Protein AF-A0AAU7JPT9-F1 (afdb_monomer_lite)

Sequence (416 aa):
MSHSPAPATSLQRVVQALTGPDLAAVVDLVVWVEDGAAMAANHLGCVRLHADGRREVVAGEDPVPDTSPMAFLPHAGELAARGPLVSTDNAYPYAAQRILSLFADADRSPDLAVVHTPRHYFPDEGGHTGEHGSLDVIQSRAPLVLSGPGVQRLGLVEAHGRLVDVGPTLAVLAGVPEEDLVDAEGASLDGVVLAAYLADHPADGTVGPAAPVHPRRVVGILWDGAPCGELLAMAEAGELPGVARLIEHGLALTGGAVAEFPSVTLTNHTSILTGVGPGRHGVLGNVFYDRSTGERVVPNDAATWHRSAEWLRPSVRTVFEMVNDHAGERSSARTASVDEAIDRGADYGTMALLRQVGGFDAATGQGGVLPDAAASPFLTNPQHLGDSYFHWGCRSTTWVCSRCCSCGRTRRRRRP

Secondary structure (DSSP, 8-state):
---PPPPPPHHHHHHHHHT-GGGTTTEEEEEEEETTEEEEE-SSEEEEE-TTS-EEEEEES-S--B--TTTT-SHHHHHHTSS-SSGGGSB-TTHHHHHHHHT--TTTS-S-EEEEPTT---GGGT--TT----SSTTTTEE--EEESTTB---EEES--EEGGGHHHHHHHHHT--GGG-B-TTSPBPSS---GGGBTTS-TT----S--------------TT--HHHHHHHHHTTS-HHHHHHHHTEEEETT-EEPPSS--HHHHHHHHHHSS-HHHHS--SSSEEETTTTEEE--SSTTTGGGGGGGS-TT---HHHHHHHHS---SS---EE-S-S--TT-SEEHHHHHHHHTSHHHHHSTT-SSPPGGG-TT-S-GGGGGSHHHHHHHHHHHHHHHHHHHTT--------

Organism: NCBI:txid3149228

Radius of gyration: 22.96 Å; chains: 1; bounding box: 53×57×94 Å

Structure (mmCIF, N/CA/C/O backbone):
data_AF-A0AAU7JPT9-F1
#
_entry.id   AF-A0AAU7JPT9-F1
#
loop_
_atom_site.group_PDB
_atom_site.id
_atom_site.type_symbol
_atom_site.label_atom_id
_atom_site.label_alt_id
_atom_site.label_comp_id
_atom_site.label_asym_id
_atom_site.label_entity_id
_atom_site.label_seq_id
_atom_site.pdbx_PDB_ins_code
_atom_site.Cartn_x
_atom_site.Cartn_y
_atom_site.Cartn_z
_atom_site.occupancy
_atom_site.B_iso_or_equiv
_atom_site.auth_seq_id
_atom_site.auth_comp_id
_atom_site.auth_asym_id
_atom_site.auth_atom_id
_atom_site.pdbx_PDB_model_num
ATOM 1 N N . MET A 1 1 ? -21.445 -6.713 48.825 1.00 38.06 1 MET A N 1
ATOM 2 C CA . MET A 1 1 ? -20.214 -5.926 48.613 1.00 38.06 1 MET A CA 1
ATOM 3 C C . MET A 1 1 ? -20.273 -5.368 47.203 1.00 38.06 1 MET A C 1
ATOM 5 O O . MET A 1 1 ? -20.106 -6.120 46.255 1.00 38.06 1 MET A O 1
ATOM 9 N N . SER A 1 2 ? -20.633 -4.091 47.083 1.00 41.25 2 SER A N 1
ATOM 10 C CA . SER A 1 2 ? -20.653 -3.350 45.818 1.00 41.25 2 SER A CA 1
ATOM 11 C C . SER A 1 2 ? -19.217 -3.230 45.309 1.00 41.25 2 SER A C 1
ATOM 13 O O . SER A 1 2 ? -18.436 -2.488 45.897 1.00 41.25 2 SER A O 1
ATOM 15 N N . HIS A 1 3 ? -18.847 -3.994 44.281 1.00 43.59 3 HIS A N 1
ATOM 16 C CA . HIS A 1 3 ? -17.606 -3.751 43.550 1.00 43.59 3 HIS A CA 1
ATOM 17 C C . HIS A 1 3 ? -17.828 -2.508 42.690 1.00 43.59 3 HIS A C 1
ATOM 19 O O . HIS A 1 3 ? -18.445 -2.590 41.631 1.00 43.59 3 HIS A O 1
ATOM 25 N N . SER A 1 4 ? -17.374 -1.350 43.169 1.00 40.06 4 SER A N 1
ATOM 26 C CA . SER A 1 4 ? -17.210 -0.197 42.287 1.00 40.06 4 SER A CA 1
ATOM 27 C C . SER A 1 4 ? -16.201 -0.582 41.199 1.00 40.06 4 SER A C 1
ATOM 29 O O . SER A 1 4 ? -15.131 -1.089 41.550 1.00 40.06 4 SER A O 1
ATOM 31 N N . PRO A 1 5 ? -16.516 -0.393 39.907 1.00 50.41 5 PRO A N 1
ATOM 32 C CA . PRO A 1 5 ? -15.570 -0.683 38.840 1.00 50.41 5 PRO A CA 1
ATOM 33 C C . PRO A 1 5 ? -14.311 0.175 39.013 1.00 50.41 5 PRO A C 1
ATOM 35 O O . PRO A 1 5 ? -14.382 1.316 39.480 1.00 50.41 5 PRO A O 1
ATOM 38 N N . ALA A 1 6 ? -13.153 -0.395 38.672 1.00 58.53 6 ALA A N 1
ATOM 39 C CA . ALA A 1 6 ? -11.894 0.338 38.665 1.00 58.53 6 ALA A CA 1
ATOM 40 C C . ALA A 1 6 ? -12.010 1.576 37.749 1.00 58.53 6 ALA A C 1
ATOM 42 O O . ALA A 1 6 ? -12.716 1.518 36.738 1.00 58.53 6 ALA A O 1
ATOM 43 N N . PRO A 1 7 ? -11.359 2.702 38.089 1.00 64.19 7 PRO A N 1
ATOM 44 C CA . PRO A 1 7 ? -11.407 3.900 37.261 1.00 64.19 7 PRO A CA 1
ATOM 45 C C . PRO A 1 7 ? -10.838 3.614 35.867 1.00 64.19 7 PRO A C 1
ATOM 47 O O . PRO A 1 7 ? -9.794 2.975 35.739 1.00 64.19 7 PRO A O 1
ATOM 50 N N . ALA A 1 8 ? -11.527 4.108 34.837 1.00 70.56 8 ALA A N 1
ATOM 51 C CA . ALA A 1 8 ? -11.124 3.926 33.449 1.00 70.56 8 ALA A CA 1
ATOM 52 C C . ALA A 1 8 ? -9.731 4.524 33.187 1.00 70.56 8 ALA A C 1
ATOM 54 O O . ALA A 1 8 ? -9.403 5.615 33.671 1.00 70.56 8 ALA A O 1
ATOM 55 N N . THR A 1 9 ? -8.918 3.825 32.394 1.00 86.44 9 THR A N 1
ATOM 56 C CA . THR A 1 9 ? -7.593 4.306 31.978 1.00 86.44 9 THR A CA 1
ATOM 57 C C . THR A 1 9 ? -7.711 5.586 31.137 1.00 86.44 9 THR A C 1
ATOM 59 O O . THR A 1 9 ? -8.785 5.939 30.642 1.00 86.44 9 THR A O 1
ATOM 62 N N . SER A 1 10 ? -6.610 6.328 30.959 1.00 90.81 10 SER A N 1
ATOM 63 C CA . SER A 1 10 ? -6.615 7.505 30.072 1.00 90.81 10 SER A CA 1
ATOM 64 C C . SER A 1 10 ? -7.013 7.143 28.638 1.00 90.81 10 SER A C 1
ATOM 66 O O . SER A 1 10 ? -7.813 7.865 28.054 1.00 90.81 10 SER A O 1
ATOM 68 N N . LEU A 1 11 ? -6.550 6.000 28.119 1.00 92.19 11 LEU A N 1
ATOM 69 C CA . LEU A 1 11 ? -6.935 5.493 26.800 1.00 92.19 11 LEU A CA 1
ATOM 70 C C . LEU A 1 11 ? -8.444 5.232 26.712 1.00 92.19 11 LEU A C 1
ATOM 72 O O . LEU A 1 11 ? -9.097 5.742 25.809 1.00 92.19 11 LEU A O 1
ATOM 76 N N . GLN A 1 12 ? -9.019 4.522 27.688 1.00 92.00 12 GLN A N 1
ATOM 77 C CA . GLN A 1 12 ? -10.455 4.217 27.712 1.00 92.00 12 GLN A CA 1
ATOM 78 C C . GLN A 1 12 ? -11.320 5.483 27.714 1.00 92.00 12 GLN A C 1
ATOM 80 O O . GLN A 1 12 ? -12.331 5.535 27.019 1.00 92.00 12 GLN A O 1
ATOM 85 N N . ARG A 1 13 ? -10.911 6.527 28.449 1.00 94.88 13 ARG A N 1
ATOM 86 C CA . ARG A 1 13 ? -11.614 7.820 28.446 1.00 94.88 13 ARG A CA 1
ATOM 87 C C . ARG A 1 13 ? -11.539 8.523 27.090 1.00 94.88 13 ARG A C 1
ATOM 89 O O . ARG A 1 13 ? -12.524 9.130 26.683 1.00 94.88 13 ARG A O 1
ATOM 96 N N . VAL A 1 14 ? -10.396 8.449 26.403 1.00 96.12 14 VAL A N 1
ATOM 97 C CA . VAL A 1 14 ? -10.236 9.036 25.064 1.00 96.12 14 VAL A CA 1
ATOM 98 C C . VAL A 1 14 ? -11.066 8.274 24.035 1.00 96.12 14 VAL A C 1
ATOM 100 O O . VAL A 1 14 ? -11.806 8.907 23.290 1.00 96.12 14 VAL A O 1
ATOM 103 N N . VAL A 1 15 ? -11.018 6.937 24.043 1.00 97.19 15 VAL A N 1
ATOM 10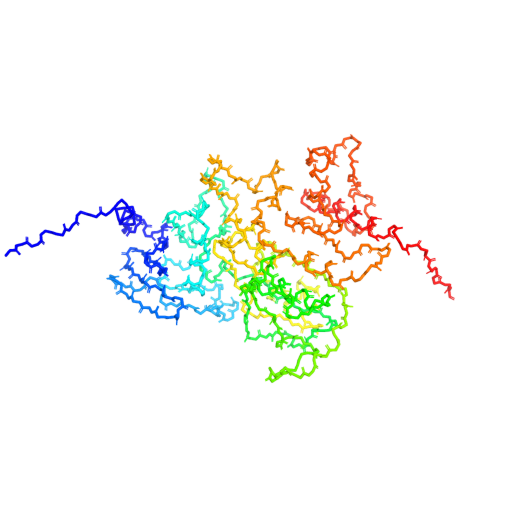4 C CA . VAL A 1 15 ? -11.862 6.101 23.174 1.00 97.19 15 VAL A CA 1
ATOM 105 C C . VAL A 1 15 ? -13.333 6.437 23.401 1.00 97.19 15 VAL A C 1
ATOM 107 O O . VAL A 1 15 ? -14.012 6.798 22.451 1.00 97.19 15 VAL A O 1
ATOM 110 N N . GLN A 1 16 ? -13.801 6.447 24.655 1.00 95.62 16 GLN A N 1
ATOM 111 C CA . GLN A 1 16 ? -15.190 6.782 24.983 1.00 95.62 16 GLN A CA 1
ATOM 112 C C . GLN A 1 16 ? -15.612 8.170 24.473 1.00 95.62 16 GLN A C 1
ATOM 114 O O . GLN A 1 16 ? -16.748 8.339 24.036 1.00 95.62 16 GLN A O 1
ATOM 119 N N . ALA A 1 17 ? -14.725 9.167 24.546 1.00 96.50 17 ALA A N 1
ATOM 120 C CA . ALA A 1 17 ? -15.012 10.510 24.049 1.00 96.50 17 ALA A CA 1
ATOM 121 C C . ALA A 1 17 ? -15.098 10.553 22.514 1.00 96.50 17 ALA A C 1
ATOM 123 O O . ALA A 1 17 ? -15.989 11.202 21.973 1.00 96.50 17 ALA A O 1
ATOM 124 N N . LEU A 1 18 ? -14.194 9.852 21.823 1.00 96.81 18 LEU A N 1
ATOM 125 C CA . LEU A 1 18 ? -14.126 9.812 20.359 1.00 96.81 18 LEU A CA 1
ATOM 126 C C . LEU A 1 18 ? -15.224 8.944 19.731 1.00 96.81 18 LEU A C 1
ATOM 128 O O . LEU A 1 18 ? -15.629 9.200 18.603 1.00 96.81 18 LEU A O 1
ATOM 132 N N . THR A 1 19 ? -15.741 7.959 20.464 1.00 96.44 19 THR A N 1
ATOM 133 C CA . THR A 1 19 ? -16.855 7.103 20.037 1.00 96.44 19 THR A CA 1
ATOM 134 C C . THR A 1 19 ? -18.212 7.603 20.546 1.00 96.44 19 THR A C 1
ATOM 136 O O . THR A 1 19 ? -19.155 6.827 20.667 1.00 96.44 19 THR A O 1
ATOM 139 N N . GLY A 1 20 ? -18.337 8.882 20.904 1.00 96.19 20 GLY A N 1
ATOM 140 C CA . GLY A 1 20 ? -19.626 9.469 21.273 1.00 96.19 20 GLY A CA 1
ATOM 141 C C . GLY A 1 20 ? -20.568 9.597 20.062 1.00 96.19 20 GLY A C 1
ATOM 142 O O . GLY A 1 20 ? -20.098 9.859 18.954 1.00 96.19 20 GLY A O 1
ATOM 143 N N . PRO A 1 21 ? -21.899 9.480 20.240 1.00 94.44 21 PRO A N 1
ATOM 144 C CA . PRO A 1 21 ? -22.861 9.587 19.137 1.00 94.44 21 PRO A CA 1
ATOM 145 C C . PRO A 1 21 ? -22.828 10.953 18.432 1.00 94.44 21 PRO A C 1
ATOM 147 O O . PRO A 1 21 ? -23.084 11.024 17.234 1.00 94.44 21 PRO A O 1
ATOM 150 N N . ASP A 1 22 ? -22.443 12.023 19.134 1.00 95.06 22 ASP A N 1
ATOM 151 C CA . ASP A 1 22 ? -22.300 13.365 18.551 1.00 95.06 22 ASP A CA 1
ATOM 152 C C . ASP A 1 22 ? -21.172 13.445 17.504 1.00 95.06 22 ASP A C 1
ATOM 154 O O . ASP A 1 22 ? -21.171 14.340 16.660 1.00 95.06 22 ASP A O 1
ATOM 158 N N . LEU A 1 23 ? -20.224 12.500 17.532 1.00 93.50 23 LEU A N 1
ATOM 159 C CA . LEU A 1 23 ? -19.123 12.391 16.572 1.00 93.50 23 LEU A CA 1
ATOM 160 C C . LEU A 1 23 ? -19.373 11.337 15.487 1.00 93.50 23 LEU A C 1
ATOM 162 O O . LEU A 1 23 ? -18.531 11.183 14.610 1.00 93.50 23 LEU A O 1
ATOM 166 N N . ALA A 1 24 ? -20.520 10.649 15.486 1.00 91.88 24 ALA A N 1
ATOM 167 C CA . ALA A 1 24 ? -20.816 9.551 14.558 1.00 91.88 24 ALA A CA 1
ATOM 168 C C . ALA A 1 24 ? -20.749 9.942 13.070 1.00 91.88 24 ALA A C 1
ATOM 170 O O . ALA A 1 24 ? -20.448 9.111 12.224 1.00 91.88 24 ALA A O 1
ATOM 171 N N . ALA A 1 25 ? -21.010 11.210 12.739 1.00 88.94 25 ALA A N 1
ATOM 172 C CA . ALA A 1 25 ? -20.899 11.709 11.367 1.00 88.94 25 ALA A CA 1
ATOM 173 C C . ALA A 1 25 ? -19.440 11.918 10.908 1.00 88.94 25 ALA A C 1
ATOM 175 O O . ALA A 1 25 ? -19.186 12.082 9.715 1.00 88.94 25 ALA A O 1
ATOM 176 N N . VAL A 1 26 ? -18.494 11.945 11.850 1.00 89.50 26 VAL A N 1
ATOM 177 C CA . VAL A 1 26 ? -17.083 12.293 11.640 1.00 89.50 26 VAL A CA 1
ATOM 178 C C . VAL A 1 26 ? -16.177 11.093 11.874 1.00 89.50 26 VAL A C 1
ATOM 180 O O . VAL A 1 26 ? -15.333 10.810 11.033 1.00 89.50 26 VAL A O 1
ATOM 183 N N . VAL A 1 27 ? -16.349 10.388 12.992 1.00 92.81 27 VAL A N 1
ATOM 184 C CA . VAL A 1 27 ? -15.515 9.256 13.407 1.00 92.81 27 VAL A CA 1
ATOM 185 C C . VAL A 1 27 ? -16.172 7.954 12.968 1.00 92.81 27 VAL A C 1
ATOM 187 O O . VAL A 1 27 ? -17.229 7.583 13.479 1.00 92.81 27 VAL A O 1
ATOM 190 N N . ASP A 1 28 ? -15.516 7.259 12.043 1.00 93.56 28 ASP A N 1
ATOM 191 C CA . ASP A 1 28 ? -15.913 5.926 11.592 1.00 93.56 28 ASP A CA 1
ATOM 192 C C . ASP A 1 28 ? -15.484 4.867 12.603 1.00 93.56 28 ASP A C 1
ATOM 194 O O . ASP A 1 28 ? -16.312 4.148 13.157 1.00 93.56 28 ASP A O 1
ATOM 198 N N . LEU A 1 29 ? -14.180 4.825 12.891 1.00 95.88 29 LEU A N 1
ATOM 199 C CA . LEU A 1 29 ? -13.563 3.885 13.818 1.00 95.88 29 LEU A CA 1
ATOM 200 C C . LEU A 1 29 ? -12.491 4.584 14.654 1.00 95.88 29 LEU A C 1
ATOM 202 O O . LEU A 1 29 ? -11.721 5.408 14.168 1.00 95.88 29 LEU A O 1
ATOM 206 N N . VAL A 1 30 ? -12.381 4.179 15.910 1.00 97.81 30 VAL A N 1
ATOM 207 C CA . VAL A 1 30 ? -11.206 4.386 16.754 1.00 97.81 30 VAL A CA 1
ATOM 208 C C . VAL A 1 30 ? -10.552 3.027 16.935 1.00 97.81 30 VAL A C 1
ATOM 210 O O . VAL A 1 30 ? -11.209 2.084 17.379 1.00 97.81 30 VAL A O 1
ATOM 213 N N . VAL A 1 31 ? -9.273 2.915 16.585 1.00 98.31 31 VAL A N 1
ATOM 214 C CA . VAL A 1 31 ? -8.532 1.651 16.638 1.00 98.31 31 VAL A CA 1
ATOM 215 C C . VAL A 1 31 ? -7.293 1.761 17.517 1.00 98.31 31 VAL A C 1
ATOM 217 O O . VAL A 1 31 ? -6.644 2.806 17.574 1.00 98.31 31 VAL A O 1
ATOM 220 N N . TRP A 1 32 ? -6.971 0.683 18.225 1.00 98.19 32 TRP A N 1
ATOM 221 C CA . TRP A 1 32 ? -5.786 0.569 19.081 1.00 98.19 32 TRP A CA 1
ATOM 222 C C . TRP A 1 32 ? -5.389 -0.901 19.242 1.00 98.19 32 TRP A C 1
ATOM 224 O O . TRP A 1 32 ? -6.051 -1.789 18.703 1.00 98.19 32 TRP A O 1
ATOM 234 N N . VAL A 1 33 ? -4.315 -1.170 19.984 1.00 97.75 33 VAL A N 1
ATOM 235 C CA . VAL A 1 33 ? -3.915 -2.533 20.358 1.00 97.75 33 VAL A CA 1
ATOM 236 C C . VAL A 1 33 ? -4.016 -2.712 21.868 1.00 97.75 33 VAL A C 1
ATOM 238 O O . VAL A 1 33 ? -3.547 -1.876 22.637 1.00 97.75 33 VAL A O 1
ATOM 241 N N . GLU A 1 34 ? -4.630 -3.814 22.291 1.00 95.56 34 GLU A N 1
ATOM 242 C CA . GLU A 1 34 ? -4.755 -4.221 23.692 1.00 95.56 34 GLU A CA 1
ATOM 243 C C . GLU A 1 34 ? -4.453 -5.718 23.796 1.00 95.56 34 GLU A C 1
ATOM 245 O O . GLU A 1 34 ? -4.999 -6.515 23.035 1.00 95.56 34 GLU A O 1
ATOM 250 N N . ASP A 1 35 ? -3.551 -6.099 24.705 1.00 93.38 35 ASP A N 1
ATOM 251 C CA . ASP A 1 35 ? -3.160 -7.496 24.952 1.00 93.38 35 ASP A CA 1
ATOM 252 C C . ASP A 1 35 ? -2.782 -8.284 23.676 1.00 93.38 35 ASP A C 1
ATOM 254 O O . ASP A 1 35 ? -3.067 -9.473 23.538 1.00 93.38 35 ASP A O 1
ATOM 258 N N . GLY A 1 36 ? -2.137 -7.607 22.717 1.00 93.50 36 GLY A N 1
ATOM 259 C CA . GLY A 1 36 ? -1.701 -8.195 21.445 1.00 93.50 36 GLY A CA 1
ATOM 260 C C . GLY A 1 36 ? -2.818 -8.424 20.419 1.00 93.50 36 GLY A C 1
ATOM 261 O O . GLY A 1 36 ? -2.568 -9.038 19.384 1.00 93.50 36 GLY A O 1
ATOM 262 N N . ALA A 1 37 ? -4.035 -7.941 20.678 1.00 97.56 37 ALA A N 1
ATOM 263 C CA . ALA A 1 37 ? -5.147 -7.963 19.735 1.00 97.56 37 ALA A CA 1
ATOM 264 C C . ALA A 1 37 ? -5.458 -6.554 19.215 1.00 97.56 37 ALA A C 1
ATOM 266 O O . ALA A 1 37 ? -5.306 -5.560 19.928 1.00 97.56 37 ALA A O 1
ATOM 267 N N . ALA A 1 38 ? -5.920 -6.477 17.968 1.00 98.31 38 ALA A N 1
ATOM 268 C CA . ALA A 1 38 ? -6.439 -5.239 17.413 1.00 98.31 38 ALA A CA 1
ATOM 269 C C . ALA A 1 38 ? -7.822 -4.959 18.001 1.00 98.31 38 ALA A C 1
ATOM 271 O O . ALA A 1 38 ? -8.672 -5.845 18.082 1.00 98.31 38 ALA A O 1
ATOM 272 N N . MET A 1 39 ? -8.054 -3.714 18.374 1.00 98.50 39 MET A N 1
ATOM 273 C CA . MET A 1 39 ? -9.327 -3.228 18.876 1.00 98.50 39 MET A CA 1
ATOM 274 C C . MET A 1 39 ? -9.886 -2.220 17.881 1.00 98.50 39 MET A C 1
ATOM 276 O O . MET A 1 39 ? -9.138 -1.394 17.356 1.00 98.50 39 MET A O 1
ATOM 280 N N . ALA A 1 40 ? -11.191 -2.278 17.634 1.00 98.00 40 ALA A N 1
ATOM 281 C CA . ALA A 1 40 ? -11.902 -1.302 16.821 1.00 98.00 40 ALA A CA 1
ATOM 282 C C . ALA A 1 40 ? -13.225 -0.943 17.496 1.00 98.00 40 ALA A C 1
ATOM 284 O O . ALA A 1 40 ? -13.983 -1.829 17.892 1.00 98.00 40 ALA A O 1
ATOM 285 N N . ALA A 1 41 ? -13.501 0.350 17.632 1.00 97.69 41 ALA A N 1
ATOM 286 C CA . ALA A 1 41 ? -14.718 0.847 18.255 1.00 97.69 41 ALA A CA 1
ATOM 287 C C . ALA A 1 41 ? -15.303 2.035 17.497 1.00 97.69 41 ALA A C 1
ATOM 289 O O . ALA A 1 41 ? -14.578 2.820 16.895 1.00 97.69 41 ALA A O 1
ATOM 290 N N . ASN A 1 42 ? -16.615 2.195 17.583 1.00 96.12 42 ASN A N 1
ATOM 291 C CA . ASN A 1 42 ? -17.339 3.370 17.120 1.00 96.12 42 ASN A CA 1
ATOM 292 C C . ASN A 1 42 ? -18.499 3.667 18.086 1.00 96.12 42 ASN A C 1
ATOM 294 O O . ASN A 1 42 ? -18.592 3.086 19.167 1.00 96.12 42 ASN A O 1
ATOM 298 N N . HIS A 1 43 ? -19.402 4.567 17.700 1.00 95.88 43 HIS A N 1
ATOM 299 C CA . HIS A 1 43 ? -20.561 4.926 18.521 1.00 95.88 43 HIS A CA 1
ATOM 300 C C . HIS A 1 43 ? -21.597 3.804 18.729 1.00 95.88 43 HIS A C 1
ATOM 302 O O . HIS A 1 43 ? -22.455 3.937 19.602 1.00 95.88 43 HIS A O 1
ATOM 308 N N . LEU A 1 44 ? -21.531 2.717 17.955 1.00 95.75 44 LEU A N 1
ATOM 309 C CA . LEU A 1 44 ? -22.423 1.556 18.048 1.00 95.75 44 LEU A CA 1
ATOM 310 C C . LEU A 1 44 ? -21.855 0.447 18.938 1.00 95.75 44 LEU A C 1
ATOM 312 O O . LEU A 1 44 ? -22.618 -0.267 19.591 1.00 95.75 44 LEU A O 1
ATOM 316 N N . GLY A 1 45 ? -20.532 0.285 18.982 1.00 96.69 45 GLY A N 1
ATOM 317 C CA . GLY A 1 45 ? -19.916 -0.781 19.759 1.00 96.69 45 GLY A CA 1
ATOM 318 C C . GLY A 1 45 ? -18.406 -0.904 19.603 1.00 96.69 45 GLY A C 1
ATOM 319 O O . GLY A 1 45 ? -17.718 0.007 19.148 1.00 96.69 45 GLY A O 1
ATOM 320 N N . CYS A 1 46 ? -17.882 -2.036 20.059 1.00 97.94 46 CYS A N 1
ATOM 321 C CA . CYS A 1 46 ? -16.459 -2.334 20.136 1.00 97.94 46 CYS A CA 1
ATOM 322 C C . CYS A 1 46 ? -16.220 -3.821 19.878 1.00 97.94 46 CYS A C 1
ATOM 324 O O . CYS A 1 46 ? -16.887 -4.678 20.465 1.00 97.94 46 CYS A O 1
ATOM 326 N N . VAL A 1 47 ? -15.228 -4.123 19.045 1.00 98.25 47 VAL A N 1
ATOM 327 C CA . VAL A 1 47 ? -14.798 -5.479 18.708 1.00 98.25 47 VAL A CA 1
ATOM 328 C C . VAL A 1 47 ? -13.300 -5.643 18.948 1.00 98.25 47 VAL A C 1
ATOM 330 O O . VAL A 1 47 ? -12.497 -4.745 18.686 1.00 98.25 47 VAL A O 1
ATOM 333 N N . ARG A 1 48 ? -12.929 -6.827 19.427 1.00 98.50 48 ARG A N 1
ATOM 334 C CA . ARG A 1 48 ? -11.559 -7.325 19.468 1.00 98.50 48 ARG A CA 1
ATOM 335 C C . ARG A 1 48 ? -11.335 -8.282 18.303 1.00 98.50 48 ARG A C 1
ATOM 337 O O . ARG A 1 48 ? -12.105 -9.221 18.095 1.00 98.50 48 ARG A O 1
ATOM 344 N N . LE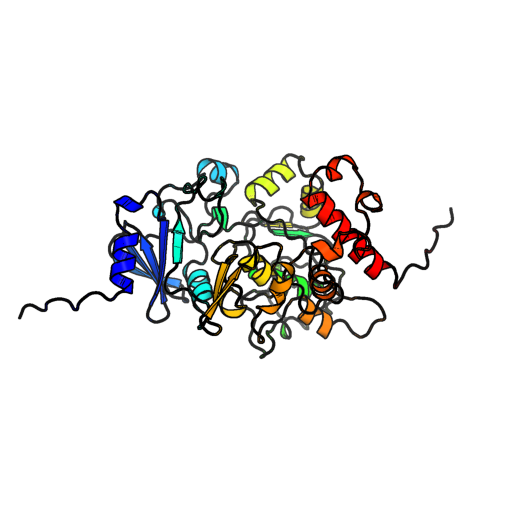U A 1 49 ? -10.269 -8.040 17.555 1.00 97.88 49 LEU A N 1
ATOM 345 C CA . LEU A 1 49 ? -9.885 -8.759 16.350 1.00 97.88 49 LEU A CA 1
ATOM 346 C C . LEU A 1 49 ? -8.518 -9.414 16.571 1.00 97.88 49 LEU A C 1
ATOM 348 O O . LEU A 1 49 ? -7.511 -8.742 16.808 1.00 97.88 49 LEU A O 1
ATOM 352 N N . HIS A 1 50 ? -8.479 -10.739 16.496 1.00 96.00 50 HIS A N 1
ATOM 353 C CA . HIS A 1 50 ? -7.261 -11.519 16.677 1.00 96.00 50 HIS A CA 1
ATOM 354 C C . HIS A 1 50 ? -6.593 -11.823 15.332 1.00 96.00 50 HIS A C 1
ATOM 356 O O . HIS A 1 50 ? -7.256 -11.959 14.303 1.00 96.00 50 HIS A O 1
ATOM 362 N N . ALA A 1 51 ? -5.267 -11.978 15.348 1.00 90.88 51 ALA A N 1
ATOM 363 C CA . ALA A 1 51 ? -4.484 -12.311 14.156 1.00 90.88 51 ALA A CA 1
ATOM 364 C C . ALA A 1 51 ? -4.861 -13.674 13.537 1.00 90.88 51 ALA A C 1
ATOM 366 O O . ALA A 1 51 ? -4.690 -13.870 12.339 1.00 90.88 51 ALA A O 1
ATOM 367 N N . ASP A 1 52 ? -5.409 -14.596 14.334 1.00 90.81 52 ASP A N 1
ATOM 368 C CA . ASP A 1 52 ? -5.911 -15.903 13.887 1.00 90.81 52 ASP A CA 1
ATOM 369 C C . ASP A 1 52 ? -7.311 -15.837 13.238 1.00 90.81 52 ASP A C 1
ATOM 371 O O . ASP A 1 52 ? -7.880 -16.866 12.875 1.00 90.81 52 ASP A O 1
ATOM 375 N N . GLY A 1 53 ? -7.877 -14.634 13.093 1.00 88.31 53 GLY A N 1
ATOM 376 C CA . GLY A 1 53 ? -9.201 -14.398 12.520 1.00 88.31 53 GLY A CA 1
ATOM 377 C C . GLY A 1 53 ? -10.350 -14.503 13.523 1.00 88.31 53 GLY A C 1
ATOM 378 O O . GLY A 1 53 ? -11.497 -14.249 13.153 1.00 88.31 53 GLY A O 1
ATOM 379 N N . ARG A 1 54 ? -10.083 -14.839 14.792 1.00 93.62 54 ARG A N 1
ATOM 380 C CA . ARG A 1 54 ? -11.106 -14.827 15.841 1.00 93.62 54 ARG A CA 1
ATOM 381 C C . ARG A 1 54 ? -11.570 -13.400 16.124 1.00 93.62 54 ARG A C 1
ATOM 383 O O . ARG A 1 54 ? -10.784 -12.452 16.114 1.00 93.62 54 ARG A O 1
ATOM 390 N N . ARG A 1 55 ? -12.865 -13.258 16.403 1.00 95.00 55 ARG A N 1
ATOM 391 C CA . ARG A 1 55 ? -13.530 -11.974 16.641 1.00 95.00 55 ARG A CA 1
ATOM 392 C C . ARG A 1 55 ? -14.362 -12.053 17.912 1.00 95.00 55 ARG A C 1
ATOM 394 O O . ARG A 1 55 ? -15.086 -13.028 18.107 1.00 95.00 55 ARG A O 1
ATOM 401 N N . GLU A 1 56 ? -14.260 -11.039 18.761 1.00 97.50 56 GLU A N 1
ATOM 402 C CA . GLU A 1 56 ? -15.002 -10.947 20.019 1.00 97.50 56 GLU A CA 1
ATOM 403 C C . GLU A 1 56 ? -15.671 -9.574 20.108 1.00 97.50 56 GLU A C 1
ATOM 405 O O . GLU A 1 56 ? -14.993 -8.556 20.232 1.00 97.50 56 GLU A O 1
ATOM 410 N N . VAL A 1 57 ? -17.003 -9.524 20.053 1.00 97.75 57 VAL A N 1
ATOM 411 C CA . VAL A 1 57 ? -17.734 -8.276 20.313 1.00 97.75 57 VAL A CA 1
ATOM 412 C C . VAL A 1 57 ? -17.665 -7.993 21.810 1.00 97.75 57 VAL A C 1
ATOM 414 O O . VAL A 1 57 ? -18.171 -8.764 22.625 1.00 97.75 57 VAL A O 1
ATOM 417 N N . VAL A 1 58 ? -17.005 -6.896 22.169 1.00 97.19 58 VAL A N 1
ATOM 418 C CA . VAL A 1 58 ? -16.751 -6.494 23.557 1.00 97.19 58 VAL A CA 1
ATOM 419 C C . VAL A 1 58 ? -17.928 -5.699 24.115 1.00 97.19 58 VAL A C 1
ATOM 421 O O . VAL A 1 58 ? -18.276 -5.847 25.286 1.00 97.19 58 VAL A O 1
ATOM 424 N N . ALA A 1 59 ? -18.556 -4.864 23.285 1.00 96.88 59 ALA A N 1
ATOM 425 C CA . ALA A 1 59 ? -19.729 -4.078 23.653 1.00 96.88 59 ALA A CA 1
ATOM 426 C C . ALA A 1 59 ? -20.539 -3.692 22.411 1.00 96.88 59 ALA A C 1
ATOM 428 O O . ALA A 1 59 ? -19.953 -3.425 21.368 1.00 96.88 59 ALA A O 1
ATOM 429 N N . GLY A 1 60 ? -21.864 -3.587 22.549 1.00 96.25 60 GLY A N 1
ATOM 430 C CA . GLY A 1 60 ? -22.737 -3.083 21.485 1.00 96.25 60 GLY A CA 1
ATOM 431 C C . GLY A 1 60 ? -22.735 -3.958 20.229 1.00 96.25 60 GLY A C 1
ATOM 432 O O . GLY A 1 60 ? -22.794 -5.184 20.328 1.00 96.25 60 GLY A O 1
ATOM 433 N N . GLU A 1 61 ? -22.702 -3.314 19.066 1.00 95.31 61 GLU A N 1
ATOM 434 C CA . GLU A 1 61 ? -22.610 -3.969 17.756 1.00 95.31 61 GLU A CA 1
ATOM 435 C C . GLU A 1 61 ? -21.150 -4.125 17.300 1.00 95.31 61 GLU A C 1
ATOM 437 O O . GLU A 1 61 ? -20.264 -3.410 17.765 1.00 95.31 61 GLU A O 1
ATOM 442 N N . ASP A 1 62 ? -20.885 -5.062 16.385 1.00 96.12 62 ASP A N 1
ATOM 443 C CA . ASP A 1 62 ? -19.571 -5.175 15.742 1.00 96.12 62 ASP A CA 1
ATOM 444 C C . ASP A 1 62 ? -19.403 -4.020 14.739 1.00 96.12 62 ASP A C 1
ATOM 446 O O . ASP A 1 62 ? -20.131 -3.988 13.745 1.00 96.12 62 ASP A O 1
ATOM 450 N N . PRO A 1 63 ? -18.469 -3.075 14.955 1.00 95.38 63 PRO A N 1
ATOM 451 C CA . PRO A 1 63 ? -18.291 -1.939 14.062 1.00 95.38 63 PRO A CA 1
ATOM 452 C C . PRO A 1 63 ? -17.592 -2.300 12.742 1.00 95.38 63 PRO A C 1
ATOM 454 O O . PRO A 1 63 ? -17.535 -1.454 11.854 1.00 95.38 63 PRO A O 1
ATOM 457 N N . VAL A 1 64 ? -17.074 -3.526 12.593 1.00 95.56 64 VAL A N 1
ATOM 458 C CA . VAL A 1 64 ? -16.321 -4.003 11.420 1.00 95.56 64 VAL A CA 1
ATOM 459 C C . VAL A 1 64 ? -16.992 -5.257 10.814 1.00 95.56 64 VAL A C 1
ATOM 461 O O . VAL A 1 64 ? -16.328 -6.264 10.571 1.00 95.56 64 VAL A O 1
ATOM 464 N N . PRO A 1 65 ? -18.319 -5.300 10.608 1.00 93.31 65 PRO A N 1
ATOM 465 C CA . PRO A 1 65 ? -19.026 -6.565 10.389 1.00 93.31 65 PRO A CA 1
ATOM 466 C C . PRO A 1 65 ? -18.573 -7.304 9.120 1.00 93.31 65 PRO A C 1
ATOM 468 O O . PRO A 1 65 ? -18.458 -8.531 9.148 1.00 93.31 65 PRO A O 1
ATOM 471 N N . ASP A 1 66 ? -18.232 -6.575 8.054 1.00 95.06 66 ASP A N 1
ATOM 472 C CA . ASP A 1 66 ? -17.705 -7.120 6.802 1.00 95.06 66 ASP A CA 1
ATOM 473 C C . ASP A 1 66 ? -16.189 -6.880 6.670 1.00 95.06 66 ASP A C 1
ATOM 475 O O . ASP A 1 66 ? -15.662 -5.805 6.963 1.00 95.06 66 ASP A O 1
ATOM 479 N N . THR A 1 67 ? -15.469 -7.900 6.209 1.00 95.06 67 THR A N 1
ATOM 480 C CA . THR A 1 67 ? -14.021 -7.873 5.941 1.00 95.06 67 THR A CA 1
ATOM 481 C C . THR A 1 67 ? -13.691 -8.268 4.498 1.00 95.06 67 THR A C 1
ATOM 483 O O . THR A 1 67 ? -12.538 -8.567 4.177 1.00 95.06 67 THR A O 1
ATOM 486 N N . SER A 1 68 ? -14.688 -8.276 3.611 1.00 95.81 68 SER A N 1
ATOM 487 C CA . SER A 1 68 ? -14.539 -8.663 2.214 1.00 95.81 68 SER A CA 1
ATOM 488 C C . SER A 1 68 ? -13.712 -7.643 1.414 1.00 95.81 68 SER A C 1
ATOM 490 O O . SER A 1 68 ? -14.128 -6.493 1.258 1.00 95.81 68 SER A O 1
ATOM 492 N N . PRO A 1 69 ? -12.580 -8.048 0.806 1.00 96.19 69 PRO A N 1
ATOM 493 C CA . PRO A 1 69 ? -11.821 -7.201 -0.121 1.00 96.19 69 PRO A CA 1
ATOM 494 C C . PRO A 1 69 ? -12.559 -6.958 -1.442 1.00 96.19 69 PRO A C 1
ATOM 496 O O . PRO A 1 69 ? -12.222 -6.026 -2.169 1.00 96.19 69 PRO A O 1
ATOM 499 N N . MET A 1 70 ? -13.588 -7.758 -1.736 1.00 96.81 70 MET A N 1
ATOM 500 C CA . MET A 1 70 ? -14.389 -7.685 -2.961 1.00 96.81 70 MET A CA 1
ATOM 501 C C . MET A 1 70 ? -15.709 -6.921 -2.772 1.00 96.81 70 MET A C 1
ATOM 503 O O . MET A 1 70 ? -16.511 -6.852 -3.702 1.00 96.81 70 MET A O 1
ATOM 507 N N . ALA A 1 71 ? -15.960 -6.350 -1.588 1.00 95.44 71 ALA A N 1
ATOM 508 C CA . ALA A 1 71 ? -17.190 -5.615 -1.303 1.00 95.44 71 ALA A CA 1
ATOM 509 C C . ALA A 1 71 ? -17.448 -4.484 -2.319 1.00 95.44 71 ALA A C 1
ATOM 511 O O . ALA A 1 71 ? -16.520 -3.865 -2.851 1.00 95.44 71 ALA A O 1
ATOM 512 N N . PHE A 1 72 ? -18.733 -4.254 -2.595 1.00 94.19 72 PHE A N 1
ATOM 513 C CA . PHE A 1 72 ? -19.270 -3.290 -3.567 1.00 94.19 72 PHE A CA 1
ATOM 514 C C . PHE A 1 72 ? -18.935 -3.530 -5.044 1.00 94.19 72 PHE A C 1
ATOM 516 O O . PHE A 1 72 ? -19.407 -2.773 -5.884 1.00 94.19 72 PHE A O 1
ATOM 523 N N . LEU A 1 73 ? -18.188 -4.575 -5.405 1.00 94.31 73 LEU A N 1
ATOM 524 C CA . LEU A 1 73 ? -17.977 -4.911 -6.816 1.00 94.31 73 LEU A CA 1
ATOM 525 C C . LEU A 1 73 ? -19.228 -5.546 -7.446 1.00 94.31 73 LEU A C 1
ATOM 527 O O . LEU A 1 73 ? -19.986 -6.224 -6.747 1.00 94.31 73 LEU A O 1
ATOM 531 N N . PRO A 1 74 ? -19.452 -5.367 -8.767 1.00 93.31 74 PRO A N 1
ATOM 532 C CA . PRO A 1 74 ? -18.613 -4.656 -9.748 1.00 93.31 74 PRO A CA 1
ATOM 533 C C . PRO A 1 74 ? -18.725 -3.122 -9.645 1.00 93.31 74 PRO A C 1
ATOM 535 O O . PRO A 1 74 ? -19.505 -2.612 -8.851 1.00 93.31 74 PRO A O 1
ATOM 538 N N . HIS A 1 75 ? -17.989 -2.375 -10.477 1.00 92.38 75 HIS A N 1
ATOM 539 C CA . HIS A 1 75 ? -17.874 -0.905 -10.412 1.00 92.38 75 HIS A CA 1
ATOM 540 C C . HIS A 1 75 ? -19.210 -0.148 -10.243 1.00 92.38 75 HIS A C 1
ATOM 542 O O . HIS A 1 75 ? -19.288 0.789 -9.456 1.00 92.38 75 HIS A O 1
ATOM 548 N N . ALA A 1 76 ? -20.295 -0.579 -10.900 1.00 92.75 76 ALA A N 1
ATOM 549 C CA . ALA A 1 76 ? -21.615 0.038 -10.728 1.00 92.75 76 ALA A CA 1
ATOM 550 C C . ALA A 1 76 ? -22.147 -0.028 -9.277 1.00 92.75 76 ALA A C 1
ATOM 552 O O . ALA A 1 76 ? -22.818 0.902 -8.830 1.00 92.75 76 ALA A O 1
ATOM 553 N N . GLY A 1 77 ? -21.838 -1.101 -8.542 1.00 92.31 77 GLY A N 1
ATOM 554 C CA . GLY A 1 77 ? -22.148 -1.237 -7.118 1.00 92.31 77 GLY A CA 1
ATOM 555 C C . GLY A 1 77 ? -21.320 -0.281 -6.260 1.00 92.31 77 GLY A C 1
ATOM 556 O O . GLY A 1 77 ? -21.869 0.400 -5.397 1.00 92.31 77 GLY A O 1
ATOM 557 N N . GLU A 1 78 ? -20.030 -0.144 -6.564 1.00 90.25 78 GLU A N 1
ATOM 558 C CA . GLU A 1 78 ? -19.114 0.782 -5.890 1.00 90.25 78 GLU A CA 1
ATOM 559 C C . GLU A 1 78 ? -19.585 2.232 -6.063 1.00 90.25 78 GLU A C 1
ATOM 561 O O . GLU A 1 78 ? -19.655 2.992 -5.096 1.00 90.25 78 GLU A O 1
ATOM 566 N N . LEU A 1 79 ? -20.042 2.596 -7.268 1.00 90.12 79 LEU A N 1
ATOM 567 C CA . LEU A 1 79 ? -20.634 3.908 -7.527 1.00 90.12 79 LEU A CA 1
ATOM 568 C C . LEU A 1 79 ? -21.961 4.142 -6.789 1.00 90.12 79 LEU A C 1
ATOM 570 O O . LEU A 1 79 ? -22.277 5.294 -6.482 1.00 90.12 79 LEU A O 1
ATOM 574 N N . ALA A 1 80 ? -22.746 3.095 -6.529 1.00 89.19 80 ALA A N 1
ATOM 575 C CA . ALA A 1 80 ? -23.988 3.196 -5.763 1.00 89.19 80 ALA A CA 1
ATOM 576 C C . ALA A 1 80 ? -23.727 3.320 -4.251 1.00 89.19 80 ALA A C 1
ATOM 578 O O . ALA A 1 80 ? -24.505 3.960 -3.545 1.00 89.19 80 ALA A O 1
ATOM 579 N N . ALA A 1 81 ? -22.611 2.769 -3.771 1.00 83.94 81 ALA A N 1
ATOM 580 C CA . ALA A 1 81 ? -22.198 2.760 -2.371 1.00 83.94 81 ALA A CA 1
ATOM 581 C C . ALA A 1 81 ? -21.202 3.883 -2.011 1.00 83.94 81 ALA A C 1
ATOM 583 O O . ALA A 1 81 ? -20.448 3.751 -1.052 1.00 83.94 81 ALA A O 1
ATOM 584 N N . ARG A 1 82 ? -21.180 4.999 -2.760 1.00 73.56 82 ARG A N 1
ATOM 585 C CA . ARG A 1 82 ? -20.234 6.113 -2.544 1.00 73.56 82 ARG A CA 1
ATOM 586 C C . ARG A 1 82 ? -20.293 6.638 -1.104 1.00 73.56 82 ARG A C 1
ATOM 588 O O . ARG A 1 82 ? -21.221 7.361 -0.722 1.00 73.56 82 ARG A O 1
ATOM 595 N N . GLY A 1 83 ? -19.263 6.286 -0.340 1.00 72.75 83 GLY A N 1
ATOM 596 C CA . GLY A 1 83 ? -19.050 6.685 1.044 1.00 72.75 83 GLY A CA 1
ATOM 597 C C . GLY A 1 83 ? -20.171 6.227 1.978 1.00 72.75 83 GLY A C 1
ATOM 598 O O . GLY A 1 83 ? -21.064 7.038 2.258 1.00 72.75 83 GLY A O 1
ATOM 599 N N . PRO A 1 84 ? -20.137 4.968 2.458 1.00 78.56 84 PRO A N 1
ATOM 600 C CA . PRO A 1 84 ? -21.037 4.492 3.506 1.00 78.56 84 PRO A CA 1
ATOM 601 C C . PRO A 1 84 ? -21.039 5.460 4.698 1.00 78.56 84 PRO A C 1
ATOM 603 O O . PRO A 1 84 ? -19.991 5.965 5.098 1.00 78.56 84 PRO A O 1
ATOM 606 N N . LEU A 1 85 ? -22.229 5.787 5.212 1.00 71.50 85 LEU A N 1
ATOM 607 C CA . LEU A 1 85 ? -22.400 6.775 6.291 1.00 71.50 85 LEU A CA 1
ATOM 608 C C . LEU A 1 85 ? -22.105 6.200 7.677 1.00 71.50 85 LEU A C 1
ATOM 610 O O . LEU A 1 85 ? -21.855 6.957 8.611 1.00 71.50 85 LEU A O 1
ATOM 614 N N . VAL A 1 86 ? -22.191 4.880 7.804 1.00 76.56 86 VAL A N 1
ATOM 615 C CA . VAL A 1 86 ? -22.008 4.141 9.046 1.00 76.56 86 VAL A CA 1
ATOM 616 C C . VAL A 1 86 ? -21.069 2.983 8.752 1.00 76.56 86 VAL A C 1
ATOM 618 O O . VAL A 1 86 ? -21.178 2.352 7.698 1.00 76.56 86 VAL A O 1
ATOM 621 N N . SER A 1 87 ? -20.166 2.694 9.686 1.00 80.31 87 SER A N 1
ATOM 622 C CA . SER A 1 87 ? -19.151 1.654 9.519 1.00 80.31 87 SER A CA 1
ATOM 623 C C . SER A 1 87 ? -19.746 0.277 9.199 1.00 80.31 87 SER A C 1
ATOM 625 O O . SER A 1 87 ? -19.165 -0.509 8.459 1.00 80.31 87 SER A O 1
ATOM 627 N N . THR A 1 88 ? -20.945 -0.015 9.708 1.00 85.31 88 THR A N 1
ATOM 628 C CA . THR A 1 88 ? -21.626 -1.301 9.525 1.00 85.31 88 THR A CA 1
ATOM 629 C C . THR A 1 88 ? -22.125 -1.547 8.102 1.00 85.31 88 THR A C 1
ATOM 631 O O . THR A 1 88 ? -22.350 -2.699 7.738 1.00 85.31 88 THR A O 1
ATOM 634 N N . ASP A 1 89 ? -22.234 -0.494 7.290 1.00 89.62 89 ASP A N 1
ATOM 635 C CA . ASP A 1 89 ? -22.536 -0.578 5.859 1.00 89.62 89 ASP A CA 1
ATOM 636 C C . ASP A 1 89 ? -21.259 -0.667 5.005 1.00 89.62 89 ASP A C 1
ATOM 638 O O . ASP A 1 89 ? -21.342 -0.604 3.780 1.00 89.62 89 ASP A O 1
ATOM 642 N N . ASN A 1 90 ? -20.079 -0.759 5.630 1.00 92.31 90 ASN A N 1
ATOM 643 C CA . ASN A 1 90 ? -18.775 -0.776 4.978 1.00 92.31 90 ASN A CA 1
ATOM 644 C C . ASN A 1 90 ? -18.049 -2.116 5.185 1.00 92.31 90 ASN A C 1
ATOM 646 O O . ASN A 1 90 ? -18.440 -2.937 6.014 1.00 92.31 90 ASN A O 1
ATOM 650 N N . ALA A 1 91 ? -16.967 -2.323 4.435 1.00 95.19 91 ALA A N 1
ATOM 651 C CA . ALA A 1 91 ? -16.082 -3.468 4.600 1.00 95.19 91 ALA A CA 1
ATOM 652 C C . ALA A 1 91 ? -14.656 -3.016 4.926 1.00 95.19 91 ALA A C 1
ATOM 654 O O . ALA A 1 91 ? -14.151 -2.047 4.355 1.00 95.19 91 ALA A O 1
ATOM 655 N N . TYR A 1 92 ? -13.988 -3.764 5.806 1.00 96.25 92 TYR A N 1
ATOM 656 C CA . TYR A 1 92 ? -12.640 -3.466 6.302 1.00 96.25 92 TYR A CA 1
ATOM 657 C C . TYR A 1 92 ? -11.717 -4.671 6.095 1.00 96.25 92 TYR A C 1
ATOM 659 O O . TYR A 1 92 ? -11.516 -5.493 7.001 1.00 96.25 92 TYR A O 1
ATOM 667 N N . PRO A 1 93 ? -11.153 -4.824 4.888 1.00 96.88 93 PRO A N 1
ATOM 668 C CA . PRO A 1 93 ? -10.343 -5.980 4.558 1.00 96.88 93 PRO A CA 1
ATOM 669 C C . PRO A 1 93 ? -9.095 -6.035 5.430 1.00 96.88 93 PRO A C 1
ATOM 671 O O . PRO A 1 93 ? -8.405 -5.029 5.613 1.00 96.88 93 PRO A O 1
ATOM 674 N N . TYR A 1 94 ? -8.802 -7.228 5.952 1.00 97.06 94 TYR A N 1
ATOM 675 C CA . TYR A 1 94 ? -7.620 -7.494 6.777 1.00 97.06 94 TYR A CA 1
ATOM 676 C C . TYR A 1 94 ? -7.489 -6.587 8.015 1.00 97.06 94 TYR A C 1
ATOM 678 O O . TYR A 1 94 ? -6.372 -6.331 8.463 1.00 97.06 94 TYR A O 1
ATOM 686 N N . ALA A 1 95 ? -8.606 -6.118 8.590 1.00 97.06 95 ALA A N 1
ATOM 687 C CA . ALA A 1 95 ? -8.611 -5.154 9.694 1.00 97.06 95 ALA A CA 1
ATOM 688 C C . ALA A 1 95 ? -7.648 -5.520 10.840 1.00 97.06 95 ALA A C 1
ATOM 690 O O . ALA A 1 95 ? -6.811 -4.703 11.214 1.00 97.06 95 ALA A O 1
ATOM 691 N N . ALA A 1 96 ? -7.696 -6.763 11.339 1.00 97.56 96 ALA A N 1
ATOM 692 C CA . ALA A 1 96 ? -6.805 -7.223 12.408 1.00 97.56 96 ALA A CA 1
ATOM 693 C C . ALA A 1 96 ? -5.321 -7.066 12.034 1.00 97.56 96 ALA A C 1
ATOM 695 O O . ALA A 1 96 ? -4.553 -6.454 12.772 1.00 97.56 96 ALA A O 1
ATOM 696 N N . GLN A 1 97 ? -4.934 -7.590 10.867 1.00 97.56 97 GLN A N 1
ATOM 697 C CA . GLN A 1 97 ? -3.553 -7.577 10.386 1.00 97.56 97 GLN A CA 1
ATOM 698 C C . GLN A 1 97 ? -3.052 -6.145 10.166 1.00 97.56 97 GLN A C 1
ATOM 700 O O . GLN A 1 97 ? -1.970 -5.801 10.629 1.00 97.56 97 GLN A O 1
ATOM 705 N N . ARG A 1 98 ? -3.843 -5.304 9.493 1.00 98.00 98 ARG A N 1
ATOM 706 C CA . ARG A 1 98 ? -3.465 -3.927 9.149 1.00 98.00 98 ARG A CA 1
ATOM 707 C C . ARG A 1 98 ? -3.376 -3.024 10.382 1.00 98.00 98 ARG A C 1
ATOM 709 O O . ARG A 1 98 ? -2.464 -2.207 10.465 1.00 98.00 98 ARG A O 1
ATOM 716 N N . ILE A 1 99 ? -4.266 -3.203 11.365 1.00 98.44 99 ILE A N 1
ATOM 717 C CA . ILE A 1 99 ? -4.165 -2.509 12.657 1.00 98.44 99 ILE A CA 1
ATOM 718 C C . ILE A 1 99 ? -2.903 -2.979 13.385 1.00 98.44 99 ILE A C 1
ATOM 720 O O . ILE A 1 99 ? -2.053 -2.157 13.694 1.00 98.44 99 ILE A O 1
ATOM 724 N N . LEU A 1 100 ? -2.712 -4.284 13.603 1.00 98.38 100 LEU A N 1
ATOM 725 C CA . LEU A 1 100 ? -1.517 -4.786 14.299 1.00 98.38 100 LEU A CA 1
ATOM 726 C C . LEU A 1 100 ? -0.213 -4.326 13.627 1.00 98.38 100 LEU A C 1
ATOM 728 O O . LEU A 1 100 ? 0.727 -3.948 14.321 1.00 98.38 100 LEU A O 1
ATOM 732 N N . SER A 1 101 ? -0.189 -4.288 12.293 1.00 98.00 101 SER A N 1
ATOM 733 C CA . SER A 1 101 ? 0.925 -3.776 11.492 1.00 98.00 101 SER A CA 1
ATOM 734 C C . SER A 1 101 ? 1.251 -2.312 11.810 1.00 98.00 101 SER A C 1
ATOM 736 O O . SER A 1 101 ? 2.406 -1.999 12.086 1.00 98.00 101 SER A O 1
ATOM 738 N N . LEU A 1 102 ? 0.261 -1.410 11.863 1.00 98.06 102 LEU A N 1
ATOM 739 C CA . LEU A 1 102 ? 0.485 0.000 12.220 1.00 98.06 102 LEU A CA 1
ATOM 740 C C . LEU A 1 102 ? 1.054 0.174 13.637 1.00 98.06 102 LEU A C 1
ATOM 742 O O . LEU A 1 102 ? 1.831 1.099 13.881 1.00 98.06 102 LEU A O 1
ATOM 746 N N . PHE A 1 103 ? 0.661 -0.693 14.570 1.00 98.12 103 PHE A N 1
ATOM 747 C CA . PHE A 1 103 ? 1.012 -0.605 15.991 1.00 98.12 103 PHE A CA 1
ATOM 748 C C . PHE A 1 103 ? 2.259 -1.422 16.382 1.00 98.12 103 PHE A C 1
ATOM 750 O O . PHE A 1 103 ? 2.560 -1.549 17.568 1.00 98.12 103 PHE A O 1
ATOM 757 N N . ALA A 1 104 ? 2.992 -1.973 15.408 1.00 97.19 104 ALA A N 1
ATOM 758 C CA . ALA A 1 104 ? 4.154 -2.826 15.663 1.00 97.19 104 ALA A CA 1
ATOM 759 C C . ALA A 1 104 ? 5.498 -2.073 15.796 1.00 97.19 104 ALA A C 1
ATOM 761 O O . ALA A 1 104 ? 6.512 -2.710 16.081 1.00 97.19 104 ALA A O 1
ATOM 762 N N . ASP A 1 105 ? 5.534 -0.745 15.630 1.00 96.94 105 ASP A N 1
ATOM 763 C CA . ASP A 1 105 ? 6.748 0.063 15.812 1.00 96.94 105 ASP A CA 1
ATOM 764 C C . ASP A 1 105 ? 6.761 0.731 17.198 1.00 96.94 105 ASP A C 1
ATOM 766 O O . ASP A 1 105 ? 6.000 1.657 17.477 1.00 96.94 105 ASP A O 1
ATOM 770 N N . ALA A 1 106 ? 7.669 0.293 18.071 1.00 93.19 106 ALA A N 1
ATOM 771 C CA . ALA A 1 106 ? 7.711 0.733 19.467 1.00 93.19 106 ALA A CA 1
ATOM 772 C C . ALA A 1 106 ? 7.901 2.252 19.659 1.00 93.19 106 ALA A C 1
ATOM 774 O O . ALA A 1 106 ? 7.422 2.805 20.650 1.00 93.19 106 ALA A O 1
ATOM 775 N N . ASP A 1 107 ? 8.586 2.931 18.735 1.00 95.38 107 ASP A N 1
ATOM 776 C CA . ASP A 1 107 ? 8.918 4.351 18.892 1.00 95.38 107 ASP A CA 1
ATOM 777 C C . ASP A 1 107 ? 7.938 5.255 18.144 1.00 95.38 107 ASP A C 1
ATOM 779 O O . ASP A 1 107 ? 7.667 6.379 18.582 1.00 95.38 107 ASP A O 1
ATOM 783 N N . ARG A 1 108 ? 7.412 4.783 17.010 1.00 96.62 108 ARG A N 1
ATOM 784 C CA . ARG A 1 108 ? 6.654 5.604 16.059 1.00 96.62 108 ARG A CA 1
ATOM 785 C C . ARG A 1 108 ? 5.162 5.316 16.074 1.00 96.62 108 ARG A C 1
ATOM 787 O O . ARG A 1 108 ? 4.391 6.211 15.728 1.00 96.62 108 ARG A O 1
ATOM 794 N N . SER A 1 109 ? 4.732 4.118 16.478 1.00 96.88 109 SER A N 1
ATOM 795 C CA . SER A 1 109 ? 3.311 3.759 16.459 1.00 96.88 109 SER A CA 1
ATOM 796 C C . SER A 1 109 ? 2.488 4.670 17.365 1.00 96.88 109 SER A C 1
ATOM 798 O O . SER A 1 109 ? 2.927 5.011 18.467 1.00 96.88 109 SER A O 1
ATOM 800 N N . PRO A 1 110 ? 1.293 5.098 16.939 1.00 95.56 110 PRO A N 1
ATOM 801 C CA . PRO A 1 110 ? 0.441 5.918 17.785 1.00 95.56 110 PRO A CA 1
ATOM 802 C C . PRO A 1 110 ? -0.106 5.100 18.966 1.00 95.56 110 PRO A C 1
ATOM 804 O O . PRO A 1 110 ? -0.060 3.874 18.962 1.00 95.56 110 PRO A O 1
ATOM 807 N N . ASP A 1 111 ? -0.649 5.774 19.980 1.00 94.69 111 ASP A N 1
ATOM 808 C CA . ASP A 1 111 ? -1.342 5.104 21.094 1.00 94.69 111 ASP A CA 1
ATOM 809 C C . ASP A 1 111 ? -2.773 4.669 20.709 1.00 94.69 111 ASP A C 1
ATOM 811 O O . ASP A 1 111 ? -3.316 3.707 21.248 1.00 94.69 111 ASP A O 1
ATOM 815 N N . LEU A 1 112 ? -3.376 5.375 19.748 1.00 96.69 112 LEU A N 1
ATOM 816 C CA . LEU A 1 112 ? -4.624 5.045 19.059 1.00 96.69 112 LEU A CA 1
ATOM 817 C C . LEU A 1 112 ? -4.639 5.742 17.693 1.00 96.69 112 LEU A C 1
ATOM 819 O O . LEU A 1 112 ? -3.981 6.768 17.519 1.00 96.69 112 LEU A O 1
ATOM 823 N N . ALA A 1 113 ? -5.426 5.239 16.749 1.00 96.81 113 ALA A N 1
ATOM 824 C CA . ALA A 1 113 ? -5.680 5.895 15.471 1.00 96.81 113 ALA A CA 1
ATOM 825 C C . ALA A 1 113 ? -7.181 6.152 15.294 1.00 96.81 113 ALA A C 1
ATOM 827 O O . ALA A 1 113 ? -8.014 5.340 15.698 1.00 96.81 113 ALA A O 1
ATOM 828 N N . VAL A 1 114 ? -7.515 7.295 14.698 1.00 95.19 114 VAL A N 1
ATOM 829 C CA . VAL A 1 114 ? -8.894 7.691 14.395 1.00 95.19 114 VAL A CA 1
ATOM 830 C C . VAL A 1 114 ? -9.082 7.627 12.888 1.00 95.19 114 VAL A C 1
ATOM 832 O O . VAL A 1 114 ? -8.312 8.220 12.138 1.00 95.19 114 VAL A O 1
ATOM 835 N N . VAL A 1 115 ? -10.100 6.892 12.463 1.00 93.12 115 VAL A N 1
ATOM 836 C CA . VAL A 1 115 ? -10.535 6.770 11.075 1.00 93.12 115 VAL A CA 1
ATOM 837 C C . VAL A 1 115 ? -11.771 7.635 10.906 1.00 93.12 115 VAL A C 1
ATOM 839 O O . VAL A 1 115 ? -12.715 7.538 11.693 1.00 93.12 115 VAL A O 1
ATOM 842 N N . HIS A 1 116 ? -11.761 8.505 9.905 1.00 89.88 116 HIS A N 1
ATOM 843 C CA . HIS A 1 116 ? -12.906 9.358 9.616 1.00 89.88 116 HIS A CA 1
ATOM 844 C C . HIS A 1 116 ? -13.917 8.633 8.733 1.00 89.88 116 HIS A C 1
ATOM 846 O O . HIS A 1 116 ? -13.554 7.725 7.986 1.00 89.88 116 HIS A O 1
ATOM 852 N N . THR A 1 117 ? -15.184 9.049 8.793 1.00 88.25 117 THR A N 1
ATOM 853 C CA . THR A 1 117 ? -16.188 8.542 7.853 1.00 88.25 117 THR A CA 1
ATOM 854 C C . THR A 1 117 ? -15.756 8.867 6.421 1.00 88.25 117 THR A C 1
ATOM 856 O O . THR A 1 117 ? -15.216 9.950 6.180 1.00 88.25 117 THR A O 1
ATOM 859 N N . PRO A 1 118 ? -16.026 7.993 5.434 1.00 82.06 118 PRO A N 1
ATOM 860 C CA . PRO A 1 118 ? -15.605 8.215 4.047 1.00 82.06 118 PRO A CA 1
ATOM 861 C C . PRO A 1 118 ? -16.097 9.528 3.412 1.00 82.06 118 PRO A C 1
ATOM 863 O O . PRO A 1 118 ? -15.602 9.939 2.365 1.00 82.06 118 PRO A O 1
ATOM 866 N N . ARG A 1 119 ? -17.114 10.174 4.000 1.00 79.75 119 ARG A N 1
ATOM 867 C CA . ARG A 1 119 ? -17.663 11.456 3.529 1.00 79.75 119 ARG A CA 1
ATOM 868 C C . ARG A 1 119 ? -17.075 12.672 4.230 1.00 79.75 119 ARG A C 1
ATOM 870 O O . ARG A 1 119 ? -17.362 13.797 3.821 1.00 79.75 119 ARG A O 1
ATOM 877 N N . HIS A 1 120 ? -16.327 12.467 5.303 1.00 84.31 120 HIS A N 1
ATOM 878 C CA . HIS A 1 120 ? -15.799 13.550 6.100 1.00 84.31 120 HIS A CA 1
ATOM 879 C C . HIS A 1 120 ? -14.477 14.069 5.521 1.00 84.31 120 HIS A C 1
ATOM 881 O O . HIS A 1 120 ? -13.575 13.297 5.213 1.00 84.31 120 HIS A O 1
ATOM 887 N N . TYR A 1 121 ? -14.369 15.389 5.378 1.00 84.75 121 TYR A N 1
ATOM 888 C CA . TYR A 1 121 ? -13.161 16.093 4.947 1.00 84.75 121 TYR A CA 1
ATOM 889 C C . TYR A 1 121 ? -13.150 17.509 5.546 1.00 84.75 121 TYR A C 1
ATOM 891 O O . TYR A 1 121 ? -14.206 18.038 5.909 1.00 84.75 121 TYR A O 1
ATOM 899 N N . PHE A 1 122 ? -11.969 18.126 5.644 1.00 81.19 122 PHE A N 1
ATOM 900 C CA . PHE A 1 122 ? -11.775 19.446 6.261 1.00 81.19 122 PHE A CA 1
ATOM 901 C C . PHE A 1 122 ? -11.265 20.474 5.244 1.00 81.19 122 PHE A C 1
ATOM 903 O O . PHE A 1 122 ? -10.069 20.763 5.223 1.00 81.19 122 PHE A O 1
ATOM 910 N N . PRO A 1 123 ? -12.129 21.061 4.401 1.00 79.19 123 PRO A N 1
ATOM 911 C CA . PRO A 1 123 ? -11.677 21.996 3.368 1.00 79.19 123 PRO A CA 1
ATOM 912 C C . PRO A 1 123 ? -10.966 23.226 3.948 1.00 79.19 123 PRO A C 1
ATOM 914 O O . PRO A 1 123 ? -10.011 23.722 3.354 1.00 79.19 123 PRO A O 1
ATOM 917 N N . ASP A 1 124 ? -11.397 23.681 5.126 1.00 83.25 124 ASP A N 1
ATOM 918 C CA . ASP A 1 124 ? -10.827 24.851 5.801 1.00 83.25 124 ASP A CA 1
ATOM 919 C C . ASP A 1 124 ? -9.404 24.599 6.334 1.00 83.25 124 ASP A C 1
ATOM 921 O O . ASP A 1 124 ? -8.633 25.541 6.493 1.00 83.25 124 ASP A O 1
ATOM 925 N N . GLU A 1 125 ? -9.030 23.331 6.534 1.00 76.88 125 GLU A N 1
ATOM 926 C CA . GLU A 1 125 ? -7.691 22.896 6.961 1.00 76.88 125 GLU A CA 1
ATOM 927 C C . GLU A 1 125 ? -6.879 22.313 5.788 1.00 76.88 125 GLU A C 1
ATOM 929 O O . GLU A 1 125 ? -5.919 21.569 5.981 1.00 76.88 125 GLU A O 1
ATOM 934 N N . GLY A 1 126 ? -7.267 22.644 4.549 1.00 69.88 126 GLY A N 1
ATOM 935 C CA . GLY A 1 126 ? -6.581 22.206 3.332 1.00 69.88 126 GLY A CA 1
ATOM 936 C C . GLY A 1 126 ? -6.962 20.808 2.845 1.00 69.88 126 GLY A C 1
ATOM 937 O O . GLY A 1 126 ? -6.315 20.297 1.936 1.00 69.88 126 GLY A O 1
ATOM 938 N N . GLY A 1 127 ? -8.002 20.201 3.418 1.00 72.06 127 GLY A N 1
ATOM 939 C CA . GLY A 1 127 ? -8.490 18.893 3.007 1.00 72.06 127 GLY A CA 1
ATOM 940 C C . GLY A 1 127 ? -9.199 18.896 1.649 1.00 72.06 127 GLY A C 1
ATOM 941 O O . GLY A 1 127 ? -9.807 19.885 1.226 1.00 72.06 127 GLY A O 1
ATOM 942 N N . HIS A 1 128 ? -9.152 17.760 0.964 1.00 72.94 128 HIS A N 1
ATOM 943 C CA . HIS A 1 128 ? -9.679 17.560 -0.380 1.00 72.94 128 HIS A CA 1
ATOM 944 C C . HIS A 1 128 ? -10.910 16.647 -0.391 1.00 72.94 128 HIS A C 1
ATOM 946 O O . HIS A 1 128 ? -11.133 15.822 0.492 1.00 72.94 128 HIS A O 1
ATOM 952 N N . THR A 1 129 ? -11.746 16.780 -1.423 1.00 69.69 129 THR A N 1
ATOM 953 C CA . THR A 1 129 ? -12.814 15.804 -1.667 1.00 69.69 129 THR A CA 1
ATOM 954 C C . THR A 1 129 ? -12.176 14.472 -2.065 1.00 69.69 129 THR A C 1
ATOM 956 O O . THR A 1 129 ? -11.558 14.396 -3.123 1.00 69.69 129 THR A O 1
ATOM 959 N N . GLY A 1 130 ? -12.340 13.442 -1.229 1.00 69.12 130 GLY A N 1
ATOM 960 C CA . GLY A 1 130 ? -11.675 12.147 -1.409 1.00 69.12 130 GLY A CA 1
ATOM 961 C C . GLY A 1 130 ? -10.351 12.031 -0.651 1.00 69.12 130 GLY A C 1
ATOM 962 O O . GLY A 1 130 ? -9.357 11.608 -1.231 1.00 69.12 130 GLY A O 1
ATOM 963 N N . GLU A 1 131 ? -10.341 12.414 0.630 1.00 75.50 131 GLU A N 1
ATOM 964 C CA . GLU A 1 131 ? -9.235 12.110 1.548 1.00 75.50 131 GLU A CA 1
ATOM 965 C C . GLU A 1 131 ? -8.929 10.611 1.581 1.00 75.50 131 GLU A C 1
ATOM 967 O O . GLU A 1 131 ? -9.817 9.786 1.385 1.00 75.50 131 GLU A O 1
ATOM 972 N N . HIS A 1 132 ? -7.686 10.264 1.888 1.00 79.50 132 HIS A N 1
ATOM 973 C CA . HIS A 1 132 ? -7.219 8.885 2.021 1.00 79.50 132 HIS A CA 1
ATOM 974 C C . HIS A 1 132 ? -6.605 8.654 3.407 1.00 79.50 132 HIS A C 1
ATOM 976 O O . HIS A 1 132 ? -6.257 9.602 4.115 1.00 79.50 132 HIS A O 1
ATOM 982 N N . GLY A 1 133 ? -6.417 7.398 3.802 1.00 88.12 133 GLY A N 1
ATOM 983 C CA . GLY A 1 133 ? -5.937 7.034 5.138 1.00 88.12 133 GLY A CA 1
ATOM 984 C C . GLY A 1 133 ? -6.904 6.156 5.925 1.00 88.12 133 GLY A C 1
ATOM 985 O O . GLY A 1 133 ? -6.584 5.751 7.041 1.00 88.12 133 GLY A O 1
ATOM 986 N N . SER A 1 134 ? -8.055 5.818 5.345 1.00 89.12 134 SER A N 1
ATOM 987 C CA . SER A 1 134 ? -9.026 4.916 5.948 1.00 89.12 134 SER A CA 1
ATOM 988 C C . SER A 1 134 ? -8.600 3.445 5.918 1.00 89.12 134 SER A C 1
ATOM 990 O O . SER A 1 134 ? -7.728 3.019 5.153 1.00 89.12 134 SER A O 1
ATOM 992 N N . LEU A 1 135 ? -9.258 2.661 6.770 1.00 93.38 135 LEU A N 1
ATOM 993 C CA . LEU A 1 135 ? -9.209 1.203 6.790 1.00 93.38 135 LEU A CA 1
ATOM 994 C C . LEU A 1 135 ? -10.222 0.580 5.804 1.00 93.38 135 LEU A C 1
ATOM 996 O O . LEU A 1 135 ? -10.124 -0.613 5.511 1.00 93.38 135 LEU A O 1
ATOM 1000 N N . ASP A 1 136 ? -11.173 1.365 5.286 1.00 93.12 136 ASP A N 1
ATOM 1001 C CA . ASP A 1 136 ? -12.258 0.873 4.433 1.00 93.12 136 ASP A CA 1
ATOM 1002 C C . ASP A 1 136 ? -11.806 0.384 3.053 1.00 93.12 136 ASP A C 1
ATOM 1004 O O . ASP A 1 136 ? -10.764 0.782 2.525 1.00 93.12 136 ASP A O 1
ATOM 1008 N N . VAL A 1 137 ? -12.619 -0.494 2.467 1.00 93.75 137 VAL A N 1
ATOM 1009 C CA . VAL A 1 137 ? -12.336 -1.160 1.194 1.00 93.75 137 VAL A CA 1
ATOM 1010 C C . VAL A 1 137 ? -12.244 -0.204 0.004 1.00 93.75 137 VAL A C 1
ATOM 1012 O O . VAL A 1 137 ? -11.404 -0.436 -0.858 1.00 93.75 137 VAL A O 1
ATOM 1015 N N . ILE A 1 138 ? -13.063 0.852 -0.068 1.00 90.12 138 ILE A N 1
ATOM 1016 C CA . ILE A 1 138 ? -13.128 1.719 -1.254 1.00 90.12 138 ILE A CA 1
ATOM 1017 C C . ILE A 1 138 ? -11.845 2.545 -1.341 1.00 90.12 138 ILE A C 1
ATOM 1019 O O . ILE A 1 138 ? -11.195 2.560 -2.384 1.00 90.12 138 ILE A O 1
ATOM 1023 N N . GLN A 1 139 ? -11.433 3.170 -0.234 1.00 89.38 139 GLN A N 1
ATOM 1024 C CA . GLN A 1 139 ? -10.179 3.930 -0.192 1.00 89.38 139 GLN A CA 1
ATOM 1025 C C . GLN A 1 139 ? -8.939 3.034 -0.250 1.00 89.38 139 GLN A C 1
ATOM 1027 O O . GLN A 1 139 ? -7.897 3.447 -0.751 1.00 89.38 139 GLN A O 1
ATOM 1032 N N . SER A 1 140 ? -9.034 1.799 0.249 1.00 93.25 140 SER A N 1
ATOM 1033 C CA . SER A 1 140 ? -7.893 0.879 0.302 1.00 93.25 140 SER A CA 1
ATOM 1034 C C . SER A 1 140 ? -7.709 0.046 -0.972 1.00 93.25 140 SER A C 1
ATOM 1036 O O . SER A 1 140 ? -6.816 -0.798 -0.991 1.00 93.25 140 SER A O 1
ATOM 1038 N N . ARG A 1 141 ? -8.525 0.223 -2.022 1.00 94.00 141 ARG A N 1
ATOM 1039 C CA . ARG A 1 141 ? -8.462 -0.583 -3.255 1.00 94.00 141 ARG A CA 1
ATOM 1040 C C . ARG A 1 141 ? -7.662 0.113 -4.359 1.00 94.00 141 ARG A C 1
ATOM 1042 O O . ARG A 1 141 ? -8.219 0.782 -5.233 1.00 94.00 141 ARG A O 1
ATOM 1049 N N . ALA A 1 142 ? -6.354 -0.123 -4.369 1.00 95.75 142 ALA A N 1
ATOM 1050 C CA . ALA A 1 142 ? -5.479 0.328 -5.447 1.00 95.75 142 ALA A CA 1
ATOM 1051 C C . ALA A 1 142 ? -5.568 -0.608 -6.673 1.00 95.75 142 ALA A C 1
ATOM 1053 O O . ALA A 1 142 ? -5.746 -1.815 -6.512 1.00 95.75 142 ALA A O 1
ATOM 1054 N N . PRO A 1 143 ? -5.435 -0.114 -7.914 1.00 97.19 143 PRO A N 1
ATOM 1055 C CA . PRO A 1 143 ? -5.394 -0.957 -9.105 1.00 97.19 143 PRO A CA 1
ATOM 1056 C C . PRO A 1 143 ? -4.155 -1.859 -9.112 1.00 97.19 143 PRO A C 1
ATOM 1058 O O . PRO A 1 143 ? -3.048 -1.414 -8.816 1.00 97.19 143 PRO A O 1
ATOM 1061 N N . LEU A 1 144 ? -4.328 -3.116 -9.532 1.00 98.00 144 LEU A N 1
ATOM 1062 C CA . LEU A 1 144 ? -3.226 -4.053 -9.751 1.00 98.00 144 LEU A CA 1
ATOM 1063 C C . LEU A 1 144 ? -3.320 -4.665 -11.150 1.00 98.00 144 LEU A C 1
ATOM 1065 O O . LEU A 1 144 ? -4.230 -5.441 -11.446 1.00 98.00 144 LEU A O 1
ATOM 1069 N N . VAL A 1 145 ? -2.353 -4.309 -11.997 1.00 98.25 145 VAL A N 1
ATOM 1070 C CA . VAL A 1 145 ? -2.231 -4.773 -13.383 1.00 98.25 145 VAL A CA 1
ATOM 1071 C C . VAL A 1 145 ? -0.852 -5.397 -13.570 1.00 98.25 145 VAL A C 1
ATOM 1073 O O . VAL A 1 145 ? 0.163 -4.762 -13.288 1.00 98.25 145 VAL A O 1
ATOM 1076 N N . LEU A 1 146 ? -0.806 -6.626 -14.078 1.00 97.75 146 LEU A N 1
ATOM 1077 C CA . LEU A 1 146 ? 0.429 -7.333 -14.418 1.00 97.75 146 LEU A CA 1
ATOM 1078 C C . LEU A 1 146 ? 0.415 -7.631 -15.918 1.00 97.75 146 LEU A C 1
ATOM 1080 O O . LEU A 1 146 ? -0.592 -8.089 -16.445 1.00 97.75 146 LEU A O 1
ATOM 1084 N N . SER A 1 147 ? 1.515 -7.380 -16.629 1.00 97.06 147 SER A N 1
ATOM 1085 C CA . SER A 1 147 ? 1.547 -7.531 -18.089 1.00 97.06 147 SER A CA 1
ATOM 1086 C C . SER A 1 147 ? 2.928 -7.890 -18.616 1.00 97.06 147 SER A C 1
ATOM 1088 O O . SER A 1 147 ? 3.939 -7.345 -18.175 1.00 97.06 147 SER A O 1
ATOM 1090 N N . GLY A 1 148 ? 2.956 -8.717 -19.663 1.00 94.19 148 GLY A N 1
ATOM 1091 C CA . GLY A 1 148 ? 4.162 -9.013 -20.430 1.00 94.19 148 GLY A CA 1
ATOM 1092 C C . GLY A 1 148 ? 4.800 -10.371 -20.116 1.00 94.19 148 GLY A C 1
ATOM 1093 O O . GLY A 1 148 ? 4.163 -11.259 -19.555 1.00 94.19 148 GLY A O 1
ATOM 1094 N N . PRO A 1 149 ? 6.054 -10.589 -20.554 1.00 90.25 149 PRO A N 1
ATOM 1095 C CA . PRO A 1 149 ? 6.724 -11.879 -20.414 1.00 90.25 149 PRO A CA 1
ATOM 1096 C C . PRO A 1 149 ? 6.853 -12.317 -18.951 1.00 90.25 149 PRO A C 1
ATOM 1098 O O . PRO A 1 149 ? 7.370 -11.566 -18.133 1.00 90.25 149 PRO A O 1
ATOM 1101 N N . GLY A 1 150 ? 6.481 -13.563 -18.650 1.00 88.56 150 GLY A N 1
ATOM 1102 C CA . GLY A 1 150 ? 6.489 -14.105 -17.284 1.00 88.56 150 GLY A CA 1
ATOM 1103 C C . GLY A 1 150 ? 5.175 -13.916 -16.523 1.00 88.56 150 GLY A C 1
ATOM 1104 O O . GLY A 1 150 ? 5.034 -14.491 -15.453 1.00 88.56 150 GLY A O 1
ATOM 1105 N N . VAL A 1 151 ? 4.202 -13.191 -17.083 1.00 93.50 151 VAL A N 1
ATOM 1106 C CA . VAL A 1 151 ? 2.846 -13.035 -16.534 1.00 93.50 151 VAL A CA 1
ATOM 1107 C C . VAL A 1 151 ? 1.854 -13.812 -17.400 1.00 93.50 151 VAL A C 1
ATOM 1109 O O . VAL A 1 151 ? 1.980 -13.845 -18.629 1.00 93.50 151 VAL A O 1
ATOM 1112 N N . GLN A 1 152 ? 0.871 -14.452 -16.773 1.00 94.38 152 GLN A N 1
ATOM 1113 C CA . GLN A 1 152 ? -0.219 -15.115 -17.485 1.00 94.38 152 GLN A CA 1
ATOM 1114 C C . GLN A 1 152 ? -1.132 -14.094 -18.180 1.00 94.38 152 GLN A C 1
ATOM 1116 O O . GLN A 1 152 ? -1.340 -12.984 -17.698 1.00 94.38 152 GLN A O 1
ATOM 1121 N N . ARG A 1 153 ? -1.703 -14.473 -19.326 1.00 96.38 153 ARG A N 1
ATOM 1122 C CA . ARG A 1 153 ? -2.650 -13.630 -20.073 1.00 96.38 153 ARG A CA 1
ATOM 1123 C C . ARG A 1 153 ? -4.076 -14.048 -19.752 1.00 96.38 153 ARG A C 1
ATOM 1125 O O . ARG A 1 153 ? -4.627 -14.904 -20.437 1.00 96.38 153 ARG A O 1
ATOM 1132 N N . LEU A 1 154 ? -4.623 -13.488 -18.680 1.00 97.06 154 LEU A N 1
ATOM 1133 C CA . LEU A 1 154 ? -5.931 -13.854 -18.134 1.00 97.06 154 LEU A CA 1
ATOM 1134 C C . LEU A 1 154 ? -6.999 -12.772 -18.351 1.00 97.06 154 LEU A C 1
ATOM 1136 O O . LEU A 1 154 ? -8.180 -13.060 -18.192 1.00 97.06 154 LEU A O 1
ATOM 1140 N N . GLY A 1 155 ? -6.620 -11.550 -18.741 1.00 97.88 155 GLY A N 1
ATOM 1141 C CA . GLY A 1 155 ? -7.559 -10.433 -18.843 1.00 97.88 155 GLY A CA 1
ATOM 1142 C C . GLY A 1 155 ? -8.040 -9.969 -17.464 1.00 97.88 155 GLY A C 1
ATOM 1143 O O . GLY A 1 155 ? -7.239 -9.803 -16.547 1.00 97.88 155 GLY A O 1
ATOM 1144 N N . LEU A 1 156 ? -9.340 -9.725 -17.297 1.00 98.00 156 LEU A N 1
ATOM 1145 C CA . LEU A 1 156 ? -9.900 -9.393 -15.983 1.00 98.00 156 LEU A CA 1
ATOM 1146 C C . LEU A 1 156 ? -10.066 -10.661 -15.139 1.00 98.00 156 LEU A C 1
ATOM 1148 O O . LEU A 1 156 ? -10.671 -11.632 -15.589 1.00 98.00 156 LEU A O 1
ATOM 1152 N N . VAL A 1 157 ? -9.552 -10.636 -13.910 1.00 98.19 157 VAL A N 1
ATOM 1153 C CA . VAL A 1 157 ? -9.605 -11.761 -12.968 1.00 98.19 157 VAL A CA 1
ATOM 1154 C C . VAL A 1 157 ? -10.367 -11.342 -11.715 1.00 98.19 157 VAL A C 1
ATOM 1156 O O . VAL A 1 157 ? -10.020 -10.348 -11.076 1.00 98.19 157 VAL A O 1
ATOM 1159 N N . GLU A 1 158 ? -11.389 -12.117 -11.345 1.00 97.50 158 GLU A N 1
ATOM 1160 C CA . GLU A 1 158 ? -12.156 -11.936 -10.105 1.00 97.50 158 GLU A CA 1
ATOM 1161 C C . GLU A 1 158 ? -11.359 -12.406 -8.884 1.00 97.50 158 GLU A C 1
ATOM 1163 O O . GLU A 1 158 ? -11.564 -13.489 -8.342 1.00 97.50 158 GLU A O 1
ATOM 1168 N N . ALA A 1 159 ? -10.404 -11.579 -8.477 1.00 97.69 159 ALA A N 1
ATOM 1169 C CA . ALA A 1 159 ? -9.571 -11.778 -7.304 1.00 97.69 159 ALA A CA 1
ATOM 1170 C C . ALA A 1 159 ? -9.040 -10.426 -6.809 1.00 97.69 159 ALA A C 1
ATOM 1172 O O . ALA A 1 159 ? -9.331 -9.375 -7.387 1.00 97.69 159 ALA A O 1
ATOM 1173 N N . HIS A 1 160 ? -8.227 -10.466 -5.758 1.00 98.19 160 HIS A N 1
ATOM 1174 C CA . HIS A 1 160 ? -7.508 -9.324 -5.204 1.00 98.19 160 HIS A CA 1
ATOM 1175 C C . HIS A 1 160 ? -6.103 -9.746 -4.750 1.00 98.19 160 HIS A C 1
ATOM 1177 O O . HIS A 1 160 ? -5.810 -10.934 -4.605 1.00 98.19 160 HIS A O 1
ATOM 1183 N N . GLY A 1 161 ? -5.235 -8.764 -4.530 1.00 97.94 161 GLY A N 1
ATOM 1184 C CA . GLY A 1 161 ? -3.945 -8.921 -3.853 1.00 97.94 161 GLY A CA 1
ATOM 1185 C C . GLY A 1 161 ? -3.817 -7.951 -2.679 1.00 97.94 161 GLY A C 1
ATOM 1186 O O . GLY A 1 161 ? -4.788 -7.295 -2.295 1.00 97.94 161 GLY A O 1
ATOM 1187 N N . ARG A 1 162 ? -2.614 -7.815 -2.122 1.00 98.38 162 ARG A N 1
ATOM 1188 C CA . ARG A 1 162 ? -2.253 -6.756 -1.166 1.00 98.38 162 ARG A CA 1
ATOM 1189 C C . ARG A 1 162 ? -1.070 -5.965 -1.702 1.00 98.38 162 ARG A C 1
ATOM 1191 O O . ARG A 1 162 ? -0.258 -6.493 -2.459 1.00 98.38 162 ARG A O 1
ATOM 1198 N N . LEU A 1 163 ? -0.936 -4.705 -1.301 1.00 98.12 163 LEU A N 1
ATOM 1199 C CA . LEU A 1 163 ? 0.179 -3.874 -1.762 1.00 98.12 163 LEU A CA 1
ATOM 1200 C C . LEU A 1 163 ? 1.547 -4.416 -1.323 1.00 98.12 163 LEU A C 1
ATOM 1202 O O . LEU A 1 163 ? 2.499 -4.343 -2.097 1.00 98.12 163 LEU A O 1
ATOM 1206 N N . VAL A 1 164 ? 1.628 -5.056 -0.152 1.00 98.31 164 VAL A N 1
ATOM 1207 C CA . VAL A 1 164 ? 2.840 -5.764 0.302 1.00 98.31 164 VAL A CA 1
ATOM 1208 C C . VAL A 1 164 ? 3.258 -6.912 -0.626 1.00 98.31 164 VAL A C 1
ATOM 1210 O O . VAL A 1 164 ? 4.435 -7.245 -0.681 1.00 98.31 164 VAL A O 1
ATOM 1213 N N . ASP A 1 165 ? 2.342 -7.495 -1.406 1.00 98.56 165 ASP A N 1
ATOM 1214 C CA . ASP A 1 165 ? 2.644 -8.613 -2.315 1.00 98.56 165 ASP A CA 1
ATOM 1215 C C . ASP A 1 165 ? 3.376 -8.145 -3.597 1.00 98.56 165 ASP A C 1
ATOM 1217 O O . ASP A 1 165 ? 3.973 -8.944 -4.329 1.00 98.56 165 ASP A O 1
ATOM 1221 N N . VAL A 1 166 ? 3.365 -6.835 -3.885 1.00 98.25 166 VAL A N 1
ATOM 1222 C CA . VAL A 1 166 ? 3.918 -6.268 -5.126 1.00 98.25 166 VAL A CA 1
ATOM 1223 C C . VAL A 1 166 ? 5.443 -6.379 -5.162 1.00 98.25 166 VAL A C 1
ATOM 1225 O O . VAL A 1 166 ? 5.982 -6.954 -6.106 1.00 98.25 166 VAL A O 1
ATOM 1228 N N . GLY A 1 167 ? 6.150 -5.880 -4.145 1.00 97.44 167 GLY A N 1
ATOM 1229 C CA . GLY A 1 167 ? 7.619 -5.906 -4.075 1.00 97.44 167 GLY A CA 1
ATOM 1230 C C . GLY A 1 167 ? 8.232 -7.301 -4.257 1.00 97.44 167 GLY A C 1
ATOM 1231 O O . GLY A 1 167 ? 9.059 -7.467 -5.158 1.00 97.44 167 GLY A O 1
ATOM 1232 N N . PRO A 1 168 ? 7.796 -8.316 -3.483 1.00 97.38 168 PRO A N 1
ATOM 1233 C CA . PRO A 1 168 ? 8.218 -9.708 -3.650 1.00 97.38 168 PRO A CA 1
ATOM 1234 C C . PRO A 1 168 ? 7.973 -10.234 -5.071 1.00 97.38 168 PRO A C 1
ATOM 1236 O O . PRO A 1 168 ? 8.852 -10.845 -5.678 1.00 97.38 168 PRO A O 1
ATOM 1239 N N . THR A 1 169 ? 6.810 -9.929 -5.655 1.00 96.81 169 THR A N 1
ATOM 1240 C CA . THR A 1 169 ? 6.473 -10.338 -7.029 1.00 96.81 169 THR A CA 1
ATOM 1241 C C . THR A 1 169 ? 7.404 -9.696 -8.065 1.00 96.81 169 THR A C 1
ATOM 1243 O O . THR A 1 169 ? 7.865 -10.368 -8.992 1.00 96.81 169 THR A O 1
ATOM 1246 N N . LEU A 1 170 ? 7.727 -8.406 -7.911 1.00 95.44 170 LEU A N 1
ATOM 1247 C CA . LEU A 1 170 ? 8.678 -7.709 -8.783 1.00 95.44 170 LEU A CA 1
ATOM 1248 C C . LEU A 1 170 ? 10.100 -8.273 -8.640 1.00 95.44 170 LEU A C 1
ATOM 1250 O O . LEU A 1 170 ? 10.788 -8.424 -9.652 1.00 95.44 170 LEU A O 1
ATOM 1254 N N . ALA A 1 171 ? 10.524 -8.610 -7.418 1.00 94.31 171 ALA A N 1
ATOM 1255 C CA . ALA A 1 171 ? 11.828 -9.211 -7.142 1.00 94.31 171 ALA A CA 1
ATOM 1256 C C . ALA A 1 171 ? 11.986 -10.563 -7.860 1.00 94.31 171 ALA A C 1
ATOM 1258 O O . ALA A 1 171 ? 12.964 -10.762 -8.585 1.00 94.31 171 ALA A O 1
ATOM 1259 N N . VAL A 1 172 ? 10.990 -11.451 -7.755 1.00 93.19 172 VAL A N 1
ATOM 1260 C CA . VAL A 1 172 ? 10.997 -12.751 -8.452 1.00 93.19 172 VAL A CA 1
ATOM 1261 C C . VAL A 1 172 ? 11.033 -12.576 -9.963 1.00 93.19 172 VAL A C 1
ATOM 1263 O O . VAL A 1 172 ? 11.862 -13.182 -10.643 1.00 93.19 172 VAL A O 1
ATOM 1266 N N . LEU A 1 173 ? 10.199 -11.691 -10.517 1.00 91.31 173 LEU A N 1
ATOM 1267 C CA . LEU A 1 173 ? 10.229 -11.390 -11.952 1.00 91.31 173 LEU A CA 1
ATOM 1268 C C . LEU A 1 173 ? 11.602 -10.867 -12.408 1.00 91.31 173 LEU A C 1
ATOM 1270 O O . LEU A 1 173 ? 12.029 -11.140 -13.535 1.00 91.31 173 LEU A O 1
ATOM 1274 N N . ALA A 1 174 ? 12.305 -10.137 -11.542 1.00 91.31 174 ALA A N 1
ATOM 1275 C CA . ALA A 1 174 ? 13.640 -9.614 -11.802 1.00 91.31 174 ALA A CA 1
ATOM 1276 C C . ALA A 1 174 ? 14.764 -10.654 -11.629 1.00 91.31 174 ALA A C 1
ATOM 1278 O O . ALA A 1 174 ? 15.883 -10.387 -12.069 1.00 91.31 174 ALA A O 1
ATOM 1279 N N . GLY A 1 175 ? 14.486 -11.842 -11.082 1.00 88.62 175 GLY A N 1
ATOM 1280 C CA . GLY A 1 175 ? 15.474 -12.915 -10.930 1.00 88.62 175 GLY A CA 1
ATOM 1281 C C . GLY A 1 175 ? 15.840 -13.289 -9.496 1.00 88.62 175 GLY A C 1
ATOM 1282 O O . GLY A 1 175 ? 16.746 -14.100 -9.329 1.00 88.62 175 GLY A O 1
ATOM 1283 N N . VAL A 1 176 ? 15.199 -12.701 -8.484 1.00 90.75 176 VAL A N 1
ATOM 1284 C CA . VAL A 1 176 ? 15.474 -13.013 -7.073 1.00 90.75 176 VAL A CA 1
ATOM 1285 C C . VAL A 1 176 ? 14.812 -14.350 -6.707 1.00 90.75 176 VAL A C 1
ATOM 1287 O O . VAL A 1 176 ? 13.614 -14.498 -6.964 1.00 90.75 176 VAL A O 1
ATOM 1290 N N . PRO A 1 177 ? 15.548 -15.325 -6.145 1.00 89.88 177 PRO A N 1
ATOM 1291 C CA . PRO A 1 177 ? 14.964 -16.562 -5.628 1.00 89.88 177 PRO A CA 1
ATOM 1292 C C . PRO A 1 177 ? 13.974 -16.287 -4.492 1.00 89.88 177 PRO A C 1
ATOM 1294 O O . PRO A 1 177 ? 14.157 -15.351 -3.716 1.00 89.88 177 PRO A O 1
ATOM 1297 N N . GLU A 1 178 ? 12.924 -17.102 -4.374 1.00 90.81 178 GLU A N 1
ATOM 1298 C CA . GLU A 1 178 ? 11.904 -16.896 -3.335 1.00 90.81 178 GLU A CA 1
ATOM 1299 C C . GLU A 1 178 ? 12.461 -17.076 -1.921 1.00 90.81 178 GLU A C 1
ATOM 1301 O O . GLU A 1 178 ? 12.044 -16.368 -1.006 1.00 90.81 178 GLU A O 1
ATOM 1306 N N . GLU A 1 179 ? 13.434 -17.972 -1.741 1.00 91.50 179 GLU A N 1
ATOM 1307 C CA . GLU A 1 179 ? 14.128 -18.170 -0.467 1.00 91.50 179 GLU A CA 1
ATOM 1308 C C . GLU A 1 179 ? 14.901 -16.932 0.017 1.00 91.50 179 GLU A C 1
ATOM 1310 O O . GLU A 1 179 ? 15.145 -16.801 1.216 1.00 91.50 179 GLU A O 1
ATOM 1315 N N . ASP A 1 180 ? 15.231 -16.009 -0.891 1.00 93.00 180 ASP A N 1
ATOM 1316 C CA . ASP A 1 180 ? 15.993 -14.792 -0.603 1.00 93.00 180 ASP A CA 1
ATOM 1317 C C . ASP A 1 180 ? 15.097 -13.548 -0.430 1.00 93.00 180 ASP A C 1
ATOM 1319 O O . ASP A 1 180 ? 15.592 -12.430 -0.216 1.00 93.00 180 ASP A O 1
ATOM 1323 N N . LEU A 1 181 ? 13.770 -13.735 -0.477 1.00 95.69 181 LEU A N 1
ATOM 1324 C CA . LEU A 1 181 ? 12.755 -12.728 -0.154 1.00 95.69 181 LEU A CA 1
ATOM 1325 C C . LEU A 1 181 ? 12.605 -12.598 1.365 1.00 95.69 181 LEU A C 1
ATOM 1327 O O . LEU A 1 181 ? 11.602 -12.984 1.971 1.00 95.69 181 LEU A O 1
ATOM 1331 N N . VAL A 1 182 ? 13.647 -12.051 1.974 1.00 97.25 182 VAL A N 1
ATOM 1332 C CA . VAL A 1 182 ? 13.764 -11.818 3.411 1.00 97.25 182 VAL A CA 1
ATOM 1333 C C . VAL A 1 182 ? 14.291 -10.415 3.679 1.00 97.25 182 VAL A C 1
ATOM 1335 O O . VAL A 1 182 ? 14.923 -9.789 2.820 1.00 97.25 182 VAL A O 1
ATOM 1338 N N . ASP A 1 183 ? 14.044 -9.919 4.884 1.00 96.38 183 ASP A N 1
ATOM 1339 C CA . ASP A 1 183 ? 14.651 -8.685 5.371 1.00 96.38 183 ASP A CA 1
ATOM 1340 C C . ASP A 1 183 ? 16.152 -8.876 5.698 1.00 96.38 183 ASP A C 1
ATOM 1342 O O . ASP A 1 183 ? 16.737 -9.929 5.428 1.00 96.38 183 ASP A O 1
ATOM 1346 N N . ALA A 1 184 ? 16.829 -7.834 6.182 1.00 95.62 184 ALA A N 1
ATOM 1347 C CA . ALA A 1 184 ? 18.275 -7.851 6.417 1.00 95.62 184 ALA A CA 1
ATOM 1348 C C . ALA A 1 184 ? 18.696 -8.813 7.543 1.00 95.62 184 ALA A C 1
ATOM 1350 O O . ALA A 1 184 ? 19.850 -9.244 7.583 1.00 95.62 184 ALA A O 1
ATOM 1351 N N . GLU A 1 185 ? 17.773 -9.182 8.428 1.00 96.12 185 GLU A N 1
ATOM 1352 C CA . GLU A 1 185 ? 17.967 -10.146 9.509 1.00 96.12 185 GLU A CA 1
ATOM 1353 C C . GLU A 1 185 ? 17.513 -11.562 9.128 1.00 96.12 185 GLU A C 1
ATOM 1355 O O . GLU A 1 185 ? 17.642 -12.487 9.934 1.00 96.12 185 GLU A O 1
ATOM 1360 N N . GLY A 1 186 ? 17.022 -11.758 7.902 1.00 95.81 186 GLY A N 1
ATOM 1361 C CA . GLY A 1 186 ? 16.584 -13.056 7.399 1.00 95.81 186 GLY A CA 1
ATOM 1362 C C . GLY A 1 186 ? 15.159 -13.438 7.804 1.00 95.81 186 GLY A C 1
ATOM 1363 O O . GLY A 1 186 ? 14.781 -14.599 7.646 1.00 95.81 186 GLY A O 1
ATOM 1364 N N . ALA A 1 187 ? 14.356 -12.505 8.323 1.00 97.12 187 ALA A N 1
ATOM 1365 C CA . ALA A 1 187 ? 12.941 -12.751 8.563 1.00 97.12 187 ALA A CA 1
ATOM 1366 C C . ALA A 1 187 ? 12.140 -12.614 7.261 1.00 97.12 187 ALA A C 1
ATOM 1368 O O . ALA A 1 187 ? 12.401 -11.746 6.425 1.00 97.12 187 ALA A O 1
ATOM 1369 N N . SER A 1 188 ? 11.127 -13.466 7.097 1.00 97.25 188 SER A N 1
ATOM 1370 C CA . SER A 1 188 ? 10.232 -13.425 5.938 1.00 97.25 188 SER A CA 1
ATOM 1371 C C . SER A 1 188 ? 9.542 -12.067 5.801 1.00 97.25 188 SER A C 1
ATOM 1373 O O . SER A 1 188 ? 9.254 -11.391 6.794 1.00 97.25 188 SER A O 1
ATOM 1375 N N . LEU A 1 189 ? 9.258 -11.670 4.563 1.00 98.25 189 LEU A N 1
ATOM 1376 C CA . LEU A 1 189 ? 8.425 -10.503 4.265 1.00 98.25 189 LEU A CA 1
ATOM 1377 C C . LEU A 1 189 ? 6.958 -10.763 4.667 1.00 98.25 189 LEU A C 1
ATOM 1379 O O . LEU A 1 189 ? 6.559 -11.910 4.870 1.00 98.25 189 LEU A O 1
ATOM 1383 N N . ASP A 1 190 ? 6.154 -9.704 4.803 1.00 97.94 190 ASP A N 1
ATOM 1384 C CA . ASP A 1 190 ? 4.714 -9.839 5.102 1.00 97.94 190 ASP A CA 1
ATOM 1385 C C . ASP A 1 190 ? 3.899 -10.140 3.830 1.00 97.94 190 ASP A C 1
ATOM 1387 O O . ASP A 1 190 ? 2.836 -10.779 3.860 1.00 97.94 190 ASP A O 1
ATOM 1391 N N . GLY A 1 191 ? 4.399 -9.637 2.702 1.00 97.31 191 GLY A N 1
ATOM 1392 C CA . GLY A 1 191 ? 3.891 -9.902 1.370 1.00 97.31 191 GLY A CA 1
ATOM 1393 C C . GLY A 1 191 ? 4.335 -11.253 0.828 1.00 97.31 191 GLY A C 1
ATOM 1394 O O . GLY A 1 191 ? 5.397 -11.770 1.172 1.00 97.31 191 GLY A O 1
ATOM 1395 N N . VAL A 1 192 ? 3.524 -11.803 -0.068 1.00 95.88 192 VAL A N 1
ATOM 1396 C CA . VAL A 1 192 ? 3.814 -13.053 -0.774 1.00 95.88 192 VAL A CA 1
ATOM 1397 C C . VAL A 1 192 ? 3.951 -12.809 -2.270 1.00 95.88 192 VAL A C 1
ATOM 1399 O O . VAL A 1 192 ? 3.431 -11.837 -2.813 1.00 95.88 192 VAL A O 1
ATOM 1402 N N . VAL A 1 193 ? 4.642 -13.710 -2.959 1.00 96.50 193 VAL A N 1
ATOM 1403 C CA . VAL A 1 193 ? 4.718 -13.684 -4.421 1.00 96.50 193 VAL A CA 1
ATOM 1404 C C . VAL A 1 193 ? 3.356 -14.064 -4.988 1.00 96.50 193 VAL A C 1
ATOM 1406 O O . VAL A 1 193 ? 2.768 -15.077 -4.607 1.00 96.50 193 VAL A O 1
ATOM 1409 N N . LEU A 1 194 ? 2.867 -13.295 -5.958 1.00 96.19 194 LEU A N 1
ATOM 1410 C CA . LEU A 1 194 ? 1.634 -13.593 -6.687 1.00 96.19 194 LEU A CA 1
ATOM 1411 C C . LEU A 1 194 ? 1.848 -14.699 -7.739 1.00 96.19 194 LEU A C 1
ATOM 1413 O O . LEU A 1 194 ? 1.549 -14.533 -8.923 1.00 96.19 194 LEU A O 1
ATOM 1417 N N . ALA A 1 195 ? 2.381 -15.839 -7.296 1.00 91.94 195 ALA A N 1
ATOM 1418 C CA . ALA A 1 195 ? 2.817 -16.962 -8.124 1.00 91.94 195 ALA A CA 1
ATOM 1419 C C . ALA A 1 195 ? 1.711 -17.489 -9.050 1.00 91.94 195 ALA A C 1
ATOM 1421 O O . ALA A 1 195 ? 1.970 -17.784 -10.215 1.00 91.94 195 ALA A O 1
ATOM 1422 N N . ALA A 1 196 ? 0.461 -17.499 -8.573 1.00 92.25 196 ALA A N 1
ATOM 1423 C CA . ALA A 1 196 ? -0.712 -17.936 -9.333 1.00 92.25 196 ALA A CA 1
ATOM 1424 C C . ALA A 1 196 ? -0.940 -17.161 -10.647 1.00 92.25 196 ALA A C 1
ATOM 1426 O O . ALA A 1 196 ? -1.672 -17.634 -11.513 1.00 92.25 196 ALA A O 1
ATOM 1427 N N . TYR A 1 197 ? -0.317 -15.990 -10.803 1.00 94.44 197 TYR A N 1
ATOM 1428 C CA . TYR A 1 197 ? -0.443 -15.118 -11.972 1.00 94.44 197 TYR A CA 1
ATOM 1429 C C . TYR A 1 197 ? 0.821 -15.078 -12.842 1.00 94.44 197 TYR A C 1
ATOM 1431 O O . TYR A 1 197 ? 0.850 -14.395 -13.871 1.00 94.44 197 TYR A O 1
ATOM 1439 N N . LEU A 1 198 ? 1.866 -15.816 -12.463 1.00 92.00 198 LEU A N 1
ATOM 1440 C CA . LEU A 1 198 ? 3.114 -15.908 -13.213 1.00 92.00 198 LEU A CA 1
ATOM 1441 C C . LEU A 1 198 ? 3.081 -17.122 -14.150 1.00 92.00 198 LEU A C 1
ATOM 1443 O O . LEU A 1 198 ? 2.532 -18.168 -13.819 1.00 92.00 198 LEU A O 1
ATOM 1447 N N . ALA A 1 199 ? 3.627 -16.975 -15.357 1.00 84.12 199 ALA A N 1
ATOM 1448 C CA . ALA A 1 199 ? 3.568 -18.004 -16.402 1.00 84.12 199 ALA A CA 1
ATOM 1449 C C . ALA A 1 199 ? 4.577 -19.148 -16.193 1.00 84.12 199 ALA A C 1
ATOM 1451 O O . ALA A 1 199 ? 4.374 -20.244 -16.708 1.00 84.12 199 ALA A O 1
ATOM 1452 N N . ASP A 1 200 ? 5.655 -18.884 -15.450 1.00 73.56 200 ASP A N 1
ATOM 1453 C CA . ASP A 1 200 ? 6.724 -19.854 -15.178 1.00 73.56 200 ASP A CA 1
ATOM 1454 C C . ASP A 1 200 ? 6.517 -20.597 -13.843 1.00 73.56 200 ASP A C 1
ATOM 1456 O O . ASP A 1 200 ? 7.370 -21.388 -13.443 1.00 73.56 200 ASP A O 1
ATOM 1460 N N . HIS A 1 201 ? 5.407 -20.336 -13.143 1.00 66.62 201 HIS A N 1
ATOM 1461 C CA . HIS A 1 201 ? 5.105 -20.911 -11.832 1.00 66.62 201 HIS A CA 1
ATOM 1462 C C . HIS A 1 201 ? 3.985 -21.955 -11.968 1.00 66.62 201 HIS A C 1
ATOM 1464 O O . HIS A 1 201 ? 2.933 -21.639 -12.534 1.00 66.62 201 HIS A O 1
ATOM 1470 N N . PRO A 1 202 ? 4.185 -23.214 -11.537 1.00 53.53 202 PRO A N 1
ATOM 1471 C CA . PRO A 1 202 ? 3.161 -24.242 -11.670 1.00 53.53 202 PRO A CA 1
ATOM 1472 C C . PRO A 1 202 ? 1.931 -23.922 -10.804 1.00 53.53 202 PRO A C 1
ATOM 1474 O O . PRO A 1 202 ? 2.029 -23.611 -9.621 1.00 53.53 202 PRO A O 1
ATOM 1477 N N . ALA A 1 203 ? 0.742 -24.040 -11.403 1.00 49.22 203 ALA A N 1
ATOM 1478 C CA . ALA A 1 203 ? -0.540 -23.684 -10.786 1.00 49.22 203 ALA A CA 1
ATOM 1479 C C . ALA A 1 203 ? -0.955 -24.566 -9.587 1.00 49.22 203 ALA A C 1
ATOM 1481 O O . ALA A 1 203 ? -1.938 -24.260 -8.918 1.00 49.22 203 ALA A O 1
ATOM 1482 N N . ASP A 1 204 ? -0.247 -25.665 -9.323 1.00 50.03 204 ASP A N 1
ATOM 1483 C CA . ASP A 1 204 ? -0.565 -26.618 -8.254 1.00 50.03 204 ASP A CA 1
ATOM 1484 C C . ASP A 1 204 ? 0.198 -26.355 -6.943 1.00 50.03 204 ASP A C 1
ATOM 1486 O O . ASP A 1 204 ? 0.048 -27.118 -5.987 1.00 50.03 204 ASP A O 1
ATOM 1490 N N . GLY A 1 205 ? 1.007 -25.289 -6.880 1.00 45.66 205 GLY A N 1
ATOM 1491 C CA . GLY A 1 205 ? 1.800 -24.946 -5.697 1.00 45.66 205 GLY A CA 1
ATOM 1492 C C . GLY A 1 205 ? 2.850 -26.000 -5.338 1.00 45.66 205 GLY A C 1
ATOM 1493 O O . GLY A 1 205 ? 3.458 -25.924 -4.268 1.00 45.66 205 GLY A O 1
ATOM 1494 N N . THR A 1 206 ? 3.075 -26.999 -6.200 1.00 41.94 206 THR A N 1
ATOM 1495 C CA . THR A 1 206 ? 4.149 -27.957 -5.992 1.00 41.94 206 THR A CA 1
ATOM 1496 C C . THR A 1 206 ? 5.465 -27.267 -6.315 1.00 41.94 206 THR A C 1
ATOM 1498 O O . THR A 1 206 ? 5.709 -26.820 -7.436 1.00 41.94 206 THR A O 1
ATOM 1501 N N . VAL A 1 207 ? 6.334 -27.170 -5.307 1.00 42.06 207 VAL A N 1
ATOM 1502 C CA . VAL A 1 207 ? 7.726 -26.754 -5.490 1.00 42.06 207 VAL A CA 1
ATOM 1503 C C . VAL A 1 207 ? 8.434 -27.885 -6.237 1.00 42.06 207 VAL A C 1
ATOM 1505 O O . VAL A 1 207 ? 9.078 -28.755 -5.651 1.00 42.06 207 VAL A O 1
ATOM 1508 N N . GLY A 1 208 ? 8.252 -27.928 -7.557 1.00 42.53 208 GLY A N 1
ATOM 1509 C CA . GLY A 1 208 ? 9.170 -28.632 -8.442 1.00 42.53 208 GLY A CA 1
ATOM 1510 C C . GLY A 1 208 ? 10.582 -28.047 -8.290 1.00 42.53 208 GLY A C 1
ATOM 1511 O O . GLY A 1 208 ? 10.737 -26.968 -7.713 1.00 42.53 208 GLY A O 1
ATOM 1512 N N . PRO A 1 209 ? 11.636 -28.724 -8.784 1.00 44.34 209 PRO A N 1
ATOM 1513 C CA . PRO A 1 209 ? 12.969 -28.126 -8.807 1.00 44.34 209 PRO A CA 1
ATOM 1514 C C . PRO A 1 209 ? 12.863 -26.742 -9.449 1.00 44.34 209 PRO A C 1
ATOM 1516 O O . PRO A 1 209 ? 12.339 -26.653 -10.561 1.00 44.34 209 PRO A O 1
ATOM 1519 N N . ALA A 1 210 ? 13.284 -25.703 -8.714 1.00 50.47 210 ALA A N 1
ATOM 1520 C CA . ALA A 1 210 ? 13.107 -24.303 -9.084 1.00 50.47 210 ALA A CA 1
ATOM 1521 C C . ALA A 1 210 ? 13.385 -24.129 -10.579 1.00 50.47 210 ALA A C 1
ATOM 1523 O O . ALA A 1 210 ? 14.513 -24.339 -11.042 1.00 50.47 210 ALA A O 1
ATOM 1524 N N . ALA A 1 211 ? 12.335 -23.836 -11.352 1.00 47.56 211 ALA A N 1
ATOM 1525 C CA . ALA A 1 211 ? 12.514 -23.518 -12.756 1.00 47.56 211 ALA A CA 1
ATOM 1526 C C . ALA A 1 211 ? 13.512 -22.350 -12.821 1.00 47.56 211 ALA A C 1
ATOM 1528 O O . ALA A 1 211 ? 13.408 -21.438 -11.998 1.00 47.56 211 ALA A O 1
ATOM 1529 N N . PRO A 1 212 ? 14.507 -22.366 -13.728 1.00 50.50 212 PRO A N 1
ATOM 1530 C CA . PRO A 1 212 ? 15.517 -21.319 -13.759 1.00 50.50 212 PRO A CA 1
ATOM 1531 C C . PRO A 1 212 ? 14.839 -19.954 -13.877 1.00 50.50 212 PRO A C 1
ATOM 1533 O O . PRO A 1 212 ? 14.217 -19.663 -14.901 1.00 50.50 212 PRO A O 1
ATOM 1536 N N . VAL A 1 213 ? 14.946 -19.119 -12.839 1.00 57.53 213 VAL A N 1
ATOM 1537 C CA . VAL A 1 213 ? 14.374 -17.774 -12.876 1.00 57.53 213 VAL A CA 1
ATOM 1538 C C . VAL A 1 213 ? 15.172 -16.983 -13.904 1.00 57.53 213 VAL A C 1
ATOM 1540 O O . VAL A 1 213 ? 16.333 -16.629 -13.701 1.00 57.53 213 VAL A O 1
ATOM 1543 N N . HIS A 1 214 ? 14.581 -16.763 -15.074 1.00 67.00 214 HIS A N 1
ATOM 1544 C CA . HIS A 1 214 ? 15.203 -15.945 -16.100 1.00 67.00 214 HIS A CA 1
ATOM 1545 C C . HIS A 1 214 ? 15.012 -14.472 -15.721 1.00 67.00 214 HIS A C 1
ATOM 1547 O O . HIS A 1 214 ? 13.867 -14.014 -15.722 1.00 67.00 214 HIS A O 1
ATOM 1553 N N . PRO A 1 215 ? 16.088 -13.719 -15.414 1.00 72.31 215 PRO A N 1
ATOM 1554 C CA . PRO A 1 215 ? 15.961 -12.331 -14.992 1.00 72.31 215 PRO A CA 1
ATOM 1555 C C . PRO A 1 215 ? 15.344 -11.499 -16.116 1.00 72.31 215 PRO A C 1
ATOM 1557 O O . PRO A 1 215 ? 15.839 -11.484 -17.253 1.00 72.31 215 PRO A O 1
ATOM 1560 N N . ARG A 1 216 ? 14.243 -10.810 -15.807 1.00 83.00 216 ARG A N 1
ATOM 1561 C CA . ARG A 1 216 ? 13.514 -9.961 -16.757 1.00 83.00 216 ARG A CA 1
ATOM 1562 C C . ARG A 1 216 ? 13.770 -8.492 -16.477 1.00 83.00 216 ARG A C 1
ATOM 1564 O O . ARG A 1 216 ? 14.160 -8.080 -15.392 1.00 83.00 216 ARG A O 1
ATOM 1571 N N . ARG A 1 217 ? 13.503 -7.672 -17.492 1.00 89.12 217 ARG A N 1
ATOM 1572 C CA . ARG A 1 217 ? 13.364 -6.229 -17.295 1.00 89.12 217 ARG A CA 1
ATOM 1573 C C . ARG A 1 217 ? 11.979 -5.978 -16.729 1.00 89.12 217 ARG A C 1
ATOM 1575 O O . ARG A 1 217 ? 10.997 -6.159 -17.445 1.00 89.12 217 ARG A O 1
ATOM 1582 N N . VAL A 1 218 ? 11.936 -5.575 -15.472 1.00 92.94 218 VAL A N 1
ATOM 1583 C CA . VAL A 1 218 ? 10.703 -5.272 -14.752 1.00 92.94 218 VAL A CA 1
ATOM 1584 C C . VAL A 1 218 ? 10.549 -3.758 -14.667 1.00 92.94 218 VAL A C 1
ATOM 1586 O O . VAL A 1 218 ? 11.523 -3.042 -14.443 1.00 92.94 218 VAL A O 1
ATOM 1589 N N . VAL A 1 219 ? 9.332 -3.269 -14.893 1.00 94.62 219 VAL A N 1
ATOM 1590 C CA . VAL A 1 219 ? 8.973 -1.859 -14.720 1.00 94.62 219 VAL A CA 1
ATOM 1591 C C . VAL A 1 219 ? 7.789 -1.814 -13.767 1.00 94.62 219 VAL A C 1
ATOM 1593 O O . VAL A 1 219 ? 6.736 -2.360 -14.086 1.00 94.62 219 VAL A O 1
ATOM 1596 N N . GLY A 1 220 ? 7.979 -1.184 -12.610 1.00 95.25 220 GLY A N 1
ATOM 1597 C CA . GLY A 1 220 ? 6.894 -0.830 -11.698 1.00 95.25 220 GLY A CA 1
ATOM 1598 C C . GLY A 1 220 ? 6.372 0.567 -12.022 1.00 95.25 220 GLY A C 1
ATOM 1599 O O . GLY A 1 220 ? 7.161 1.466 -12.312 1.00 95.25 220 GLY A O 1
ATOM 1600 N N . ILE A 1 221 ? 5.052 0.738 -11.994 1.00 94.12 221 ILE A N 1
ATOM 1601 C CA . ILE A 1 221 ? 4.381 2.037 -12.115 1.00 94.12 221 ILE A CA 1
ATOM 1602 C C . ILE A 1 221 ? 3.433 2.140 -10.925 1.00 94.12 221 ILE A C 1
ATOM 1604 O O . ILE A 1 221 ? 2.542 1.305 -10.788 1.00 94.12 221 ILE A O 1
ATOM 1608 N N . LEU A 1 222 ? 3.641 3.139 -10.070 1.00 92.81 222 LEU A N 1
ATOM 1609 C CA . LEU A 1 222 ? 2.751 3.439 -8.955 1.00 92.81 222 LEU A CA 1
ATOM 1610 C C . LEU A 1 222 ? 1.819 4.571 -9.399 1.00 92.81 222 LEU A C 1
ATOM 1612 O O . LEU A 1 222 ? 2.278 5.670 -9.708 1.00 92.81 222 LEU A O 1
ATOM 1616 N N . TRP A 1 223 ? 0.519 4.285 -9.486 1.00 89.31 223 TRP A N 1
ATOM 1617 C CA . TRP A 1 223 ? -0.511 5.290 -9.752 1.00 89.31 223 TRP A CA 1
ATOM 1618 C C . TRP A 1 223 ? -1.104 5.770 -8.433 1.00 89.31 223 TRP A C 1
ATOM 1620 O O . TRP A 1 223 ? -2.060 5.178 -7.932 1.00 89.31 223 TRP A O 1
ATOM 1630 N N . ASP A 1 224 ? -0.517 6.828 -7.875 1.00 88.25 224 ASP A N 1
ATOM 1631 C CA . ASP A 1 224 ? -1.011 7.421 -6.633 1.00 88.25 224 ASP A CA 1
ATOM 1632 C C . ASP A 1 224 ? -2.453 7.933 -6.805 1.00 88.25 224 ASP A C 1
ATOM 1634 O O . ASP A 1 224 ? -2.809 8.511 -7.836 1.00 88.25 224 ASP A O 1
ATOM 1638 N N . GLY A 1 225 ? -3.296 7.662 -5.809 1.00 87.31 225 GLY A N 1
ATOM 1639 C CA . GLY A 1 225 ? -4.694 8.088 -5.755 1.00 87.31 225 GLY A CA 1
ATOM 1640 C C . GLY A 1 225 ? -5.630 7.520 -6.830 1.00 87.31 225 GLY A C 1
ATOM 1641 O O . GLY A 1 225 ? -6.775 7.960 -6.908 1.00 87.31 225 GLY A O 1
ATOM 1642 N N . ALA A 1 226 ? -5.198 6.573 -7.672 1.00 89.88 226 ALA A N 1
ATOM 1643 C CA . ALA A 1 226 ? -6.048 6.028 -8.732 1.00 89.88 226 ALA A CA 1
ATOM 1644 C C . ALA A 1 226 ? -7.064 5.005 -8.178 1.00 89.88 226 ALA A C 1
ATOM 1646 O O . ALA A 1 226 ? -6.648 3.964 -7.668 1.00 89.88 226 ALA A O 1
ATOM 1647 N N . PRO A 1 227 ? -8.385 5.225 -8.321 1.00 89.88 227 PRO A N 1
ATOM 1648 C CA . PRO A 1 227 ? -9.381 4.246 -7.900 1.00 89.88 227 PRO A CA 1
ATOM 1649 C C . PRO A 1 227 ? -9.438 3.066 -8.877 1.00 89.88 227 PRO A C 1
ATOM 1651 O O . PRO A 1 227 ? -9.565 3.244 -10.092 1.00 89.88 227 PRO A O 1
ATOM 1654 N N . CYS A 1 228 ? -9.368 1.840 -8.348 1.00 95.00 228 CYS A N 1
ATOM 1655 C CA . CYS A 1 228 ? -9.310 0.627 -9.165 1.00 95.00 228 CYS A CA 1
ATOM 1656 C C . CYS A 1 228 ? -10.528 0.464 -10.087 1.00 95.00 228 CYS A C 1
ATOM 1658 O O . CYS A 1 228 ? -10.350 0.203 -11.278 1.00 95.00 228 CYS A O 1
ATOM 1660 N N . GLY A 1 229 ? -11.745 0.638 -9.559 1.00 93.94 229 GLY A N 1
ATOM 1661 C CA . GLY A 1 229 ? -12.977 0.461 -10.329 1.00 93.94 229 GLY A CA 1
ATOM 1662 C C . GLY A 1 229 ? -13.067 1.408 -11.528 1.00 93.94 229 GLY A C 1
ATOM 1663 O O . GLY A 1 229 ? -13.350 0.960 -12.636 1.00 93.94 229 GLY A O 1
ATOM 1664 N N . GLU A 1 230 ? -12.757 2.692 -11.322 1.00 93.75 230 GLU A N 1
ATOM 1665 C CA . GLU A 1 230 ? -12.766 3.712 -12.381 1.00 93.75 230 GLU A CA 1
ATOM 1666 C C . GLU A 1 230 ? -11.715 3.407 -13.457 1.00 93.75 230 GLU A C 1
ATOM 1668 O O . GLU A 1 230 ? -12.019 3.416 -14.647 1.00 93.75 230 GLU A O 1
ATOM 1673 N N . LEU A 1 231 ? -10.483 3.071 -13.051 1.00 95.69 231 LEU A N 1
ATOM 1674 C CA . LEU A 1 231 ? -9.393 2.778 -13.984 1.00 95.69 231 LEU A CA 1
ATOM 1675 C C . LEU A 1 231 ? -9.737 1.598 -14.903 1.00 95.69 231 LEU A C 1
ATOM 1677 O O . LEU A 1 231 ? -9.461 1.647 -16.104 1.00 95.69 231 LEU A O 1
ATOM 1681 N N . LEU A 1 232 ? -10.350 0.546 -14.352 1.00 97.00 232 LEU A N 1
ATOM 1682 C CA . LEU A 1 232 ? -10.779 -0.615 -15.132 1.00 97.00 232 LEU A CA 1
ATOM 1683 C C . LEU A 1 232 ? -11.981 -0.289 -16.029 1.00 97.00 232 LEU A C 1
ATOM 1685 O O . LEU A 1 232 ? -11.968 -0.669 -17.200 1.00 97.00 232 LEU A O 1
ATOM 1689 N N . ALA A 1 233 ? -12.968 0.462 -15.531 1.00 96.62 233 ALA A N 1
ATOM 1690 C CA . ALA A 1 233 ? -14.130 0.881 -16.317 1.00 96.62 233 ALA A CA 1
ATOM 1691 C C . ALA A 1 233 ? -13.734 1.772 -17.508 1.00 96.62 233 ALA A C 1
ATOM 1693 O O . ALA A 1 233 ? -14.179 1.546 -18.633 1.00 96.62 233 ALA A O 1
ATOM 1694 N N . MET A 1 234 ? -12.833 2.736 -17.300 1.00 97.31 234 MET A N 1
ATOM 1695 C CA . MET A 1 234 ? -12.306 3.587 -18.371 1.00 97.31 234 MET A CA 1
ATOM 1696 C C . MET A 1 234 ? -11.473 2.795 -19.393 1.00 97.31 234 MET A C 1
ATOM 1698 O O . MET A 1 234 ? -11.466 3.119 -20.584 1.00 97.31 234 MET A O 1
ATOM 1702 N N . ALA A 1 235 ? -10.755 1.752 -18.962 1.00 97.31 235 ALA A N 1
ATOM 1703 C CA . ALA A 1 235 ? -10.047 0.859 -19.878 1.00 97.31 235 ALA A CA 1
ATOM 1704 C C . ALA A 1 235 ? -11.027 0.051 -20.745 1.00 97.31 235 ALA A C 1
ATOM 1706 O O . ALA A 1 235 ? -10.832 -0.028 -21.959 1.00 97.31 235 ALA A O 1
ATOM 1707 N N . GLU A 1 236 ? -12.092 -0.489 -20.149 1.00 96.25 236 GLU A N 1
ATOM 1708 C CA . GLU A 1 236 ? -13.158 -1.214 -20.853 1.00 96.25 236 GLU A CA 1
ATOM 1709 C C . GLU A 1 236 ? -13.914 -0.315 -21.845 1.00 96.25 236 GLU A C 1
ATOM 1711 O O . GLU A 1 236 ? -14.165 -0.717 -22.981 1.00 96.25 236 GLU A O 1
ATOM 1716 N N . ALA A 1 237 ? -14.194 0.935 -21.463 1.00 97.12 237 ALA A N 1
ATOM 1717 C CA . ALA A 1 237 ? -14.829 1.936 -22.322 1.00 97.12 237 ALA A CA 1
ATOM 1718 C C . ALA A 1 237 ? -13.928 2.431 -23.475 1.00 97.12 237 ALA A C 1
ATOM 1720 O O . ALA A 1 237 ? -14.390 3.146 -24.366 1.00 97.12 237 ALA A O 1
ATOM 1721 N N . GLY A 1 238 ? -12.643 2.058 -23.483 1.00 95.88 238 GLY A N 1
ATOM 1722 C CA . GLY A 1 238 ? -11.671 2.475 -24.495 1.00 95.88 238 GLY A CA 1
ATOM 1723 C C . GLY A 1 238 ? -11.080 3.873 -24.275 1.00 95.88 238 GLY A C 1
ATOM 1724 O O . GLY A 1 238 ? -10.346 4.362 -25.135 1.00 95.88 238 GLY A O 1
ATOM 1725 N N . GLU A 1 239 ? -11.349 4.504 -23.131 1.00 97.06 239 GLU A N 1
ATOM 1726 C CA . GLU A 1 239 ? -10.805 5.814 -22.749 1.00 97.06 239 GLU A CA 1
ATOM 1727 C C . GLU A 1 239 ? -9.338 5.718 -22.308 1.00 97.06 239 GLU A C 1
ATOM 1729 O O . GLU A 1 239 ? -8.550 6.637 -22.534 1.00 97.06 239 GLU A O 1
ATOM 1734 N N . LEU A 1 240 ? -8.940 4.566 -21.751 1.00 96.50 240 LEU A N 1
ATOM 1735 C CA . LEU A 1 240 ? -7.556 4.249 -21.383 1.00 96.50 240 LEU A CA 1
ATOM 1736 C C . LEU A 1 240 ? -6.986 3.104 -22.244 1.00 96.50 240 LEU A C 1
ATOM 1738 O O . LEU A 1 240 ? -6.700 2.017 -21.732 1.00 96.50 240 LEU A O 1
ATOM 1742 N N . PRO A 1 241 ? -6.729 3.321 -23.551 1.00 96.19 241 PRO A N 1
ATOM 1743 C CA . PRO A 1 241 ? -6.280 2.262 -24.463 1.00 96.19 241 PRO A CA 1
ATOM 1744 C C . PRO A 1 241 ? -4.906 1.680 -24.092 1.00 96.19 241 PRO A C 1
ATOM 1746 O O . PRO A 1 241 ? -4.583 0.544 -24.436 1.00 96.19 241 PRO A O 1
ATOM 1749 N N . GLY A 1 242 ? -4.074 2.448 -23.379 1.00 95.81 242 GLY A N 1
ATOM 1750 C CA . GLY A 1 242 ? -2.807 1.958 -22.837 1.00 95.81 242 GLY A CA 1
ATOM 1751 C C . GLY A 1 242 ? -3.005 0.911 -21.740 1.00 95.81 242 GLY A C 1
ATOM 1752 O O . GLY A 1 242 ? -2.327 -0.115 -21.767 1.00 95.81 242 GLY A O 1
ATOM 1753 N N . VAL A 1 243 ? -3.951 1.153 -20.827 1.00 97.25 243 VAL A N 1
ATOM 1754 C CA . VAL A 1 243 ? -4.319 0.224 -19.749 1.00 97.25 243 VAL A CA 1
ATOM 1755 C C . VAL A 1 243 ? -5.004 -1.007 -20.334 1.00 97.25 243 VAL A C 1
ATOM 1757 O O . VAL A 1 243 ? -4.587 -2.121 -20.031 1.00 97.25 243 VAL A O 1
ATOM 1760 N N . ALA A 1 244 ? -5.956 -0.824 -21.255 1.00 98.19 244 ALA A N 1
ATOM 1761 C CA . ALA A 1 244 ? -6.625 -1.930 -21.943 1.00 98.19 244 ALA A CA 1
ATOM 1762 C C . ALA A 1 244 ? -5.619 -2.893 -22.601 1.00 98.19 244 ALA A C 1
ATOM 1764 O O . ALA A 1 244 ? -5.720 -4.107 -22.447 1.00 98.19 244 ALA A O 1
ATOM 1765 N N . ARG A 1 245 ? -4.575 -2.357 -23.249 1.00 98.12 245 ARG A N 1
ATOM 1766 C CA . ARG A 1 245 ? -3.501 -3.164 -23.845 1.00 98.12 245 ARG A CA 1
ATOM 1767 C C . ARG A 1 245 ? -2.644 -3.904 -22.811 1.00 98.12 245 ARG A C 1
ATOM 1769 O O . ARG A 1 245 ? -2.155 -4.991 -23.107 1.00 98.12 245 ARG A O 1
ATOM 1776 N N . LEU A 1 246 ? -2.403 -3.324 -21.631 1.00 98.06 246 LEU A N 1
ATOM 1777 C CA . LEU A 1 246 ? -1.703 -4.032 -20.549 1.00 98.06 246 LEU A CA 1
ATOM 1778 C C . LEU A 1 246 ? -2.541 -5.225 -20.071 1.00 98.06 246 LEU A C 1
ATOM 1780 O O . LEU A 1 246 ? -2.008 -6.320 -19.931 1.00 98.06 246 LEU A O 1
ATOM 1784 N N . ILE A 1 247 ? -3.852 -5.032 -19.912 1.00 98.31 247 ILE A N 1
ATOM 1785 C CA . ILE A 1 247 ? -4.787 -6.094 -19.521 1.00 98.31 247 ILE A CA 1
ATOM 1786 C C . ILE A 1 247 ? -4.846 -7.190 -20.596 1.00 98.31 247 ILE A C 1
ATOM 1788 O O . ILE A 1 247 ? -4.729 -8.367 -20.274 1.00 98.31 247 ILE A O 1
ATOM 1792 N N . GLU A 1 248 ? -4.939 -6.828 -21.880 1.00 97.81 248 GLU A N 1
ATOM 1793 C CA . GLU A 1 248 ? -4.929 -7.779 -23.007 1.00 97.81 248 GLU A CA 1
ATOM 1794 C C . GLU A 1 248 ? -3.649 -8.638 -23.045 1.00 97.81 248 GLU A C 1
ATOM 1796 O O . GLU A 1 248 ? -3.673 -9.825 -23.381 1.00 97.81 248 GLU A O 1
ATOM 1801 N N . HIS A 1 249 ? -2.505 -8.050 -22.692 1.00 97.31 249 HIS A N 1
ATOM 1802 C CA . HIS A 1 249 ? -1.206 -8.725 -22.674 1.00 97.31 249 HIS A CA 1
ATOM 1803 C C . HIS A 1 249 ? -0.843 -9.361 -21.324 1.00 97.31 249 HIS A C 1
ATOM 1805 O O . HIS A 1 249 ? 0.295 -9.820 -21.154 1.00 97.31 249 HIS A O 1
ATOM 1811 N N . GLY A 1 250 ? -1.788 -9.420 -20.390 1.00 97.94 250 GLY A N 1
ATOM 1812 C CA . GLY A 1 250 ? -1.577 -9.915 -19.041 1.00 97.94 250 GLY A CA 1
ATOM 1813 C C . GLY A 1 250 ? -2.894 -10.063 -18.299 1.00 97.94 250 GLY A C 1
ATOM 1814 O O . GLY A 1 250 ? -3.772 -10.805 -18.742 1.00 97.94 250 GLY A O 1
ATOM 1815 N N . LEU A 1 251 ? -3.019 -9.381 -17.164 1.00 98.44 251 LEU A N 1
ATOM 1816 C CA . LEU A 1 251 ? -4.226 -9.385 -16.353 1.00 98.44 251 LEU A CA 1
ATOM 1817 C C . LEU A 1 251 ? -4.377 -8.135 -15.485 1.00 98.44 251 LEU A C 1
ATOM 1819 O O . LEU A 1 251 ? -3.401 -7.443 -15.189 1.00 98.44 251 LEU A O 1
ATOM 1823 N N . ALA A 1 252 ? -5.600 -7.908 -15.016 1.00 98.50 252 ALA A N 1
ATOM 1824 C CA . ALA A 1 252 ? -5.887 -7.033 -13.887 1.00 98.50 252 ALA A CA 1
ATOM 1825 C C . ALA A 1 252 ? -6.828 -7.721 -12.897 1.00 98.50 252 ALA A C 1
ATOM 1827 O O . ALA A 1 252 ? -7.762 -8.419 -13.299 1.00 98.50 252 ALA A O 1
ATOM 1828 N N . LEU A 1 253 ? -6.581 -7.504 -11.607 1.00 98.44 253 LEU A N 1
ATOM 1829 C CA . LEU A 1 253 ? -7.453 -8.002 -10.548 1.00 98.44 253 LEU A CA 1
ATOM 1830 C C . LEU A 1 253 ? -8.607 -7.022 -10.346 1.00 98.44 253 LEU A C 1
ATOM 1832 O O . LEU A 1 253 ? -8.367 -5.843 -10.084 1.00 98.44 253 LEU A O 1
ATOM 1836 N N . THR A 1 254 ? -9.852 -7.488 -10.451 1.00 97.69 254 THR A N 1
ATOM 1837 C CA . THR A 1 254 ? -11.031 -6.615 -10.297 1.00 97.69 254 THR A CA 1
ATOM 1838 C C . THR A 1 254 ? -11.191 -6.093 -8.869 1.00 97.69 254 THR A C 1
ATOM 1840 O O . THR A 1 254 ? -11.728 -5.007 -8.672 1.00 97.69 254 THR A O 1
ATOM 1843 N N . GLY A 1 255 ? -10.673 -6.830 -7.882 1.00 97.06 255 GLY A N 1
ATOM 1844 C CA . GLY A 1 255 ? -10.539 -6.404 -6.491 1.00 97.06 255 GLY A CA 1
ATOM 1845 C C . GLY A 1 255 ? -9.306 -5.564 -6.195 1.00 97.06 255 GLY A C 1
ATOM 1846 O O . GLY A 1 255 ? -9.116 -5.182 -5.044 1.00 97.06 255 GLY A O 1
ATOM 1847 N N . GLY A 1 256 ? -8.468 -5.286 -7.197 1.00 97.62 256 GLY A N 1
ATOM 1848 C CA . GLY A 1 256 ? -7.236 -4.527 -7.032 1.00 97.62 256 GLY A CA 1
ATOM 1849 C C . GLY A 1 256 ? -6.263 -5.160 -6.034 1.00 97.62 256 GLY A C 1
ATOM 1850 O O . GLY A 1 256 ? -6.205 -6.380 -5.864 1.00 97.62 256 GLY A O 1
ATOM 1851 N N . ALA A 1 257 ? -5.485 -4.310 -5.376 1.00 97.88 257 ALA A N 1
ATOM 1852 C CA . ALA A 1 257 ? -4.624 -4.646 -4.260 1.00 97.88 257 ALA A CA 1
ATOM 1853 C C . ALA A 1 257 ? -5.011 -3.819 -3.031 1.00 97.88 257 ALA A C 1
ATOM 1855 O O . ALA A 1 257 ? -5.106 -2.592 -3.099 1.00 97.88 257 ALA A O 1
ATOM 1856 N N . VAL A 1 258 ? -5.221 -4.503 -1.907 1.00 98.00 258 VAL A N 1
ATOM 1857 C CA . VAL A 1 258 ? -5.562 -3.868 -0.634 1.00 98.00 258 VAL A CA 1
ATOM 1858 C C . VAL A 1 258 ? -4.334 -3.154 -0.067 1.00 98.00 258 VAL A C 1
ATOM 1860 O O . VAL A 1 258 ? -3.277 -3.765 0.103 1.00 98.00 258 VAL A O 1
ATOM 1863 N N . ALA A 1 259 ? -4.489 -1.868 0.228 1.00 97.56 259 ALA A N 1
ATOM 1864 C CA . ALA A 1 259 ? -3.498 -1.031 0.887 1.00 97.56 259 ALA A CA 1
ATOM 1865 C C . ALA A 1 259 ? -3.258 -1.435 2.351 1.00 97.56 259 ALA A C 1
ATOM 1867 O O . ALA A 1 259 ? -4.136 -1.984 3.009 1.00 97.56 259 ALA A O 1
ATOM 1868 N N . GLU A 1 260 ? -2.095 -1.101 2.901 1.00 97.94 260 GLU A N 1
ATOM 1869 C CA . GLU A 1 260 ? -1.837 -1.106 4.341 1.00 97.94 260 GLU A CA 1
ATOM 1870 C C . GLU A 1 260 ? -2.643 -0.001 5.053 1.00 97.94 260 GLU A C 1
ATOM 1872 O O . GLU A 1 260 ? -3.344 0.801 4.427 1.00 97.94 260 GLU A O 1
ATOM 1877 N N . PHE A 1 261 ? -2.626 0.001 6.387 1.00 97.50 261 PHE A N 1
ATOM 1878 C CA . PHE A 1 261 ? -3.275 1.036 7.196 1.00 97.50 261 PHE A CA 1
ATOM 1879 C C . PHE A 1 261 ? -2.222 1.932 7.866 1.00 97.50 261 PHE A C 1
ATOM 1881 O O . PHE A 1 261 ? -1.338 1.401 8.540 1.00 97.50 261 PHE A O 1
ATOM 1888 N N . PRO A 1 262 ? -2.310 3.269 7.730 1.00 96.38 262 PRO A N 1
ATOM 1889 C CA . PRO A 1 262 ? -3.291 4.028 6.943 1.00 96.38 262 PRO A CA 1
ATOM 1890 C C . PRO A 1 262 ? -3.071 3.922 5.423 1.00 96.38 262 PRO A C 1
ATOM 1892 O O . PRO A 1 262 ? -1.942 3.767 4.956 1.00 96.38 262 PRO A O 1
ATOM 1895 N N . SER A 1 263 ? -4.149 4.050 4.640 1.00 94.31 263 SER A N 1
ATOM 1896 C CA . SER A 1 263 ? -4.134 4.063 3.163 1.00 94.31 263 SER A CA 1
ATOM 1897 C C . SER A 1 263 ? -3.583 5.377 2.574 1.00 94.31 263 SER A C 1
ATOM 1899 O O . SER A 1 263 ? -4.188 5.987 1.705 1.00 94.31 263 SER A O 1
ATOM 1901 N N . VAL A 1 264 ? -2.431 5.844 3.066 1.00 93.44 264 VAL A N 1
ATOM 1902 C CA . VAL A 1 264 ? -1.745 7.062 2.590 1.00 93.44 264 VAL A CA 1
ATOM 1903 C C . VAL A 1 264 ? -0.496 6.724 1.776 1.00 93.44 264 VAL A C 1
ATOM 1905 O O . VAL A 1 264 ? 0.105 5.661 1.975 1.00 93.44 264 VAL A O 1
ATOM 1908 N N . THR A 1 265 ? -0.091 7.645 0.895 1.00 92.06 265 THR A N 1
ATOM 1909 C CA . THR A 1 265 ? 0.985 7.475 -0.096 1.00 92.06 265 THR A CA 1
ATOM 1910 C C . THR A 1 265 ? 2.242 6.827 0.476 1.00 92.06 265 THR A C 1
ATOM 1912 O O . THR A 1 265 ? 2.588 5.716 0.085 1.00 92.06 265 THR A O 1
ATOM 1915 N N . LEU A 1 266 ? 2.927 7.471 1.427 1.00 93.75 266 LEU A N 1
ATOM 1916 C CA . LEU A 1 266 ? 4.257 7.008 1.835 1.00 93.75 266 LEU A CA 1
ATOM 1917 C C . LEU A 1 266 ? 4.244 5.710 2.631 1.00 93.75 266 LEU A C 1
ATOM 1919 O O . LEU A 1 266 ? 5.183 4.924 2.503 1.00 93.75 266 LEU A O 1
ATOM 1923 N N . THR A 1 267 ? 3.186 5.450 3.399 1.00 96.50 267 THR A N 1
ATOM 1924 C CA . THR A 1 267 ? 2.994 4.146 4.041 1.00 96.50 267 THR A CA 1
ATOM 1925 C C . THR A 1 267 ? 2.984 3.059 2.975 1.00 96.50 267 THR A C 1
ATOM 1927 O O . THR A 1 267 ? 3.792 2.138 3.009 1.00 96.50 267 THR A O 1
ATOM 1930 N N . ASN A 1 268 ? 2.139 3.228 1.959 1.00 97.06 268 ASN A N 1
ATOM 1931 C CA . ASN A 1 268 ? 1.867 2.192 0.973 1.00 97.06 268 ASN A CA 1
ATOM 1932 C C . ASN A 1 268 ? 2.947 2.055 -0.097 1.00 97.06 268 ASN A C 1
ATOM 1934 O O . ASN A 1 268 ? 3.283 0.935 -0.467 1.00 97.06 268 ASN A O 1
ATOM 1938 N N . HIS A 1 269 ? 3.548 3.154 -0.555 1.00 96.69 269 HIS A N 1
ATOM 1939 C CA . HIS A 1 269 ? 4.704 3.112 -1.454 1.00 96.69 269 HIS A CA 1
ATOM 1940 C C . HIS A 1 269 ? 5.873 2.380 -0.789 1.00 96.69 269 HIS A C 1
ATOM 1942 O O . HIS A 1 269 ? 6.514 1.529 -1.411 1.00 96.69 269 HIS A O 1
ATOM 1948 N N . THR A 1 270 ? 6.096 2.628 0.506 1.00 97.69 270 THR A N 1
ATOM 1949 C CA . THR A 1 270 ? 7.104 1.891 1.272 1.00 97.69 270 THR A CA 1
ATOM 1950 C C . THR A 1 270 ? 6.759 0.410 1.364 1.00 97.69 270 THR A C 1
ATOM 1952 O O . THR A 1 270 ? 7.627 -0.423 1.100 1.00 97.69 270 THR A O 1
ATOM 1955 N N . SER A 1 271 ? 5.509 0.057 1.670 1.00 98.44 271 SER A N 1
ATOM 1956 C CA . SER A 1 271 ? 5.085 -1.345 1.729 1.00 98.44 271 SER A CA 1
ATOM 1957 C C . SER A 1 271 ? 5.227 -2.062 0.381 1.00 98.44 271 SER A C 1
ATOM 1959 O O . SER A 1 271 ? 5.742 -3.177 0.336 1.00 98.44 271 SER A O 1
ATOM 1961 N N . ILE A 1 272 ? 4.880 -1.404 -0.733 1.00 98.38 272 ILE A N 1
ATOM 1962 C CA . ILE A 1 272 ? 5.090 -1.918 -2.098 1.00 98.38 272 ILE A CA 1
ATOM 1963 C C . ILE A 1 272 ? 6.569 -2.216 -2.343 1.00 98.38 272 ILE A C 1
ATOM 1965 O O . ILE A 1 272 ? 6.910 -3.267 -2.878 1.00 98.38 272 ILE A O 1
ATOM 1969 N N . LEU A 1 273 ? 7.456 -1.291 -1.977 1.00 98.12 273 LEU A N 1
ATOM 1970 C CA . LEU A 1 273 ? 8.875 -1.369 -2.324 1.00 98.12 273 LEU A CA 1
ATOM 1971 C C . LEU A 1 273 ? 9.701 -2.208 -1.352 1.00 98.12 273 LEU A C 1
ATOM 1973 O O . LEU A 1 273 ? 10.867 -2.460 -1.639 1.00 98.12 273 LEU A O 1
ATOM 1977 N N . THR A 1 274 ? 9.128 -2.653 -0.236 1.00 98.44 274 THR A N 1
ATOM 1978 C CA . THR A 1 274 ? 9.830 -3.441 0.793 1.00 98.44 274 THR A CA 1
ATOM 1979 C C . THR A 1 274 ? 9.183 -4.798 1.060 1.00 98.44 274 THR A C 1
ATOM 1981 O O . THR A 1 274 ? 9.848 -5.703 1.549 1.00 98.44 274 THR A O 1
ATOM 1984 N N . GLY A 1 275 ? 7.903 -4.968 0.723 1.00 98.38 275 GLY A N 1
ATOM 1985 C CA . GLY A 1 275 ? 7.143 -6.185 0.999 1.00 98.38 275 GLY A CA 1
ATOM 1986 C C . GLY A 1 275 ? 6.764 -6.380 2.470 1.00 98.38 275 GLY A C 1
ATOM 1987 O O . GLY A 1 275 ? 6.302 -7.459 2.838 1.00 98.38 275 GLY A O 1
ATOM 1988 N N . VAL A 1 276 ? 6.953 -5.370 3.322 1.00 98.62 276 VAL A N 1
ATOM 1989 C CA . VAL A 1 276 ? 6.578 -5.407 4.745 1.00 98.62 276 VAL A CA 1
ATOM 1990 C C . VAL A 1 276 ? 5.609 -4.275 5.078 1.00 98.62 276 VAL A C 1
ATOM 1992 O O . VAL A 1 276 ? 5.497 -3.312 4.322 1.00 98.62 276 VAL A O 1
ATOM 1995 N N . GLY A 1 277 ? 4.890 -4.388 6.189 1.00 98.19 277 GLY A N 1
ATOM 1996 C CA . GLY A 1 277 ? 3.923 -3.398 6.654 1.00 98.19 277 GLY A CA 1
ATOM 1997 C C . GLY A 1 277 ? 4.533 -2.256 7.486 1.00 98.19 277 GLY A C 1
ATOM 1998 O O . GLY A 1 277 ? 5.705 -2.327 7.886 1.00 98.19 277 GLY A O 1
ATOM 1999 N N . PRO A 1 278 ? 3.744 -1.199 7.775 1.00 97.75 278 PRO A N 1
ATOM 2000 C CA . PRO A 1 278 ? 4.175 0.035 8.439 1.00 97.75 278 PRO A CA 1
ATOM 2001 C C . PRO A 1 278 ? 5.047 -0.150 9.667 1.00 97.75 278 PRO A C 1
ATOM 2003 O O . PRO A 1 278 ? 6.121 0.447 9.738 1.00 97.75 278 PRO A O 1
ATOM 2006 N N . GLY A 1 279 ? 4.633 -0.986 10.615 1.00 97.62 279 GLY A N 1
ATOM 2007 C CA . GLY A 1 279 ? 5.376 -1.160 11.859 1.00 97.62 279 GLY A CA 1
ATOM 2008 C C . GLY A 1 279 ? 6.748 -1.807 11.675 1.00 97.62 279 GLY A C 1
ATOM 2009 O O . GLY A 1 279 ? 7.638 -1.591 12.492 1.00 97.62 279 GLY A O 1
ATOM 2010 N N . ARG A 1 280 ? 6.957 -2.556 10.583 1.00 97.94 280 ARG A N 1
ATOM 2011 C CA . ARG A 1 280 ? 8.270 -3.115 10.236 1.00 97.94 280 ARG A CA 1
ATOM 2012 C C . ARG A 1 280 ? 9.126 -2.114 9.471 1.00 97.94 280 ARG A C 1
ATOM 2014 O O . ARG A 1 280 ? 10.304 -1.970 9.791 1.00 97.94 280 ARG A O 1
ATOM 2021 N N . HIS A 1 281 ? 8.563 -1.410 8.482 1.00 97.69 281 HIS A N 1
ATOM 2022 C CA . HIS A 1 281 ? 9.357 -0.448 7.710 1.00 97.69 281 HIS A CA 1
ATOM 2023 C C . HIS A 1 281 ? 9.609 0.889 8.409 1.00 97.69 281 HIS A C 1
ATOM 2025 O O . HIS A 1 281 ? 10.594 1.561 8.100 1.00 97.69 281 HIS A O 1
ATOM 2031 N N . GLY A 1 282 ? 8.766 1.267 9.370 1.00 96.31 282 GLY A N 1
ATOM 2032 C CA . GLY A 1 282 ? 8.918 2.455 10.210 1.00 96.31 282 GLY A CA 1
ATOM 2033 C C . GLY A 1 282 ? 8.456 3.768 9.570 1.00 96.31 282 GLY A C 1
ATOM 2034 O O . GLY A 1 282 ? 8.646 4.826 10.168 1.00 96.31 282 GLY A O 1
ATOM 2035 N N . VAL A 1 283 ? 7.850 3.734 8.380 1.00 96.06 283 VAL A N 1
ATOM 2036 C CA . VAL A 1 283 ? 7.265 4.912 7.706 1.00 96.06 283 VAL A CA 1
ATOM 2037 C C . VAL A 1 283 ? 5.748 4.818 7.840 1.00 96.06 283 VAL A C 1
ATOM 2039 O O . VAL A 1 283 ? 5.081 4.231 6.999 1.00 96.06 283 VAL A O 1
ATOM 2042 N N . LEU A 1 284 ? 5.204 5.324 8.946 1.00 95.19 284 LEU A N 1
ATOM 2043 C CA . LEU A 1 284 ? 3.818 5.025 9.338 1.00 95.19 284 LEU A CA 1
ATOM 2044 C C . LEU A 1 284 ? 2.758 5.894 8.652 1.00 95.19 284 LEU A C 1
ATOM 2046 O O . LEU A 1 284 ? 1.575 5.564 8.688 1.00 95.19 284 LEU A O 1
ATOM 2050 N N . GLY A 1 285 ? 3.163 7.007 8.046 1.00 93.62 285 GLY A N 1
ATOM 2051 C CA . GLY A 1 285 ? 2.252 7.940 7.400 1.00 93.62 285 GLY A CA 1
ATOM 2052 C C . GLY A 1 285 ? 2.978 9.099 6.736 1.00 93.62 285 GLY A C 1
ATOM 2053 O O . GLY A 1 285 ? 4.203 9.212 6.791 1.00 93.62 285 GLY A O 1
ATOM 2054 N N . ASN A 1 286 ? 2.194 10.005 6.155 1.00 90.12 286 ASN A N 1
ATOM 2055 C CA . ASN A 1 286 ? 2.692 11.250 5.561 1.00 90.12 286 ASN A CA 1
ATOM 2056 C C . ASN A 1 286 ? 3.188 12.260 6.612 1.00 90.12 286 ASN A C 1
ATOM 2058 O O . ASN A 1 286 ? 3.908 13.197 6.264 1.00 90.12 286 ASN A O 1
ATOM 2062 N N . VAL A 1 287 ? 2.815 12.052 7.880 1.00 91.06 287 VAL A N 1
ATOM 2063 C CA . VAL A 1 287 ? 3.335 12.715 9.081 1.00 91.06 287 VAL A CA 1
ATOM 2064 C C . VAL A 1 287 ? 3.304 11.704 10.227 1.00 91.06 287 VAL A C 1
ATOM 2066 O O . VAL A 1 287 ? 2.298 11.022 10.409 1.00 91.06 287 VAL A O 1
ATOM 2069 N N . PHE A 1 288 ? 4.371 11.618 11.018 1.00 93.38 288 PHE A N 1
ATOM 2070 C CA . PHE A 1 288 ? 4.397 10.822 12.249 1.00 93.38 288 PHE A CA 1
ATOM 2071 C C . PHE A 1 288 ? 5.354 11.429 13.283 1.00 93.38 288 PHE A C 1
ATOM 2073 O O . PHE A 1 288 ? 6.151 12.315 12.972 1.00 93.38 288 PHE A O 1
ATOM 2080 N N . TYR A 1 289 ? 5.252 10.983 14.534 1.00 94.62 289 TYR A N 1
ATOM 2081 C CA . TYR A 1 289 ? 6.137 11.409 15.616 1.00 94.62 289 TYR A CA 1
ATOM 2082 C C . TYR A 1 289 ? 7.073 10.264 15.993 1.00 94.62 289 TYR A C 1
ATOM 2084 O O . TYR A 1 289 ? 6.611 9.163 16.280 1.00 94.62 289 TYR A O 1
ATOM 2092 N N . ASP A 1 290 ? 8.377 10.518 15.991 1.00 95.06 290 ASP A N 1
ATOM 2093 C CA . ASP A 1 290 ? 9.375 9.553 16.440 1.00 95.06 290 ASP A CA 1
ATOM 2094 C C . ASP A 1 290 ? 9.722 9.844 17.903 1.00 95.06 290 ASP A C 1
ATOM 2096 O O . ASP A 1 290 ? 10.390 10.832 18.215 1.00 95.06 290 ASP A O 1
ATOM 2100 N N . ARG A 1 291 ? 9.252 8.992 18.825 1.00 95.31 291 ARG A N 1
ATOM 2101 C CA . ARG A 1 291 ? 9.502 9.177 20.264 1.00 95.31 291 ARG A CA 1
ATOM 2102 C C . ARG A 1 291 ? 10.970 8.980 20.639 1.00 95.31 291 ARG A C 1
ATOM 2104 O O . ARG A 1 291 ? 11.391 9.520 21.659 1.00 95.31 291 ARG A O 1
ATOM 2111 N N . SER A 1 292 ? 11.742 8.241 19.840 1.00 93.88 292 SER A N 1
ATOM 2112 C CA . SER A 1 292 ? 13.158 7.991 20.124 1.00 93.88 292 SER A CA 1
ATOM 2113 C C . SER A 1 292 ? 14.011 9.242 19.900 1.00 93.88 292 SER A C 1
ATOM 2115 O O . SER A 1 292 ? 14.952 9.491 20.655 1.00 93.88 292 SER A O 1
ATOM 2117 N N . THR A 1 293 ? 13.651 10.063 18.908 1.00 93.12 293 THR A N 1
ATOM 2118 C CA . THR A 1 293 ? 14.336 11.329 18.597 1.00 93.12 293 THR A CA 1
ATOM 2119 C C . THR A 1 293 ? 13.612 12.552 19.160 1.00 93.12 293 THR A C 1
ATOM 2121 O O . THR A 1 293 ? 14.217 13.611 19.317 1.00 93.12 293 THR A O 1
ATOM 2124 N N . GLY A 1 294 ? 12.328 12.416 19.492 1.00 94.12 294 GLY A N 1
ATOM 2125 C CA . GLY A 1 294 ? 11.466 13.508 19.932 1.00 94.12 294 GLY A CA 1
ATOM 2126 C C . GLY A 1 294 ? 10.988 14.411 18.790 1.00 94.12 294 GLY A C 1
ATOM 2127 O O . GLY A 1 294 ? 10.523 15.524 19.052 1.00 94.12 294 GLY A O 1
ATOM 2128 N N . GLU A 1 295 ? 11.104 13.964 17.537 1.00 92.00 295 GLU A N 1
ATOM 2129 C CA . GLU A 1 295 ? 10.870 14.782 16.346 1.00 92.00 295 GLU A CA 1
ATOM 2130 C C . GLU A 1 295 ? 9.553 14.452 15.636 1.00 92.00 295 GLU A C 1
ATOM 2132 O O . GLU A 1 295 ? 9.125 13.301 15.535 1.00 92.00 295 GLU A O 1
ATOM 2137 N N . ARG A 1 296 ? 8.930 15.490 15.063 1.00 93.06 296 ARG A N 1
ATOM 2138 C CA . ARG A 1 296 ? 7.847 15.328 14.089 1.00 93.06 296 ARG A CA 1
ATOM 2139 C C . ARG A 1 296 ? 8.451 15.138 12.701 1.00 93.06 296 ARG A C 1
ATOM 2141 O O . ARG A 1 296 ? 9.012 16.077 12.139 1.00 93.06 296 ARG A O 1
ATOM 2148 N N . VAL A 1 297 ? 8.280 13.950 12.139 1.00 91.00 297 VAL A N 1
ATOM 2149 C CA . VAL A 1 297 ? 8.742 13.588 10.801 1.00 91.00 297 VAL A CA 1
ATOM 2150 C C . VAL A 1 297 ? 7.616 13.877 9.812 1.00 91.00 297 VAL A C 1
ATOM 2152 O O . VAL A 1 297 ? 6.504 13.374 9.954 1.00 91.00 297 VAL A O 1
ATOM 2155 N N . VAL A 1 298 ? 7.889 14.733 8.828 1.00 89.62 298 VAL A N 1
ATOM 2156 C CA . VAL A 1 298 ? 6.935 15.138 7.783 1.00 89.62 298 VAL A CA 1
ATOM 2157 C C . VAL A 1 298 ? 7.517 14.699 6.450 1.00 89.62 298 VAL A C 1
ATOM 2159 O O . VAL A 1 298 ? 8.205 15.488 5.810 1.00 89.62 298 VAL A O 1
ATOM 2162 N N . PRO A 1 299 ? 7.365 13.432 6.049 1.00 81.38 299 PRO A N 1
ATOM 2163 C CA . PRO A 1 299 ? 7.971 12.980 4.811 1.00 81.38 299 PRO A CA 1
ATOM 2164 C C . PRO A 1 299 ? 7.218 13.493 3.569 1.00 81.38 299 PRO A C 1
ATOM 2166 O O . PRO A 1 299 ? 7.854 13.665 2.540 1.00 81.38 299 PRO A O 1
ATOM 2169 N N . ASN A 1 300 ? 5.928 13.853 3.660 1.00 80.19 300 ASN A N 1
ATOM 2170 C CA . ASN A 1 300 ? 5.149 14.430 2.548 1.00 80.19 300 ASN A CA 1
ATOM 2171 C C . ASN A 1 300 ? 5.318 15.956 2.354 1.00 80.19 300 ASN A C 1
ATOM 2173 O O . ASN A 1 300 ? 4.338 16.672 2.164 1.00 80.19 300 ASN A O 1
ATOM 2177 N N . ASP A 1 301 ? 6.540 16.478 2.452 1.00 83.56 301 ASP A N 1
ATOM 2178 C CA . ASP A 1 301 ? 6.841 17.900 2.222 1.00 83.56 301 ASP A CA 1
ATOM 2179 C C . ASP A 1 301 ? 8.017 18.039 1.249 1.00 83.56 301 ASP A C 1
ATOM 2181 O O . ASP A 1 301 ? 8.955 17.249 1.282 1.00 83.56 301 ASP A O 1
ATOM 2185 N N . ALA A 1 302 ? 7.995 19.034 0.360 1.00 78.12 302 ALA A N 1
ATOM 2186 C CA . ALA A 1 302 ? 9.038 19.199 -0.656 1.00 78.12 302 ALA A CA 1
ATOM 2187 C C . ALA A 1 302 ? 10.456 19.314 -0.051 1.00 78.12 302 ALA A C 1
ATOM 2189 O O . ALA A 1 302 ? 11.428 18.826 -0.634 1.00 78.12 302 ALA A O 1
ATOM 2190 N N . ALA A 1 303 ? 10.596 19.897 1.142 1.00 82.88 303 ALA A N 1
ATOM 2191 C CA . ALA A 1 303 ? 11.877 20.037 1.830 1.00 82.88 303 ALA A CA 1
ATOM 2192 C C . ALA A 1 303 ? 12.424 18.709 2.383 1.00 82.88 303 ALA A C 1
ATOM 2194 O O . ALA A 1 303 ? 13.603 18.625 2.725 1.00 82.88 303 ALA A O 1
ATOM 2195 N N . THR A 1 304 ? 11.602 17.666 2.476 1.00 86.75 304 THR A N 1
ATOM 2196 C CA . THR A 1 304 ? 11.921 16.424 3.199 1.00 86.75 304 THR A CA 1
ATOM 2197 C C . THR A 1 304 ? 11.571 15.153 2.424 1.00 86.75 304 THR A C 1
ATOM 2199 O O . THR A 1 304 ? 12.108 14.100 2.753 1.00 86.75 304 THR A O 1
ATOM 2202 N N . TRP A 1 305 ? 10.779 15.233 1.353 1.00 86.06 305 TRP A N 1
ATOM 2203 C CA . TRP A 1 305 ? 10.319 14.106 0.528 1.00 86.06 305 TRP A CA 1
ATOM 2204 C C . TRP A 1 305 ? 11.460 13.221 0.051 1.00 86.06 305 TRP A C 1
ATOM 2206 O O . TRP A 1 305 ? 11.441 11.997 0.193 1.00 86.06 305 TRP A O 1
ATOM 2216 N N . HIS A 1 306 ? 12.522 13.863 -0.428 1.00 89.38 306 HIS A N 1
ATOM 2217 C CA . HIS A 1 306 ? 13.729 13.208 -0.903 1.00 89.38 306 HIS A CA 1
ATOM 2218 C C . HIS A 1 306 ? 14.496 12.448 0.192 1.00 89.38 306 HIS A C 1
ATOM 2220 O O . HIS A 1 306 ? 15.421 11.712 -0.130 1.00 89.38 306 HIS A O 1
ATOM 2226 N N . ARG A 1 307 ? 14.140 12.597 1.470 1.00 91.62 307 ARG A N 1
ATOM 2227 C CA . ARG A 1 307 ? 14.745 11.892 2.607 1.00 91.62 307 ARG A CA 1
ATOM 2228 C C . ARG A 1 307 ? 13.939 10.673 3.054 1.00 91.62 307 ARG A C 1
ATOM 2230 O O . ARG A 1 307 ? 14.381 9.984 3.963 1.00 91.62 307 ARG A O 1
ATOM 2237 N N . SER A 1 308 ? 12.809 10.360 2.411 1.00 91.81 308 SER A N 1
ATOM 2238 C CA . SER A 1 308 ? 11.892 9.290 2.844 1.00 91.81 308 SER A CA 1
ATOM 2239 C C . SER A 1 308 ? 12.569 7.944 3.100 1.00 91.81 308 SER A C 1
ATOM 2241 O O . SER A 1 308 ? 12.329 7.301 4.121 1.00 91.81 308 SER A O 1
ATOM 2243 N N . ALA A 1 309 ? 13.500 7.566 2.226 1.00 93.12 309 ALA A N 1
ATOM 2244 C CA . ALA A 1 309 ? 14.281 6.343 2.355 1.00 93.12 309 ALA A CA 1
ATOM 2245 C C . ALA A 1 309 ? 15.239 6.308 3.574 1.00 93.12 309 ALA A C 1
ATOM 2247 O O . ALA A 1 309 ? 15.662 5.226 3.978 1.00 93.12 309 ALA A O 1
ATOM 2248 N N . GLU A 1 310 ? 15.588 7.458 4.167 1.00 92.94 310 GLU A N 1
ATOM 2249 C CA . GLU A 1 310 ? 16.442 7.555 5.366 1.00 92.94 310 GLU A CA 1
ATOM 2250 C C . GLU A 1 310 ? 15.713 7.105 6.638 1.00 92.94 310 GLU A C 1
ATOM 2252 O O . GLU A 1 310 ? 16.362 6.698 7.599 1.00 92.94 310 GLU A O 1
ATOM 2257 N N . TRP A 1 311 ? 14.377 7.168 6.660 1.00 93.94 311 TRP A N 1
ATOM 2258 C CA . TRP A 1 311 ? 13.586 6.774 7.830 1.00 93.94 311 TRP A CA 1
ATOM 2259 C C . TRP A 1 311 ? 13.249 5.287 7.871 1.00 93.94 311 TRP A C 1
ATOM 2261 O O . TRP A 1 311 ? 12.684 4.839 8.868 1.00 93.94 311 TRP A O 1
ATOM 2271 N N . LEU A 1 312 ? 13.602 4.516 6.842 1.00 96.25 312 LEU A N 1
ATOM 2272 C CA . LEU A 1 312 ? 13.438 3.067 6.872 1.00 96.25 312 LEU A CA 1
ATOM 2273 C C . LEU A 1 312 ? 14.192 2.464 8.057 1.00 96.25 312 LEU A C 1
ATOM 2275 O O . LEU A 1 312 ? 15.338 2.833 8.333 1.00 96.25 312 LEU A O 1
ATOM 2279 N N . ARG A 1 313 ? 13.576 1.489 8.730 1.00 96.44 313 ARG A N 1
ATOM 2280 C CA . ARG A 1 313 ? 14.289 0.715 9.750 1.00 96.44 313 ARG A CA 1
ATOM 2281 C C . ARG A 1 313 ? 15.510 0.007 9.124 1.00 96.44 313 ARG A C 1
ATOM 2283 O O . ARG A 1 313 ? 15.456 -0.380 7.950 1.00 96.44 313 ARG A O 1
ATOM 2290 N N . PRO A 1 314 ? 16.623 -0.149 9.872 1.00 95.88 314 PRO A N 1
ATOM 2291 C CA . PRO A 1 314 ? 17.836 -0.795 9.357 1.00 95.88 314 PRO A CA 1
ATOM 2292 C C . PRO A 1 314 ? 17.607 -2.229 8.878 1.00 95.88 314 PRO A C 1
ATOM 2294 O O . PRO A 1 314 ? 18.267 -2.661 7.942 1.00 95.88 314 PRO A O 1
ATOM 2297 N N . SER A 1 315 ? 16.646 -2.912 9.500 1.00 95.69 315 SER A N 1
ATOM 2298 C CA . SER A 1 315 ? 16.260 -4.285 9.201 1.00 95.69 315 SER A CA 1
ATOM 2299 C C . SER A 1 315 ? 15.623 -4.476 7.836 1.00 95.69 315 SER A C 1
ATOM 2301 O O . SER A 1 315 ? 15.674 -5.537 7.234 1.00 95.69 315 SER A O 1
ATOM 2303 N N . VAL A 1 316 ? 14.991 -3.438 7.312 1.00 97.31 316 VAL A N 1
ATOM 2304 C CA . VAL A 1 316 ? 14.196 -3.538 6.093 1.00 97.31 316 VAL A CA 1
ATOM 2305 C C . VAL A 1 316 ? 15.130 -3.695 4.901 1.00 97.31 316 VAL A C 1
ATOM 2307 O O . VAL A 1 316 ? 16.219 -3.129 4.902 1.00 97.31 316 VAL A O 1
ATOM 2310 N N . ARG A 1 317 ? 14.688 -4.376 3.845 1.00 97.44 317 ARG A N 1
ATOM 2311 C CA . ARG A 1 317 ? 15.323 -4.339 2.520 1.00 97.44 317 ARG A CA 1
ATOM 2312 C C . ARG A 1 317 ? 14.319 -3.827 1.500 1.00 97.44 317 ARG A C 1
ATOM 2314 O O . ARG A 1 317 ? 13.143 -4.177 1.557 1.00 97.44 317 ARG A O 1
ATOM 2321 N N . THR A 1 318 ? 14.764 -2.985 0.576 1.00 97.94 318 THR A N 1
ATOM 2322 C CA . THR A 1 318 ? 13.946 -2.621 -0.586 1.00 97.94 318 THR A CA 1
ATOM 2323 C C . THR A 1 318 ? 14.066 -3.684 -1.679 1.00 97.94 318 THR A C 1
ATOM 2325 O O . THR A 1 318 ? 15.038 -4.441 -1.743 1.00 97.94 318 THR A O 1
ATOM 2328 N N . VAL A 1 319 ? 13.117 -3.693 -2.615 1.00 96.75 319 VAL A N 1
ATOM 2329 C CA . VAL A 1 319 ? 13.182 -4.488 -3.847 1.00 96.75 319 VAL A CA 1
ATOM 2330 C C . VAL A 1 319 ? 14.462 -4.209 -4.634 1.00 96.75 319 VAL A C 1
ATOM 2332 O O . VAL A 1 319 ? 15.002 -5.109 -5.270 1.00 96.75 319 VAL A O 1
ATOM 2335 N N . PHE A 1 320 ? 14.996 -2.989 -4.559 1.00 96.31 320 PHE A N 1
ATOM 2336 C CA . PHE A 1 320 ? 16.236 -2.637 -5.238 1.00 96.31 320 PHE A CA 1
ATOM 2337 C C . PHE A 1 320 ? 17.448 -3.323 -4.613 1.00 96.31 320 PHE A C 1
ATOM 2339 O O . PHE A 1 320 ? 18.290 -3.826 -5.352 1.00 96.31 320 PHE A O 1
ATOM 2346 N N . GLU A 1 321 ? 17.512 -3.375 -3.279 1.00 95.69 321 GLU A N 1
ATOM 2347 C CA . GLU A 1 321 ? 18.548 -4.100 -2.533 1.00 95.69 321 GLU A CA 1
ATOM 2348 C C . GLU A 1 321 ? 18.466 -5.600 -2.857 1.00 95.69 321 GLU A C 1
ATOM 2350 O O . GLU A 1 321 ? 19.448 -6.184 -3.310 1.00 95.69 321 GLU A O 1
ATOM 2355 N N . MET A 1 322 ? 17.264 -6.188 -2.772 1.00 94.69 322 MET A N 1
ATOM 2356 C CA . MET A 1 322 ? 17.038 -7.604 -3.095 1.00 94.69 322 MET A CA 1
ATOM 2357 C C . MET A 1 322 ? 17.460 -7.970 -4.525 1.00 94.69 322 MET A C 1
ATOM 2359 O O . MET A 1 322 ? 18.129 -8.983 -4.738 1.00 94.69 322 MET A O 1
ATOM 2363 N N . VAL A 1 323 ? 17.107 -7.142 -5.513 1.00 92.69 323 VAL A N 1
ATOM 2364 C CA . VAL A 1 323 ? 17.490 -7.360 -6.917 1.00 92.69 323 VAL A CA 1
ATOM 2365 C C . VAL A 1 323 ? 18.991 -7.178 -7.124 1.00 92.69 323 VAL A C 1
ATOM 2367 O O . VAL A 1 323 ? 19.605 -7.959 -7.851 1.00 92.69 323 VAL A O 1
ATOM 2370 N N . ASN A 1 324 ? 19.599 -6.169 -6.503 1.00 91.38 324 ASN A N 1
ATOM 2371 C CA . ASN A 1 324 ? 21.020 -5.883 -6.680 1.00 91.38 324 ASN A CA 1
ATO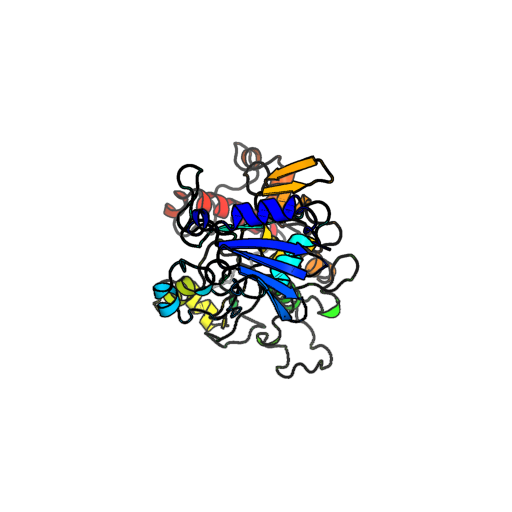M 2372 C C . ASN A 1 324 ? 21.932 -6.962 -6.085 1.00 91.38 324 ASN A C 1
ATOM 2374 O O . ASN A 1 324 ? 23.002 -7.191 -6.649 1.00 91.38 324 ASN A O 1
ATOM 2378 N N . ASP A 1 325 ? 21.491 -7.660 -5.038 1.00 89.94 325 ASP A N 1
ATOM 2379 C CA . ASP A 1 325 ? 22.227 -8.789 -4.454 1.00 89.94 325 ASP A CA 1
ATOM 2380 C C . ASP A 1 325 ? 22.288 -10.011 -5.395 1.00 89.94 325 ASP A C 1
ATOM 2382 O O . ASP A 1 325 ? 23.249 -10.779 -5.358 1.00 89.94 325 ASP A O 1
ATOM 2386 N N . HIS A 1 326 ? 21.306 -10.164 -6.293 1.00 85.12 326 HIS A N 1
ATOM 2387 C CA . HIS A 1 326 ? 21.190 -11.315 -7.207 1.00 85.12 326 HIS A CA 1
ATOM 2388 C C . HIS A 1 326 ? 21.579 -11.003 -8.653 1.00 85.12 326 HIS A C 1
ATOM 2390 O O . HIS A 1 326 ? 21.948 -11.887 -9.434 1.00 85.12 326 HIS A O 1
ATOM 2396 N N . ALA A 1 327 ? 21.523 -9.735 -9.047 1.00 75.00 327 ALA A N 1
ATOM 2397 C CA . ALA A 1 327 ? 21.967 -9.298 -10.355 1.00 75.00 327 ALA A CA 1
ATOM 2398 C C . ALA A 1 327 ? 23.505 -9.232 -10.382 1.00 75.00 327 ALA A C 1
ATOM 2400 O O . ALA A 1 327 ? 24.109 -8.237 -9.983 1.00 75.00 327 ALA A O 1
ATOM 2401 N N . GLY A 1 328 ? 24.136 -10.307 -10.877 1.00 63.03 328 GLY A N 1
ATOM 2402 C CA . GLY A 1 328 ? 25.597 -10.443 -10.941 1.00 63.03 328 GLY A CA 1
ATOM 2403 C C . GLY A 1 328 ? 26.328 -9.243 -11.564 1.00 63.03 328 GLY A C 1
ATOM 2404 O O . GLY A 1 328 ? 25.749 -8.470 -12.332 1.00 63.03 328 GLY A O 1
ATOM 2405 N N . GLU A 1 329 ? 27.620 -9.097 -11.253 1.00 58.97 329 GLU A N 1
ATOM 2406 C CA . GLU A 1 329 ? 28.449 -7.957 -11.672 1.00 58.97 329 GLU A CA 1
ATOM 2407 C C . GLU A 1 329 ? 28.363 -7.694 -13.188 1.00 58.97 329 GLU A C 1
ATOM 2409 O O . GLU A 1 329 ? 28.790 -8.499 -14.021 1.00 58.97 329 GLU A O 1
ATOM 2414 N N . ARG A 1 330 ? 27.801 -6.541 -13.572 1.00 56.16 330 ARG A N 1
ATOM 2415 C CA . ARG A 1 330 ? 27.749 -6.065 -14.961 1.00 56.16 330 ARG A CA 1
ATOM 2416 C C . ARG A 1 330 ? 28.049 -4.574 -15.035 1.00 56.16 330 ARG A C 1
ATOM 2418 O O . ARG A 1 330 ? 27.825 -3.824 -14.096 1.00 56.16 330 ARG A O 1
ATOM 2425 N N . SER A 1 331 ? 28.519 -4.131 -16.199 1.00 51.81 331 SER A N 1
ATOM 2426 C CA . SER A 1 331 ? 28.941 -2.750 -16.480 1.00 51.81 331 SER A CA 1
ATOM 2427 C C . SER A 1 331 ? 27.795 -1.731 -16.632 1.00 51.81 331 SER A C 1
ATOM 2429 O O . SER A 1 331 ? 28.022 -0.635 -17.144 1.00 51.81 331 SER A O 1
ATOM 2431 N N . SER A 1 332 ? 26.557 -2.088 -16.286 1.00 63.03 332 SER A N 1
ATOM 2432 C CA . SER A 1 332 ? 25.364 -1.248 -16.453 1.00 63.03 332 SER A CA 1
ATOM 2433 C C . SER A 1 332 ? 24.490 -1.310 -15.209 1.00 63.03 332 SER A C 1
ATOM 2435 O O . SER A 1 332 ? 24.390 -2.377 -14.608 1.00 63.03 332 SER A O 1
ATOM 2437 N N . ALA A 1 333 ? 23.810 -0.208 -14.887 1.00 64.94 333 ALA A N 1
ATOM 2438 C CA . ALA A 1 333 ? 22.832 -0.185 -13.805 1.00 64.94 333 ALA A CA 1
ATOM 2439 C C . ALA A 1 333 ? 21.756 -1.266 -13.971 1.00 64.94 333 ALA A C 1
ATOM 2441 O O . ALA A 1 333 ? 21.294 -1.544 -15.084 1.00 64.94 333 ALA A O 1
ATOM 2442 N N . ARG A 1 334 ? 21.388 -1.851 -12.838 1.00 80.25 334 ARG A N 1
ATOM 2443 C CA . ARG A 1 334 ? 20.433 -2.942 -12.652 1.00 80.25 334 ARG A CA 1
ATOM 2444 C C . ARG A 1 334 ? 19.075 -2.401 -12.230 1.00 80.25 334 ARG A C 1
ATOM 2446 O O . ARG A 1 334 ? 18.058 -2.893 -12.709 1.00 80.25 334 ARG A O 1
ATOM 2453 N N . THR A 1 335 ? 19.062 -1.367 -11.392 1.00 91.69 335 THR A N 1
ATOM 2454 C CA . THR A 1 335 ? 17.840 -0.807 -10.806 1.00 91.69 335 THR A CA 1
ATOM 2455 C C . THR A 1 335 ? 17.792 0.712 -10.927 1.00 91.69 335 THR A C 1
ATOM 2457 O O . THR A 1 335 ? 18.814 1.399 -10.900 1.00 91.69 335 THR A O 1
ATOM 2460 N N . ALA A 1 336 ? 16.588 1.255 -11.086 1.00 92.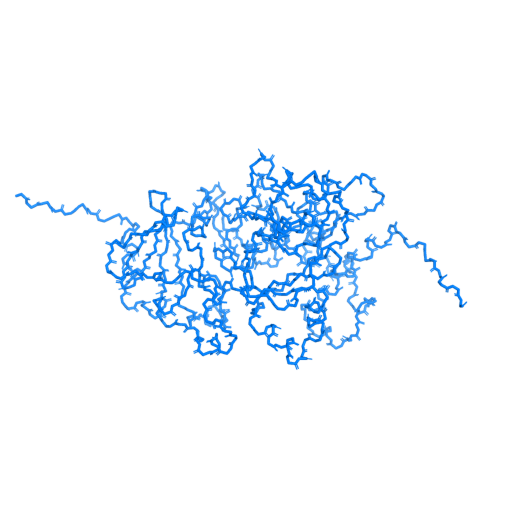81 336 ALA A N 1
ATOM 2461 C CA . ALA A 1 336 ? 16.362 2.691 -11.074 1.00 92.81 336 ALA A CA 1
ATOM 2462 C C . ALA A 1 336 ? 15.025 3.012 -10.398 1.00 92.81 336 ALA A C 1
ATOM 2464 O O . ALA A 1 336 ? 14.026 2.351 -10.673 1.00 92.81 336 ALA A O 1
ATOM 2465 N N . SER A 1 337 ? 15.028 4.045 -9.562 1.00 93.75 337 SER A N 1
ATOM 2466 C CA . SER A 1 337 ? 13.859 4.640 -8.924 1.00 93.75 337 SER A CA 1
ATOM 2467 C C . SER A 1 337 ? 13.668 6.056 -9.474 1.00 93.75 337 SER A C 1
ATOM 2469 O O . SER A 1 337 ? 14.575 6.896 -9.414 1.00 93.75 337 SER A O 1
ATOM 2471 N N . VAL A 1 338 ? 12.515 6.309 -10.092 1.00 90.94 338 VAL A N 1
ATOM 2472 C CA . VAL A 1 338 ? 12.209 7.571 -10.777 1.00 90.94 338 VAL A CA 1
ATOM 2473 C C . VAL A 1 338 ? 11.016 8.200 -10.094 1.00 90.94 338 VAL A C 1
ATOM 2475 O O . VAL A 1 338 ? 9.962 7.581 -10.050 1.00 90.94 338 VAL A O 1
ATOM 2478 N N . ASP A 1 339 ? 11.196 9.423 -9.601 1.00 87.62 339 ASP A N 1
ATOM 2479 C CA . ASP A 1 339 ? 10.139 10.184 -8.923 1.00 87.62 339 ASP A CA 1
ATOM 2480 C C . ASP A 1 339 ? 9.463 9.451 -7.746 1.00 87.62 339 ASP A C 1
ATOM 2482 O O . ASP A 1 339 ? 8.314 9.701 -7.408 1.00 87.62 339 ASP A O 1
ATOM 2486 N N . GLU A 1 340 ? 10.199 8.543 -7.109 1.00 91.69 340 GLU A N 1
ATOM 2487 C CA . GLU A 1 340 ? 9.729 7.718 -6.002 1.00 91.69 340 GLU A CA 1
ATOM 2488 C C . GLU A 1 340 ? 10.629 7.936 -4.777 1.00 91.69 340 GLU A C 1
ATOM 2490 O O . GLU A 1 340 ? 11.859 7.996 -4.886 1.00 91.69 340 GLU A O 1
ATOM 2495 N N . ALA A 1 341 ? 9.996 8.107 -3.616 1.00 90.00 341 ALA A N 1
ATOM 2496 C CA . ALA A 1 341 ? 10.602 8.523 -2.355 1.00 90.00 341 ALA A CA 1
ATOM 2497 C C . ALA A 1 341 ? 11.478 7.434 -1.719 1.00 90.00 341 ALA A C 1
ATOM 2499 O O . ALA A 1 341 ? 12.487 7.728 -1.066 1.00 90.00 341 ALA A O 1
ATOM 2500 N N . ILE A 1 342 ? 11.097 6.174 -1.919 1.00 95.31 342 ILE A N 1
ATOM 2501 C CA . ILE A 1 342 ? 11.759 5.006 -1.347 1.00 95.31 342 ILE A CA 1
ATOM 2502 C C . ILE A 1 342 ? 12.735 4.435 -2.376 1.00 95.31 342 ILE A C 1
ATOM 2504 O O . ILE A 1 342 ? 12.414 3.540 -3.147 1.00 95.31 342 ILE A O 1
ATOM 2508 N N . ASP A 1 343 ? 13.953 4.978 -2.411 1.00 94.94 343 ASP A N 1
ATOM 2509 C CA . ASP A 1 343 ? 14.974 4.645 -3.415 1.00 94.94 343 ASP A CA 1
ATOM 2510 C C . ASP A 1 343 ? 16.251 4.007 -2.844 1.00 94.94 343 ASP A C 1
ATOM 2512 O O . ASP A 1 343 ? 17.251 3.869 -3.556 1.00 94.94 343 ASP A O 1
ATOM 2516 N N . ARG A 1 344 ? 16.241 3.607 -1.562 1.00 95.50 344 ARG A N 1
ATOM 2517 C CA . ARG A 1 344 ? 17.408 2.991 -0.911 1.00 95.50 344 ARG A CA 1
ATOM 2518 C C . ARG A 1 344 ? 17.845 1.745 -1.679 1.00 95.50 344 ARG A C 1
ATOM 2520 O O . ARG A 1 344 ? 17.030 0.874 -1.969 1.00 95.50 344 ARG A O 1
ATOM 2527 N N . GLY A 1 345 ? 19.132 1.688 -2.008 1.00 94.00 345 GLY A N 1
ATOM 2528 C CA . GLY A 1 345 ? 19.747 0.582 -2.740 1.00 94.00 345 GLY A CA 1
ATOM 2529 C C . GLY A 1 345 ? 19.571 0.610 -4.258 1.00 94.00 345 GLY A C 1
ATOM 2530 O O . GLY A 1 345 ? 20.183 -0.219 -4.921 1.00 94.00 345 GLY A O 1
ATOM 2531 N N . ALA A 1 346 ? 18.804 1.543 -4.836 1.00 94.00 346 ALA A N 1
ATOM 2532 C CA . ALA A 1 346 ? 18.727 1.688 -6.290 1.00 94.00 346 ALA A CA 1
ATOM 2533 C C . ALA A 1 346 ? 20.052 2.212 -6.876 1.00 94.00 346 ALA A C 1
ATOM 2535 O O . ALA A 1 346 ? 20.670 3.112 -6.305 1.00 94.00 346 ALA A O 1
ATOM 2536 N N . ASP A 1 347 ? 20.471 1.715 -8.050 1.00 91.38 347 ASP A N 1
ATOM 2537 C CA . ASP A 1 347 ? 21.688 2.229 -8.712 1.00 91.38 347 ASP A CA 1
ATOM 2538 C C . ASP A 1 347 ? 21.508 3.686 -9.186 1.00 91.38 347 ASP A C 1
ATOM 2540 O O . ASP A 1 347 ? 22.459 4.471 -9.210 1.00 91.38 347 ASP A O 1
ATOM 2544 N N . TYR A 1 348 ? 20.278 4.057 -9.554 1.00 90.44 348 TYR A N 1
ATOM 2545 C CA . TYR A 1 348 ? 19.877 5.436 -9.830 1.00 90.44 348 TYR A CA 1
ATOM 2546 C C . TYR A 1 348 ? 18.584 5.777 -9.092 1.00 90.44 348 TYR A C 1
ATOM 2548 O O . TYR A 1 348 ? 17.594 5.071 -9.236 1.00 90.44 348 TYR A O 1
ATOM 2556 N N . GLY A 1 349 ? 18.569 6.893 -8.368 1.00 91.00 349 GLY A N 1
ATOM 2557 C CA . GLY A 1 349 ? 17.386 7.415 -7.685 1.00 91.00 349 GLY A CA 1
ATOM 2558 C C . GLY A 1 349 ? 17.243 8.910 -7.931 1.00 91.00 349 GLY A C 1
ATOM 2559 O O . GLY A 1 349 ? 18.217 9.653 -7.772 1.00 91.00 349 GLY A O 1
ATOM 2560 N N . THR A 1 350 ? 16.056 9.378 -8.328 1.00 89.69 350 THR A N 1
ATOM 2561 C CA . THR A 1 350 ? 15.795 10.828 -8.394 1.00 89.69 350 THR A CA 1
ATOM 2562 C C . THR A 1 350 ? 15.981 11.466 -7.016 1.00 89.69 350 THR A C 1
ATOM 2564 O O . THR A 1 350 ? 16.611 12.515 -6.913 1.00 89.69 350 THR A O 1
ATOM 2567 N N . MET A 1 351 ? 15.521 10.813 -5.949 1.00 91.62 351 MET A N 1
ATOM 2568 C CA . MET A 1 351 ? 15.624 11.350 -4.590 1.00 91.62 351 MET A CA 1
ATOM 2569 C C . MET A 1 351 ? 17.053 11.295 -4.048 1.00 91.62 351 MET A C 1
ATOM 2571 O O . MET A 1 351 ? 17.503 12.248 -3.417 1.00 91.62 351 MET A O 1
ATOM 2575 N N . ALA A 1 352 ? 17.822 10.263 -4.392 1.00 91.56 352 ALA A N 1
ATOM 2576 C CA . ALA A 1 352 ? 19.252 10.185 -4.120 1.00 91.56 352 ALA A CA 1
ATOM 2577 C C . ALA A 1 352 ? 20.017 11.351 -4.751 1.00 91.56 352 ALA A C 1
ATOM 2579 O O . ALA A 1 352 ? 20.868 11.953 -4.094 1.00 91.56 352 ALA A O 1
ATOM 2580 N N . LEU A 1 353 ? 19.690 11.715 -5.995 1.00 89.25 353 LEU A N 1
ATOM 2581 C CA . LEU A 1 353 ? 20.254 12.903 -6.632 1.00 89.25 353 LEU A CA 1
ATOM 2582 C C . LEU A 1 353 ? 19.897 14.171 -5.855 1.00 89.25 353 LEU A C 1
ATOM 2584 O O . LEU A 1 353 ? 20.778 14.988 -5.603 1.00 89.25 353 LEU A O 1
ATOM 2588 N N . LEU A 1 354 ? 18.629 14.334 -5.469 1.00 89.88 354 LEU A N 1
ATOM 2589 C CA . LEU A 1 354 ? 18.183 15.498 -4.702 1.00 89.88 354 LEU A CA 1
ATOM 2590 C C . LEU A 1 354 ? 18.925 15.621 -3.371 1.00 89.88 354 LEU A C 1
ATOM 2592 O O . LEU A 1 354 ? 19.416 16.705 -3.062 1.00 89.88 354 LEU A O 1
ATOM 2596 N N . ARG A 1 355 ? 19.102 14.514 -2.637 1.00 91.50 355 ARG A N 1
ATOM 2597 C CA . ARG A 1 355 ? 19.923 14.478 -1.413 1.00 91.50 355 ARG A CA 1
ATOM 2598 C C . ARG A 1 355 ? 21.360 14.938 -1.681 1.00 91.50 355 ARG A C 1
ATOM 2600 O O . ARG A 1 355 ? 21.910 15.701 -0.896 1.00 91.50 355 ARG A O 1
ATOM 2607 N N . GLN A 1 356 ? 21.960 14.525 -2.801 1.00 89.50 356 GLN A N 1
ATOM 2608 C CA . GLN A 1 356 ? 23.337 14.897 -3.158 1.00 89.50 356 GLN A CA 1
ATOM 2609 C C . GLN A 1 356 ? 23.503 16.375 -3.523 1.00 89.50 356 GLN A C 1
ATOM 2611 O O . GLN A 1 356 ? 24.537 16.961 -3.211 1.00 89.50 356 GLN A O 1
ATOM 2616 N N . VAL A 1 357 ? 22.524 16.972 -4.210 1.00 88.19 357 VAL A N 1
ATOM 2617 C CA . VAL A 1 357 ? 22.622 18.365 -4.684 1.00 88.19 357 VAL A CA 1
ATOM 2618 C C . VAL A 1 357 ? 22.014 19.389 -3.727 1.00 88.19 357 VAL A C 1
ATOM 2620 O O . VAL A 1 357 ? 22.137 20.583 -3.979 1.00 88.19 357 VAL A O 1
ATOM 2623 N N . GLY A 1 358 ? 21.403 18.947 -2.624 1.00 85.62 358 GLY A N 1
ATOM 2624 C CA . GLY A 1 358 ? 20.853 19.825 -1.587 1.00 85.62 358 GLY A CA 1
ATOM 2625 C C . GLY A 1 358 ? 19.378 20.197 -1.772 1.00 85.62 358 GLY A C 1
ATOM 2626 O O . GLY A 1 358 ? 18.963 21.256 -1.313 1.00 85.62 358 GLY A O 1
ATOM 2627 N N . GLY A 1 359 ? 18.588 19.347 -2.434 1.00 85.50 359 GLY A N 1
ATOM 2628 C CA . GLY A 1 359 ? 17.133 19.485 -2.557 1.00 85.50 359 GLY A CA 1
ATOM 2629 C C . GLY A 1 359 ? 16.634 19.960 -3.929 1.00 85.50 359 GLY A C 1
ATOM 2630 O O . GLY A 1 359 ? 17.396 20.115 -4.886 1.00 85.50 359 GLY A O 1
ATOM 2631 N N . PHE A 1 360 ? 15.315 20.157 -4.032 1.00 83.19 360 PHE A N 1
ATOM 2632 C CA . PHE A 1 360 ? 14.606 20.446 -5.290 1.00 83.19 360 PHE A CA 1
ATOM 2633 C C . PHE A 1 360 ? 15.019 21.773 -5.944 1.00 83.19 360 PHE A C 1
ATOM 2635 O O . PHE A 1 360 ? 15.238 21.818 -7.160 1.00 83.19 360 PHE A O 1
ATOM 2642 N N . ASP A 1 361 ? 15.178 22.833 -5.149 1.00 82.00 361 ASP A N 1
ATOM 2643 C CA . ASP A 1 361 ? 15.572 24.157 -5.647 1.00 82.00 361 ASP A CA 1
ATOM 2644 C C . ASP A 1 361 ? 16.948 24.112 -6.318 1.00 82.00 361 ASP A C 1
ATOM 2646 O O . ASP A 1 361 ? 17.125 24.578 -7.446 1.00 82.00 361 ASP A O 1
ATOM 2650 N N . ALA A 1 362 ? 17.919 23.465 -5.669 1.00 83.25 362 ALA A N 1
ATOM 2651 C CA . ALA A 1 362 ? 19.263 23.296 -6.213 1.00 83.25 362 ALA A CA 1
ATOM 2652 C C . ALA A 1 362 ? 19.279 22.408 -7.470 1.00 83.25 362 ALA A C 1
ATOM 2654 O O . ALA A 1 362 ? 20.069 22.631 -8.389 1.00 83.25 362 ALA A O 1
ATOM 2655 N N . ALA A 1 363 ? 18.389 21.417 -7.549 1.00 80.62 363 ALA A N 1
ATOM 2656 C CA . ALA A 1 363 ? 18.316 20.516 -8.693 1.00 80.62 363 ALA A CA 1
ATOM 2657 C C . ALA A 1 363 ? 17.716 21.158 -9.954 1.00 80.62 363 ALA A C 1
ATOM 2659 O O . ALA A 1 363 ? 18.069 20.747 -11.064 1.00 80.62 363 ALA A O 1
ATOM 2660 N N . THR A 1 364 ? 16.819 22.138 -9.795 1.00 77.62 364 THR A N 1
ATOM 2661 C CA . THR A 1 364 ? 16.043 22.747 -10.892 1.00 77.62 364 THR A CA 1
ATOM 2662 C C . THR A 1 364 ? 16.410 24.194 -11.220 1.00 77.62 364 THR A C 1
ATOM 2664 O O . THR A 1 364 ? 16.016 24.673 -12.289 1.00 77.62 364 THR A O 1
ATOM 2667 N N . GLY A 1 365 ? 17.151 24.874 -10.340 1.00 72.75 365 GLY A N 1
ATOM 2668 C CA . GLY A 1 365 ? 17.591 26.259 -10.504 1.00 72.75 365 GLY A CA 1
ATOM 2669 C C . GLY A 1 365 ? 18.624 26.470 -11.620 1.00 72.75 365 GLY A C 1
ATOM 2670 O O . GLY A 1 365 ? 18.979 25.561 -12.373 1.00 72.75 365 GLY A O 1
ATOM 2671 N N . GLN A 1 366 ? 19.137 27.699 -11.746 1.00 63.69 366 GLN A N 1
ATOM 2672 C CA . GLN A 1 366 ? 20.203 28.003 -12.710 1.00 63.69 366 GLN A CA 1
ATOM 2673 C C . GLN A 1 366 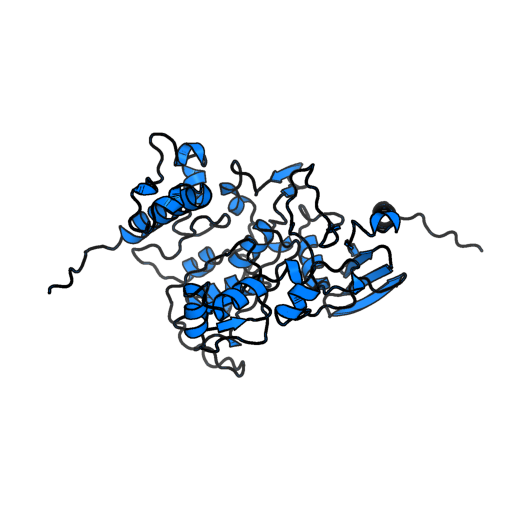? 21.464 27.183 -12.403 1.00 63.69 366 GLN A C 1
ATOM 2675 O O . GLN A 1 366 ? 22.025 27.281 -11.316 1.00 63.69 366 GLN A O 1
ATOM 2680 N N . GLY A 1 367 ? 21.918 26.387 -13.376 1.00 66.75 367 GLY A N 1
ATOM 2681 C CA . GLY A 1 367 ? 23.027 25.444 -13.183 1.00 66.75 367 GLY A CA 1
ATOM 2682 C C . GLY A 1 367 ? 22.625 24.121 -12.519 1.00 66.75 367 GLY A C 1
ATOM 2683 O O . GLY A 1 367 ? 23.506 23.341 -12.164 1.00 66.75 367 GLY A O 1
ATOM 2684 N N . GLY A 1 368 ? 21.321 23.862 -12.369 1.00 76.00 368 GLY A N 1
ATOM 2685 C CA . GLY A 1 368 ? 20.780 22.615 -11.840 1.00 76.00 368 GLY A CA 1
ATOM 2686 C C . GLY A 1 368 ? 21.154 21.386 -12.674 1.00 76.00 368 GLY A C 1
ATOM 2687 O O . GLY A 1 368 ? 21.489 21.464 -13.858 1.00 76.00 368 GLY A O 1
ATOM 2688 N N . VAL A 1 369 ? 21.108 20.222 -12.030 1.00 82.31 369 VAL A N 1
ATOM 2689 C CA . VAL A 1 369 ? 21.534 18.936 -12.612 1.00 82.31 369 VAL A CA 1
ATOM 2690 C C . VAL A 1 369 ? 20.447 18.242 -13.430 1.00 82.31 369 VAL A C 1
ATOM 2692 O O . VAL A 1 369 ? 20.756 17.313 -14.185 1.00 82.31 369 VAL A O 1
ATOM 2695 N N . LEU A 1 370 ? 19.185 18.645 -13.262 1.00 84.50 370 LEU A N 1
ATOM 2696 C CA . LEU A 1 370 ? 18.070 18.077 -14.006 1.00 84.50 370 LEU A CA 1
ATOM 2697 C C . LEU A 1 370 ? 17.946 18.748 -15.382 1.00 84.50 370 LEU A C 1
ATOM 2699 O O . LEU A 1 370 ? 18.019 19.974 -15.479 1.00 84.50 370 LEU A O 1
ATOM 2703 N N . PRO A 1 371 ? 17.752 17.962 -16.455 1.00 85.81 371 PRO A N 1
ATOM 2704 C CA . PRO A 1 371 ? 17.599 18.496 -17.798 1.00 85.81 371 PRO A CA 1
ATOM 2705 C C . PRO A 1 371 ? 16.298 19.293 -17.922 1.00 85.81 371 PRO A C 1
ATOM 2707 O O . PRO A 1 371 ? 15.346 19.085 -17.169 1.00 85.81 371 PRO A O 1
ATOM 2710 N N . ASP A 1 372 ? 16.244 20.172 -18.919 1.00 86.12 372 ASP A N 1
ATOM 2711 C CA . ASP A 1 372 ? 15.014 20.866 -19.291 1.00 86.12 372 ASP A CA 1
ATOM 2712 C C . ASP A 1 372 ? 13.953 19.860 -19.778 1.00 86.12 372 ASP A C 1
ATOM 2714 O O . ASP A 1 372 ? 14.227 19.019 -20.640 1.00 86.12 372 ASP A O 1
ATOM 2718 N N . ALA A 1 373 ? 12.734 19.967 -19.245 1.00 87.25 373 ALA A N 1
ATOM 2719 C CA . ALA A 1 373 ? 11.598 19.140 -19.640 1.00 87.25 373 ALA A CA 1
ATOM 2720 C C . ALA A 1 373 ? 11.257 19.328 -21.125 1.00 87.25 373 ALA A C 1
ATOM 2722 O O . ALA A 1 373 ? 10.948 18.359 -21.818 1.00 87.25 373 ALA A O 1
ATOM 2723 N N . ALA A 1 374 ? 11.386 20.556 -21.642 1.00 89.88 374 ALA A N 1
ATOM 2724 C CA . ALA A 1 374 ? 11.121 20.866 -23.046 1.00 89.88 374 ALA A CA 1
ATOM 2725 C C . ALA A 1 374 ? 12.118 20.199 -24.006 1.00 89.88 374 ALA A C 1
ATOM 2727 O O . ALA A 1 374 ? 11.807 19.995 -25.179 1.00 89.88 374 ALA A O 1
ATOM 2728 N N . ALA A 1 375 ? 13.300 19.820 -23.512 1.00 88.69 375 ALA A N 1
ATOM 2729 C CA . ALA A 1 375 ? 14.312 19.103 -24.279 1.00 88.69 375 ALA A CA 1
ATOM 2730 C C . ALA A 1 375 ? 14.167 17.572 -24.190 1.00 88.69 375 ALA A C 1
ATOM 2732 O O . ALA A 1 375 ? 14.967 16.844 -24.788 1.00 88.69 375 ALA A O 1
ATOM 2733 N N . SER A 1 376 ? 13.179 17.061 -23.445 1.00 87.94 376 SER A N 1
ATOM 2734 C CA . SER A 1 376 ? 12.991 15.623 -23.289 1.00 87.94 376 SER A CA 1
ATOM 2735 C C . SER A 1 376 ? 12.638 14.958 -24.624 1.00 87.94 376 SER A C 1
ATOM 2737 O O . SER A 1 376 ? 11.659 15.345 -25.264 1.00 87.94 376 SER A O 1
ATOM 2739 N N . PRO A 1 377 ? 13.343 13.886 -25.033 1.00 85.81 377 PRO A N 1
ATOM 2740 C CA . PRO A 1 377 ? 12.971 13.121 -26.222 1.00 85.81 377 PRO A CA 1
ATOM 2741 C C . PRO A 1 377 ? 11.683 12.303 -26.025 1.00 85.81 377 PRO A C 1
ATOM 2743 O O . PRO A 1 377 ? 11.226 11.666 -26.972 1.00 85.81 377 PRO A O 1
ATOM 2746 N N . PHE A 1 378 ? 11.137 12.272 -24.804 1.00 83.06 378 PHE A N 1
ATOM 2747 C CA . PHE A 1 378 ? 9.919 11.543 -24.449 1.00 83.06 378 PHE A CA 1
ATOM 2748 C C . PHE A 1 378 ? 8.684 12.451 -24.371 1.00 83.06 378 PHE A C 1
ATOM 2750 O O . PHE A 1 378 ? 7.572 11.952 -24.215 1.00 83.06 378 PHE A O 1
ATOM 2757 N N . LEU A 1 379 ? 8.859 13.768 -24.506 1.00 87.19 379 LEU A N 1
ATOM 2758 C CA . LEU A 1 379 ? 7.759 14.721 -24.560 1.00 87.19 379 LEU A CA 1
ATOM 2759 C C . LEU A 1 379 ? 7.036 14.612 -25.908 1.00 87.19 379 LEU A C 1
ATOM 2761 O O . LEU A 1 379 ? 7.533 15.067 -26.936 1.00 87.19 379 LEU A O 1
ATOM 2765 N N . THR A 1 380 ? 5.850 14.009 -25.907 1.00 85.94 380 THR A N 1
ATOM 2766 C CA . THR A 1 380 ? 5.027 13.843 -27.116 1.00 85.94 380 THR A CA 1
ATOM 2767 C C . THR A 1 380 ? 4.042 14.990 -27.332 1.00 85.94 380 THR A C 1
ATOM 2769 O O . THR A 1 380 ? 3.740 15.319 -28.477 1.00 85.94 380 THR A O 1
ATOM 2772 N N . ASN A 1 381 ? 3.566 15.620 -26.252 1.00 89.56 381 ASN A N 1
ATOM 2773 C CA . ASN A 1 381 ? 2.687 16.786 -26.294 1.00 89.56 381 ASN A CA 1
ATOM 2774 C C . ASN A 1 381 ? 3.257 17.930 -25.433 1.00 89.56 381 ASN A C 1
ATOM 2776 O O . ASN A 1 381 ? 3.155 17.868 -24.206 1.00 89.56 381 ASN A O 1
ATOM 2780 N N . PRO A 1 382 ? 3.806 18.999 -26.041 1.00 91.31 382 PRO A N 1
ATOM 2781 C CA . PRO A 1 382 ? 4.339 20.145 -25.306 1.00 91.31 382 PRO A CA 1
ATOM 2782 C C . PRO A 1 382 ? 3.323 20.863 -24.411 1.00 91.31 382 PRO A C 1
ATOM 2784 O O . PRO A 1 382 ? 3.726 21.502 -23.445 1.00 91.31 382 PRO A O 1
ATOM 2787 N N . GLN A 1 383 ? 2.019 20.752 -24.691 1.00 92.62 383 GLN A N 1
ATOM 2788 C CA . GLN A 1 383 ? 0.981 21.390 -23.874 1.00 92.62 383 GLN A CA 1
ATOM 2789 C C . GLN A 1 383 ? 0.943 20.841 -22.443 1.00 92.62 383 GLN A C 1
ATOM 2791 O O . GLN A 1 383 ? 0.615 21.582 -21.521 1.00 92.62 383 GLN A O 1
ATOM 2796 N N . HIS A 1 384 ? 1.334 19.578 -22.237 1.00 90.25 384 HIS A N 1
ATOM 2797 C CA . HIS A 1 384 ? 1.364 18.974 -20.903 1.00 90.25 384 HIS A CA 1
ATOM 2798 C C . HIS A 1 384 ? 2.413 19.617 -19.987 1.00 90.25 384 HIS A C 1
ATOM 2800 O O . HIS A 1 384 ? 2.297 19.513 -18.775 1.00 90.25 384 HIS A O 1
ATOM 2806 N N . LEU A 1 385 ? 3.409 20.331 -20.532 1.00 90.56 385 LEU A N 1
ATOM 2807 C CA . LEU A 1 385 ? 4.377 21.070 -19.713 1.00 90.56 385 LEU A CA 1
ATOM 2808 C C . LEU A 1 385 ? 3.760 22.250 -18.949 1.00 90.56 385 LEU A C 1
ATOM 2810 O O . LEU A 1 385 ? 4.429 22.816 -18.090 1.00 90.56 385 LEU A O 1
ATOM 2814 N N . GLY A 1 386 ? 2.520 22.641 -19.265 1.00 89.12 386 GLY A N 1
ATOM 2815 C CA . GLY A 1 386 ? 1.773 23.608 -18.461 1.00 89.12 386 GLY A CA 1
ATOM 2816 C C . GLY A 1 386 ? 1.387 23.075 -17.076 1.00 89.12 386 GLY A C 1
ATOM 2817 O O . GLY A 1 386 ? 1.134 23.875 -16.181 1.00 89.12 386 GLY A O 1
ATOM 2818 N N . ASP A 1 387 ? 1.370 21.751 -16.893 1.00 87.81 387 ASP A N 1
ATOM 2819 C CA . ASP A 1 387 ? 1.169 21.103 -15.600 1.00 87.81 387 ASP A CA 1
ATOM 2820 C C . ASP A 1 387 ? 2.515 20.939 -14.876 1.00 87.81 387 ASP A C 1
ATOM 2822 O O . ASP A 1 387 ? 3.479 20.391 -15.423 1.00 87.81 387 ASP A O 1
ATOM 2826 N N . SER A 1 388 ? 2.601 21.431 -13.639 1.00 83.50 388 SER A N 1
ATOM 2827 C CA . SER A 1 388 ? 3.853 21.448 -12.879 1.00 83.50 388 SER A CA 1
ATOM 2828 C C . SER A 1 388 ? 4.350 20.051 -12.504 1.00 83.50 388 SER A C 1
ATOM 2830 O O . SER A 1 388 ? 5.565 19.834 -12.504 1.00 83.50 388 SER A O 1
ATOM 2832 N N . TYR A 1 389 ? 3.444 19.108 -12.224 1.00 80.75 389 TYR A N 1
ATOM 2833 C CA . TYR A 1 389 ? 3.797 17.724 -11.900 1.00 80.75 389 TYR A CA 1
ATOM 2834 C C . TYR A 1 389 ? 4.319 17.000 -13.133 1.00 80.75 389 TYR A C 1
ATOM 2836 O O . TYR A 1 389 ? 5.387 16.392 -13.090 1.00 80.75 389 TYR A O 1
ATOM 2844 N N . PHE A 1 390 ? 3.632 17.128 -14.267 1.00 84.69 390 PHE A N 1
ATOM 2845 C CA . PHE A 1 390 ? 4.093 16.549 -15.522 1.00 84.69 390 PHE A CA 1
ATOM 2846 C C . PHE A 1 390 ? 5.442 17.139 -15.947 1.00 84.69 390 PHE A C 1
ATOM 2848 O O . PHE A 1 390 ? 6.348 16.408 -16.353 1.00 84.69 390 PHE A O 1
ATOM 2855 N N . HIS A 1 391 ? 5.607 18.459 -15.827 1.00 86.81 391 HIS A N 1
ATOM 2856 C CA . HIS A 1 391 ? 6.875 19.122 -16.103 1.00 86.81 391 HIS A CA 1
ATOM 2857 C C . HIS A 1 391 ? 8.001 18.567 -15.213 1.00 86.81 391 HIS A C 1
ATOM 2859 O O . HIS A 1 391 ? 9.070 18.235 -15.732 1.00 86.81 391 HIS A O 1
ATOM 2865 N N . TRP A 1 392 ? 7.766 18.400 -13.907 1.00 84.62 392 TRP A N 1
ATOM 2866 C CA . TRP A 1 392 ? 8.715 17.774 -12.981 1.00 84.62 392 TRP A CA 1
ATOM 2867 C C . TRP A 1 392 ? 9.049 16.323 -13.363 1.00 84.62 392 TRP A C 1
ATOM 2869 O O . TRP A 1 392 ? 10.221 16.006 -13.599 1.00 84.62 392 TRP A O 1
ATOM 2879 N N . GLY A 1 393 ? 8.032 15.471 -13.517 1.00 84.00 393 GLY A N 1
ATOM 2880 C CA . GLY A 1 393 ? 8.182 14.059 -13.879 1.00 84.00 393 GLY A CA 1
ATOM 2881 C C . GLY A 1 393 ? 8.917 13.864 -15.211 1.00 84.00 393 GLY A C 1
ATOM 2882 O O . GLY A 1 393 ? 9.708 12.933 -15.390 1.00 84.00 393 GLY A O 1
ATOM 2883 N N . CYS A 1 394 ? 8.738 14.794 -16.153 1.00 86.38 394 CYS A N 1
ATOM 2884 C CA . CYS A 1 394 ? 9.465 14.800 -17.416 1.00 86.38 394 CYS A CA 1
ATOM 2885 C C . CYS A 1 394 ? 10.972 15.051 -17.214 1.00 86.38 394 CYS A C 1
ATOM 2887 O O . CYS A 1 394 ? 11.798 14.364 -17.829 1.00 86.38 394 CYS A O 1
ATOM 2889 N N . ARG A 1 395 ? 11.360 15.980 -16.325 1.00 87.00 395 ARG A N 1
ATOM 2890 C CA . ARG A 1 395 ? 12.776 16.242 -15.999 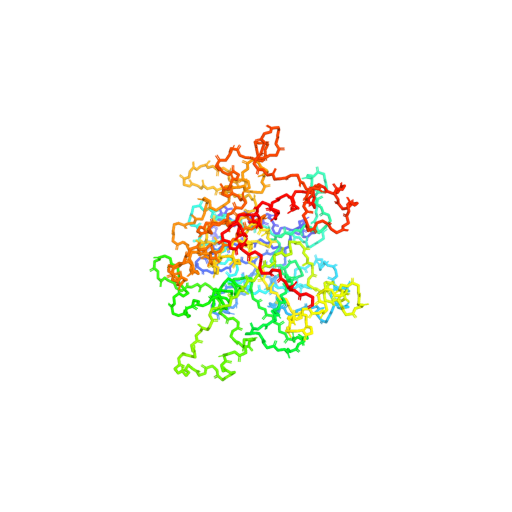1.00 87.00 395 ARG A CA 1
ATOM 2891 C C . ARG A 1 395 ? 13.433 15.041 -15.325 1.00 87.00 395 ARG A C 1
ATOM 2893 O O . ARG A 1 395 ? 14.502 14.609 -15.766 1.00 87.00 395 ARG A O 1
ATOM 2900 N N . SER A 1 396 ? 12.793 14.493 -14.290 1.00 84.06 396 SER A N 1
ATOM 2901 C CA . SER A 1 396 ? 13.313 13.363 -13.509 1.00 84.06 396 SER A CA 1
ATOM 2902 C C . SER A 1 396 ? 13.505 12.120 -14.384 1.00 84.06 396 SER A C 1
ATOM 2904 O O . SER A 1 396 ? 14.600 11.549 -14.428 1.00 84.06 396 SER A O 1
ATOM 2906 N N . THR A 1 397 ? 12.499 11.776 -15.193 1.00 82.38 397 THR A N 1
ATOM 2907 C CA . THR A 1 397 ? 12.553 10.644 -16.132 1.00 82.38 397 THR A CA 1
ATOM 2908 C C . THR A 1 397 ? 13.656 10.821 -17.172 1.00 82.38 397 THR A C 1
ATOM 2910 O O . THR A 1 397 ? 14.424 9.893 -17.443 1.00 82.38 397 THR A O 1
ATOM 2913 N N . THR A 1 398 ? 13.781 12.023 -17.745 1.00 83.44 398 THR A N 1
ATOM 2914 C CA . THR A 1 398 ? 14.807 12.321 -18.756 1.00 83.44 398 THR A CA 1
ATOM 2915 C C . THR A 1 398 ? 16.210 12.186 -18.176 1.00 83.44 398 THR A C 1
ATOM 2917 O O . THR A 1 398 ? 17.089 11.608 -18.823 1.00 83.44 398 THR A O 1
ATOM 2920 N N . TRP A 1 399 ? 16.420 12.663 -16.946 1.00 84.69 399 TRP A N 1
ATOM 2921 C CA . TRP A 1 399 ? 17.695 12.531 -16.251 1.00 84.69 399 TRP A CA 1
ATOM 2922 C C . TRP A 1 399 ? 18.080 11.065 -16.049 1.00 84.69 399 TRP A C 1
ATOM 2924 O O . TRP A 1 399 ? 19.152 10.658 -16.511 1.00 84.69 399 TRP A O 1
ATOM 2934 N N . VAL A 1 400 ? 17.198 10.256 -15.448 1.00 79.56 400 VAL A N 1
ATOM 2935 C CA . VAL A 1 400 ? 17.477 8.832 -15.191 1.00 79.56 400 VAL A CA 1
ATOM 2936 C C . VAL A 1 400 ? 17.743 8.105 -16.507 1.00 79.56 400 VAL A C 1
ATOM 2938 O O . VAL A 1 400 ? 18.773 7.450 -16.661 1.00 79.56 400 VAL A O 1
ATOM 2941 N N . CYS A 1 401 ? 16.891 8.309 -17.515 1.00 78.06 401 CYS A N 1
ATOM 2942 C CA . CYS A 1 401 ? 17.063 7.695 -18.829 1.00 78.06 401 CYS A CA 1
ATOM 2943 C C . CYS A 1 401 ? 18.400 8.066 -19.489 1.00 78.06 401 CYS A C 1
ATOM 2945 O O . CYS A 1 401 ? 19.031 7.205 -20.107 1.00 78.06 401 CYS A O 1
ATOM 2947 N N . SER A 1 402 ? 18.857 9.319 -19.362 1.00 77.06 402 SER A N 1
ATOM 2948 C CA . SER A 1 402 ? 20.146 9.757 -19.914 1.00 77.06 402 SER A CA 1
ATOM 2949 C C . SER A 1 402 ? 21.336 9.028 -19.280 1.00 77.06 402 SER A C 1
ATOM 2951 O O . SER A 1 402 ? 22.283 8.695 -19.994 1.00 77.06 402 SER A O 1
ATOM 2953 N N . ARG A 1 403 ? 21.263 8.709 -17.979 1.00 74.12 403 ARG A N 1
ATOM 2954 C CA . ARG A 1 403 ? 22.320 8.006 -17.235 1.00 74.12 403 ARG A CA 1
ATOM 2955 C C . ARG A 1 403 ? 22.254 6.489 -17.382 1.00 74.12 403 ARG A C 1
ATOM 2957 O O . ARG A 1 403 ? 23.287 5.859 -17.573 1.00 74.12 403 ARG A O 1
ATOM 2964 N N . CYS A 1 404 ? 21.057 5.909 -17.422 1.00 66.81 404 CYS A N 1
ATOM 2965 C CA . CYS A 1 404 ? 20.888 4.489 -17.732 1.00 66.81 404 CYS A CA 1
ATOM 2966 C C . CYS A 1 404 ? 21.326 4.164 -19.173 1.00 66.81 404 CYS A C 1
ATOM 2968 O O . CYS A 1 404 ? 21.934 3.125 -19.426 1.00 66.81 404 CYS A O 1
ATOM 2970 N N . CYS A 1 405 ? 21.036 5.044 -20.142 1.00 58.56 405 CYS A N 1
ATOM 2971 C CA . CYS A 1 405 ? 21.343 4.800 -21.557 1.00 58.56 405 CYS A CA 1
ATOM 2972 C C . CYS A 1 405 ? 22.781 5.156 -21.970 1.00 58.56 405 CYS A C 1
ATOM 2974 O O . CYS A 1 405 ? 23.246 4.655 -23.004 1.00 58.56 405 CYS A O 1
ATOM 2976 N N . SER A 1 406 ? 23.480 6.023 -21.230 1.00 51.59 406 SER A N 1
ATOM 2977 C CA . SER A 1 406 ? 24.849 6.444 -21.566 1.00 51.59 406 SER A CA 1
ATOM 2978 C C . SER A 1 406 ? 25.882 5.325 -21.387 1.00 51.59 406 SER A C 1
ATOM 2980 O O . SER A 1 406 ? 26.893 5.336 -22.084 1.00 51.59 406 SER A O 1
ATOM 2982 N N . CYS A 1 407 ? 25.580 4.288 -20.597 1.00 41.72 407 CYS A N 1
ATOM 2983 C CA . CYS A 1 407 ? 26.408 3.082 -20.479 1.00 41.72 407 CYS A CA 1
ATOM 2984 C C . CYS A 1 407 ? 26.287 2.079 -21.652 1.00 41.72 407 CYS A C 1
ATOM 2986 O O . CYS A 1 407 ? 26.948 1.045 -21.613 1.00 41.72 407 CYS A O 1
ATOM 2988 N N . GLY A 1 408 ? 25.484 2.328 -22.705 1.00 39.09 408 GLY A N 1
ATOM 2989 C CA . GLY A 1 408 ? 25.242 1.288 -23.728 1.00 39.09 408 GLY A CA 1
ATOM 2990 C C . GLY A 1 408 ? 24.918 1.698 -25.169 1.00 39.09 408 GLY A C 1
ATOM 2991 O O . GLY A 1 408 ? 24.761 0.818 -26.017 1.00 39.09 408 GLY A O 1
ATOM 2992 N N . ARG A 1 409 ? 24.820 2.985 -25.527 1.00 37.66 409 ARG A N 1
ATOM 2993 C CA . ARG A 1 409 ? 24.478 3.371 -26.914 1.00 37.66 409 ARG A CA 1
ATOM 2994 C C . ARG A 1 409 ? 25.700 3.530 -27.826 1.00 37.66 409 ARG A C 1
ATOM 2996 O O . ARG A 1 409 ? 25.990 4.622 -28.302 1.00 37.66 409 ARG A O 1
ATOM 3003 N N . THR A 1 410 ? 26.282 2.408 -28.254 1.00 33.31 410 THR A N 1
ATOM 3004 C CA . THR A 1 410 ? 26.652 2.301 -29.675 1.00 33.31 410 THR A CA 1
ATOM 3005 C C . THR A 1 410 ? 25.360 2.040 -30.452 1.00 33.31 410 THR A C 1
ATOM 3007 O O . THR A 1 410 ? 24.821 0.937 -30.476 1.00 33.31 410 THR A O 1
ATOM 3010 N N . ARG A 1 411 ? 24.788 3.091 -31.054 1.00 37.72 411 ARG A N 1
ATOM 3011 C CA . ARG A 1 411 ? 23.638 2.959 -31.963 1.00 37.72 411 ARG A CA 1
ATOM 3012 C C . ARG A 1 411 ? 24.010 1.989 -33.094 1.00 37.72 411 ARG A C 1
ATOM 3014 O O . ARG A 1 411 ? 24.664 2.396 -34.053 1.00 37.72 411 ARG A O 1
ATOM 3021 N N . ARG A 1 412 ? 23.524 0.742 -33.060 1.00 36.09 412 ARG A N 1
ATOM 3022 C CA . ARG A 1 412 ? 23.335 -0.033 -34.294 1.00 36.09 412 ARG A CA 1
ATOM 3023 C C . ARG A 1 412 ? 22.250 0.677 -35.097 1.00 36.09 412 ARG A C 1
ATOM 3025 O O . ARG A 1 412 ? 21.059 0.482 -34.873 1.00 36.09 412 ARG A O 1
ATOM 3032 N N . ARG A 1 413 ? 22.677 1.559 -36.005 1.00 33.88 413 ARG A N 1
ATOM 3033 C CA . ARG A 1 413 ? 21.835 2.049 -37.096 1.00 33.88 413 ARG A CA 1
ATOM 3034 C C . ARG A 1 413 ? 21.292 0.815 -37.817 1.00 33.88 413 ARG A C 1
ATOM 3036 O O . ARG A 1 413 ? 22.080 0.046 -38.366 1.00 33.88 413 ARG A O 1
ATOM 3043 N N . ARG A 1 414 ? 19.970 0.624 -37.813 1.00 40.56 414 ARG A N 1
ATOM 3044 C CA . ARG A 1 414 ? 19.321 -0.190 -38.844 1.00 40.56 414 ARG A CA 1
ATOM 3045 C C . ARG A 1 414 ? 19.710 0.451 -40.179 1.00 40.56 414 ARG A C 1
ATOM 3047 O O . ARG A 1 414 ? 19.431 1.630 -40.392 1.00 40.56 414 ARG A O 1
ATOM 3054 N N . ARG A 1 415 ? 20.489 -0.269 -40.988 1.00 31.50 415 ARG A N 1
ATOM 3055 C CA . ARG A 1 415 ? 20.696 0.084 -42.396 1.00 31.50 415 ARG A CA 1
ATOM 3056 C C . ARG A 1 415 ? 19.401 -0.241 -43.161 1.00 31.50 415 ARG A C 1
ATOM 3058 O O . ARG A 1 415 ? 18.683 -1.123 -42.688 1.00 31.50 415 ARG A O 1
ATOM 3065 N N . PRO A 1 416 ? 19.101 0.531 -44.220 1.00 47.81 416 PRO A N 1
ATOM 3066 C CA . PRO A 1 416 ? 17.817 0.505 -44.919 1.00 47.81 416 PRO A CA 1
ATOM 3067 C C . PRO A 1 416 ? 17.469 -0.866 -45.489 1.00 47.81 416 PRO A C 1
ATOM 3069 O O . PRO A 1 416 ? 18.415 -1.613 -45.835 1.00 47.81 416 PRO A O 1
#

Foldseek 3Di:
DDPDDDDDDPVRVVLCVCQDPVCLQWFQWKWADDPLWIKIGHVQFIWTAHPVRDIDTPTGDDLACAQDLCPLDDLVSCVVCQFPRHSVSFHQHPRGVLRSLQQQAPFWRDRMDTATGQQDWDVVVVTDNGDFQHRTNQRQFDKDFAFDAFFDQDQEDADEAALLQQLLQQLLLQQFDNCLCFWPVSHHFLHHHPLCGTPLHDNVPDCDPPDRRDGDDDDDDDDPPDGHNVVVVCLVVVVCVVRVVSSNRHHIYSSHHGARGGSADLQSLQSNFFSHGCSQQVCSHCWIAGNVVRDIDRCVDQQRVLVSQVRGDPRTDTSLNSSVVRPDDDQAFSFEDFPGSNCPNGPYYLSVVQVVQVGDCSQPDDVHPFDFLVPQPPCPDPVCCVDVVSRRSSRRVSNVCCRRPVSPDPDPPPDD

pLDDT: mean 87.69, std 14.56, range [31.5, 98.62]

InterPro domains:
  IPR002591 Type I phosphodiesterase/nucleotide pyrophosphatase/phosphate transferase [PF01663] (218-323)
  IPR017850 Alkaline-phosphatase-like, core domain superfamily [G3DSA:3.40.720.10] (95-207)
  IPR017850 Alkaline-phosphatase-like, core domain superfamily [G3DSA:3.40.720.10] (208-400)
  IPR017850 Alkaline-phosphatase-like, core domain superfamily [SSF53649] (101-175)
  IPR017850 Alkaline-phosphatase-like, core domain superfamily [SSF53649] (208-330)